Protein AF-0000000073202657 (afdb_homodimer)

InterPro domains:
  IPR001464 Annexin [PR00196] (25-47)
  IPR001464 Annexin [PR00196] (65-81)
  IPR001464 Annexin [PR00196] (92-113)
  IPR001464 Annexin [PR00196] (174-200)
  IPR001464 Annexin [PR00196] (254-274)
  IPR001464 Annexin [PR00196] (298-311)
  IPR009118 Annexin D, plant [PR01814] (119-133)
  IPR009118 Annexin D, plant [PR01814] (161-181)
  IPR009118 Annexin D, plant [PR01814] (226-244)
  IPR018252 Annexin repeat, conserved site [PS00223] (258-310)
  IPR018502 Annexin repeat [PF00191] (16-77)
  IPR018502 Annexin repeat [PF00191] (87-152)
  IPR018502 Annexin repeat [PF00191] (171-232)
  IPR018502 Annexin repeat [PF00191] (245-310)
  IPR018502 Annexin repeat [PS51897] (11-82)
  IPR018502 Annexin repeat [PS51897] (83-154)
  IPR018502 Annexin repeat [PS51897] (166-237)
  IPR018502 Annexin repeat [PS51897] (241-312)
  IPR018502 Annexin repeat [SM00335] (28-80)
  IPR018502 Annexin repeat [SM00335] (100-152)

Nearest PDB structures (foldseek):
  3brx-assembly1_A  TM=9.842E-01  e=6.335E-37  Gossypium hirsutum
  2zhi-assembly1_A  TM=9.145E-01  e=8.755E-21  Rattus norvegicus
  1yj0-assembly1_A  TM=9.212E-01  e=1.953E-18  Gallus gallus
  1hve-assembly1_A  TM=9.066E-01  e=2.038E-18  Homo sapiens
  1sav-assembly1_A  TM=8.973E-01  e=1.953E-18  Homo sapiens

Radius of gyration: 28.12 Å; Cα contacts (8 Å, |Δi|>4): 915; chains: 2; bounding box: 58×90×60 Å

Structure (mmCIF, N/CA/C/O backbone):
data_AF-0000000073202657-model_v1
#
loop_
_entity.id
_entity.type
_entity.pdbx_description
1 polymer Annexin
#
loop_
_atom_site.group_PDB
_atom_site.id
_atom_site.type_symbol
_atom_site.label_atom_id
_atom_site.label_alt_id
_atom_site.label_comp_id
_atom_site.label_asym_id
_atom_site.label_entity_id
_atom_site.label_seq_id
_atom_site.pdbx_PDB_ins_code
_atom_site.Cartn_x
_atom_site.Cartn_y
_atom_site.Cartn_z
_atom_site.occupancy
_atom_site.B_iso_or_equiv
_atom_site.auth_seq_id
_atom_site.auth_comp_id
_atom_site.auth_asym_id
_atom_site.auth_atom_id
_atom_site.pdbx_PDB_model_num
ATOM 1 N N . MET A 1 1 ? -10.945 13.75 19.203 1 84.94 1 MET A N 1
ATOM 2 C CA . MET A 1 1 ? -12.242 14.422 19.219 1 84.94 1 MET A CA 1
ATOM 3 C C . MET A 1 1 ? -12.242 15.648 18.312 1 84.94 1 MET A C 1
ATOM 5 O O . MET A 1 1 ? -11.281 16.422 18.328 1 84.94 1 MET A O 1
ATOM 9 N N . SER A 1 2 ? -13.25 15.844 17.547 1 85.94 2 SER A N 1
ATOM 10 C CA . SER A 1 2 ? -13.422 16.906 16.562 1 85.94 2 SER A CA 1
ATOM 11 C C . SER A 1 2 ? -13.734 18.234 17.219 1 85.94 2 SER A C 1
ATOM 13 O O . SER A 1 2 ? -14.32 18.281 18.312 1 85.94 2 SER A O 1
ATOM 15 N N . THR A 1 3 ? -13.25 19.312 16.656 1 90.94 3 THR A N 1
ATOM 16 C CA . THR A 1 3 ? -13.586 20.656 17.094 1 90.94 3 THR A CA 1
ATOM 17 C C . THR A 1 3 ? -14.711 21.234 16.234 1 90.94 3 THR A C 1
ATOM 19 O O . THR A 1 3 ? -15.281 22.266 16.578 1 90.94 3 THR A O 1
ATOM 22 N N . LEU A 1 4 ? -15.008 20.609 15.164 1 88.75 4 LEU A N 1
ATOM 23 C CA . LEU A 1 4 ? -15.961 21.125 14.195 1 88.75 4 LEU A CA 1
ATOM 24 C C . LEU A 1 4 ? -17.375 21.188 14.789 1 88.75 4 LEU A C 1
ATOM 26 O O . LEU A 1 4 ? -17.844 20.203 15.352 1 88.75 4 LEU A O 1
ATOM 30 N N . LYS A 1 5 ? -17.906 22.359 14.695 1 90.69 5 LYS A N 1
ATOM 31 C CA . LYS A 1 5 ? -19.297 22.531 15.133 1 90.69 5 LYS A CA 1
ATOM 32 C C . LYS A 1 5 ? -20.25 22.562 13.945 1 90.69 5 LYS A C 1
ATOM 34 O O . LYS A 1 5 ? -20.172 23.453 13.094 1 90.69 5 LYS A O 1
ATOM 39 N N . VAL A 1 6 ? -21.078 21.578 13.891 1 90 6 VAL A N 1
ATOM 40 C CA . VAL A 1 6 ? -22.094 21.484 12.836 1 90 6 VAL A CA 1
ATOM 41 C C . VAL A 1 6 ? -23.469 21.797 13.406 1 90 6 VAL A C 1
ATOM 43 O O . VAL A 1 6 ? -23.812 21.328 14.492 1 90 6 VAL A O 1
ATOM 46 N N . PRO A 1 7 ? -24.203 22.594 12.656 1 86.81 7 PRO A N 1
ATOM 47 C CA . PRO A 1 7 ? -25.547 22.859 13.164 1 86.81 7 PRO A CA 1
ATOM 48 C C . PRO A 1 7 ? -26.391 21.594 13.281 1 86.81 7 PRO A C 1
ATOM 50 O O . PRO A 1 7 ? -26.219 20.656 12.492 1 86.81 7 PRO A O 1
ATOM 53 N N . GLN A 1 8 ? -27.266 21.547 14.281 1 84.75 8 GLN A N 1
ATOM 54 C CA . GLN A 1 8 ? -28.125 20.391 14.516 1 84.75 8 GLN A CA 1
ATOM 55 C C . GLN A 1 8 ? -29.047 20.141 13.328 1 84.75 8 GLN A C 1
ATOM 57 O O . GLN A 1 8 ? -29.266 19 12.938 1 84.75 8 GLN A O 1
ATOM 62 N N . SER A 1 9 ? -29.562 21.281 12.75 1 88.06 9 SER A N 1
ATOM 63 C CA . SER A 1 9 ? -30.391 21.219 11.547 1 88.06 9 SER A CA 1
ATOM 64 C C . SER A 1 9 ? -29.812 22.062 10.422 1 88.06 9 SER A C 1
ATOM 66 O O . SER A 1 9 ? -30.188 23.219 10.242 1 88.06 9 SER A O 1
ATOM 68 N N . PRO A 1 10 ? -28.906 21.406 9.773 1 84.75 10 PRO A N 1
ATOM 69 C CA . PRO A 1 10 ? -28.266 22.188 8.703 1 84.75 10 PRO A CA 1
ATOM 70 C C . PRO A 1 10 ? -29.234 22.484 7.551 1 84.75 10 PRO A C 1
ATOM 72 O O . PRO A 1 10 ? -30.141 21.703 7.285 1 84.75 10 PRO A O 1
ATOM 75 N N . PRO A 1 11 ? -29.062 23.672 7.016 1 90.56 11 PRO A N 1
ATOM 76 C CA . PRO A 1 11 ? -29.828 23.953 5.797 1 90.56 11 PRO A CA 1
ATOM 77 C C . PRO A 1 11 ? -29.641 22.875 4.727 1 90.56 11 PRO A C 1
ATOM 79 O O . PRO A 1 11 ? -28.734 22.062 4.824 1 90.56 11 PRO A O 1
ATOM 82 N N . SER A 1 12 ? -30.594 22.891 3.816 1 94.62 12 SER A N 1
ATOM 83 C CA . SER A 1 12 ? -30.469 21.953 2.715 1 94.62 12 SER A CA 1
ATOM 84 C C . SER A 1 12 ? -29.234 22.25 1.868 1 94.62 12 SER A C 1
ATOM 86 O O . SER A 1 12 ? -28.766 23.391 1.823 1 94.62 12 SER A O 1
ATOM 88 N N . VAL A 1 13 ? -28.766 21.281 1.287 1 96.5 13 VAL A N 1
ATOM 89 C CA . VAL A 1 13 ? -27.609 21.422 0.411 1 96.5 13 VAL A CA 1
ATOM 90 C C . VAL A 1 13 ? -27.906 22.453 -0.674 1 96.5 13 VAL A C 1
ATOM 92 O O . VAL A 1 13 ? -27.047 23.266 -1.029 1 96.5 13 VAL A O 1
ATOM 95 N N . ALA A 1 14 ? -29.109 22.422 -1.183 1 95.81 14 ALA A N 1
ATOM 96 C CA . ALA A 1 14 ? -29.531 23.375 -2.205 1 95.81 14 ALA A CA 1
ATOM 97 C C . ALA A 1 14 ? -29.453 24.812 -1.683 1 95.81 14 ALA A C 1
ATOM 99 O O . ALA A 1 14 ? -29.016 25.719 -2.398 1 95.81 14 ALA A O 1
ATOM 100 N N . ASP A 1 15 ? -29.859 24.984 -0.495 1 96.25 15 ASP A N 1
ATOM 101 C CA . ASP A 1 15 ? -29.797 26.297 0.135 1 96.25 15 ASP A CA 1
ATOM 102 C C . ASP A 1 15 ? -28.359 26.75 0.318 1 96.25 15 ASP A C 1
ATOM 104 O O . ASP A 1 15 ? -28.031 27.922 0.091 1 96.25 15 ASP A O 1
ATOM 108 N N . ASP A 1 16 ? -27.547 25.891 0.794 1 96.94 16 ASP A N 1
ATOM 109 C CA . ASP A 1 16 ? -26.125 26.188 0.945 1 96.94 16 ASP A CA 1
ATOM 110 C C . ASP A 1 16 ? -25.516 26.641 -0.381 1 96.94 16 ASP A C 1
ATOM 112 O O . ASP A 1 16 ? -24.766 27.625 -0.426 1 96.94 16 ASP A O 1
ATOM 116 N N . CYS A 1 17 ? -25.859 25.938 -1.444 1 96.88 17 CYS A N 1
ATOM 117 C CA . CYS A 1 17 ? -25.328 26.266 -2.766 1 96.88 17 CYS A CA 1
ATOM 118 C C . CYS A 1 17 ? -25.812 27.641 -3.215 1 96.88 17 CYS A C 1
ATOM 120 O O . CYS A 1 17 ? -25.031 28.438 -3.76 1 96.88 17 CYS A O 1
ATOM 122 N N . GLU A 1 18 ? -27.062 27.875 -2.963 1 95.25 18 GLU A N 1
ATOM 123 C CA . GLU A 1 18 ? -27.625 29.172 -3.328 1 95.25 18 GLU A CA 1
ATOM 124 C C . GLU A 1 18 ? -26.953 30.312 -2.551 1 95.25 18 GLU A C 1
ATOM 126 O O . GLU A 1 18 ? -26.625 31.344 -3.119 1 95.25 18 GLU A O 1
ATOM 131 N N . GLN A 1 19 ? -26.797 30.094 -1.314 1 95.56 19 GLN A N 1
ATOM 132 C CA . GLN A 1 19 ? -26.156 31.094 -0.471 1 95.56 19 GLN A CA 1
ATOM 133 C C . GLN A 1 19 ? -24.703 31.312 -0.87 1 95.56 19 GLN A C 1
ATOM 135 O O . GLN A 1 19 ? -24.203 32.438 -0.859 1 95.56 19 GLN A O 1
ATOM 140 N N . LEU A 1 20 ? -23.984 30.281 -1.158 1 96.31 20 LEU A N 1
ATOM 141 C CA . LEU A 1 20 ? -22.609 30.406 -1.622 1 96.31 20 LEU A CA 1
ATOM 142 C C . LEU A 1 20 ? -22.547 31.172 -2.938 1 96.31 20 LEU A C 1
ATOM 144 O O . LEU A 1 20 ? -21.672 32.031 -3.123 1 96.31 20 LEU A O 1
ATOM 148 N N . ARG A 1 21 ? -23.469 30.906 -3.816 1 94.38 21 ARG A N 1
ATOM 149 C CA . ARG A 1 21 ? -23.531 31.641 -5.074 1 94.38 21 ARG A CA 1
ATOM 150 C C . ARG A 1 21 ? -23.719 33.125 -4.824 1 94.38 21 ARG A C 1
ATOM 152 O O . ARG A 1 21 ? -23.094 33.969 -5.484 1 94.38 21 ARG A O 1
ATOM 159 N N . LYS A 1 22 ? -24.594 33.375 -3.914 1 93.38 22 LYS A N 1
ATOM 160 C CA . LYS A 1 22 ? -24.844 34.75 -3.543 1 93.38 22 LYS A CA 1
ATOM 161 C C . LYS A 1 22 ? -23.594 35.406 -2.963 1 93.38 22 LYS A C 1
ATOM 163 O O . LYS A 1 22 ? -23.359 36.594 -3.164 1 93.38 22 LYS A O 1
ATOM 168 N N . ALA A 1 23 ? -22.875 34.594 -2.225 1 94.31 23 ALA A N 1
ATOM 169 C CA . ALA A 1 23 ? -21.656 35.094 -1.595 1 94.31 23 ALA A CA 1
ATOM 170 C C . ALA A 1 23 ? -20.641 35.562 -2.643 1 94.31 23 ALA A C 1
ATOM 172 O O . ALA A 1 23 ? -19.797 36.406 -2.371 1 94.31 23 ALA A O 1
ATOM 173 N N . PHE A 1 24 ? -20.703 35.031 -3.836 1 91.75 24 PHE A N 1
ATOM 174 C CA . PHE A 1 24 ? -19.734 35.312 -4.898 1 91.75 24 PHE A CA 1
ATOM 175 C C . PHE A 1 24 ? -20.281 36.375 -5.836 1 91.75 24 PHE A C 1
ATOM 177 O O . PHE A 1 24 ? -19.531 36.938 -6.652 1 91.75 24 PHE A O 1
ATOM 184 N N . ALA A 1 25 ? -21.656 36.562 -5.652 1 84.12 25 ALA A N 1
ATOM 185 C CA . ALA A 1 25 ? -22.328 37.469 -6.578 1 84.12 25 ALA A CA 1
ATOM 186 C C . ALA A 1 25 ? -22.219 38.906 -6.113 1 84.12 25 ALA A C 1
ATOM 188 O O . ALA A 1 25 ? -22.156 39.188 -4.914 1 84.12 25 ALA A O 1
ATOM 189 N N . GLY A 1 26 ? -22.031 39.875 -7.074 1 75.38 26 GLY A N 1
ATOM 190 C CA . GLY A 1 26 ? -22.078 41.312 -6.766 1 75.38 26 GLY A CA 1
ATOM 191 C C . GLY A 1 26 ? -20.719 41.969 -6.777 1 75.38 26 GLY A C 1
ATOM 192 O O . GLY A 1 26 ? -19.781 41.438 -7.398 1 75.38 26 GLY A O 1
ATOM 193 N N . TRP A 1 27 ? -20.75 43.094 -5.887 1 78 27 TRP A N 1
ATOM 194 C CA . TRP A 1 27 ? -19.516 43.875 -5.777 1 78 27 TRP A CA 1
ATOM 195 C C . TRP A 1 27 ? -18.625 43.344 -4.656 1 78 27 TRP A C 1
ATOM 197 O O . TRP A 1 27 ? -18.766 43.75 -3.5 1 78 27 TRP A O 1
ATOM 207 N N . GLY A 1 28 ? -18.062 42.219 -4.836 1 84 28 GLY A N 1
ATOM 208 C CA . GLY A 1 28 ? -17.109 41.656 -3.898 1 84 28 GLY A CA 1
ATOM 209 C C . GLY A 1 28 ? -17.547 40.312 -3.328 1 84 28 GLY A C 1
ATOM 210 O O . GLY A 1 28 ? -18.734 39.969 -3.387 1 84 28 GLY A O 1
ATOM 211 N N . THR A 1 29 ? -16.734 39.625 -2.715 1 91.94 29 THR A N 1
ATOM 212 C CA . THR A 1 29 ? -17 38.312 -2.133 1 91.94 29 THR A CA 1
ATOM 213 C C . THR A 1 29 ? -17.375 38.438 -0.659 1 91.94 29 THR A C 1
ATOM 215 O O . THR A 1 29 ? -16.734 39.188 0.084 1 91.94 29 THR A O 1
ATOM 218 N N . ASN A 1 30 ? -18.516 37.875 -0.27 1 94.38 30 ASN A N 1
ATOM 219 C CA . ASN A 1 30 ? -18.938 37.812 1.128 1 94.38 30 ASN A CA 1
ATOM 220 C C . ASN A 1 30 ? -18.25 36.688 1.87 1 94.38 30 ASN A C 1
ATOM 222 O O . ASN A 1 30 ? -18.844 35.625 2.051 1 94.38 30 ASN A O 1
ATOM 226 N N . GLU A 1 31 ? -17.109 36.938 2.445 1 94.88 31 GLU A N 1
ATOM 227 C CA . GLU A 1 31 ? -16.297 35.906 3.102 1 94.88 31 GLU A CA 1
ATOM 228 C C . GLU A 1 31 ? -16.969 35.406 4.383 1 94.88 31 GLU A C 1
ATOM 230 O O . GLU A 1 31 ? -16.844 34.25 4.738 1 94.88 31 GLU A O 1
ATOM 235 N N . GLY A 1 32 ? -17.672 36.312 5.023 1 94.5 32 GLY A N 1
ATOM 236 C CA . GLY A 1 32 ? -18.375 35.906 6.234 1 94.5 32 GLY A CA 1
ATOM 237 C C . GLY A 1 32 ? -19.406 34.812 5.996 1 94.5 32 GLY A C 1
ATOM 238 O O . GLY A 1 32 ? -19.531 33.906 6.793 1 94.5 32 GLY A O 1
ATOM 239 N N . LEU A 1 33 ? -20.094 34.969 4.93 1 94.94 33 LEU A N 1
ATOM 240 C CA . LEU A 1 33 ? -21.109 34 4.582 1 94.94 33 LEU A CA 1
ATOM 241 C C . LEU A 1 33 ? -20.469 32.656 4.219 1 94.94 33 LEU A C 1
ATOM 243 O O . LEU A 1 33 ? -20.984 31.594 4.586 1 94.94 33 LEU A O 1
ATOM 247 N N . ILE A 1 34 ? -19.391 32.688 3.49 1 96.25 34 ILE A N 1
ATOM 248 C CA . ILE A 1 34 ? -18.641 31.469 3.133 1 96.25 34 ILE A CA 1
ATOM 249 C C . ILE A 1 34 ? -18.219 30.734 4.402 1 96.25 34 ILE A C 1
ATOM 251 O O . ILE A 1 34 ? -18.422 29.531 4.52 1 96.25 34 ILE A O 1
ATOM 255 N N . ILE A 1 35 ? -17.688 31.484 5.359 1 96.88 35 ILE A N 1
ATOM 256 C CA . ILE A 1 35 ? -17.219 30.906 6.617 1 96.88 35 ILE A CA 1
ATOM 257 C C . ILE A 1 35 ? -18.391 30.328 7.387 1 96.88 35 ILE A C 1
ATOM 259 O O . ILE A 1 35 ? -18.312 29.203 7.891 1 96.88 35 ILE A O 1
ATOM 263 N N . SER A 1 36 ? -19.516 31.047 7.441 1 95.38 36 SER A N 1
ATOM 264 C CA . SER A 1 36 ? -20.672 30.625 8.227 1 95.38 36 SER A CA 1
ATOM 265 C C . SER A 1 36 ? -21.266 29.328 7.691 1 95.38 36 SER A C 1
ATOM 267 O O . SER A 1 36 ? -21.922 28.578 8.422 1 95.38 36 SER A O 1
ATOM 269 N N . ILE A 1 37 ? -20.969 29.016 6.445 1 96.19 37 ILE A N 1
ATOM 270 C CA . ILE A 1 37 ? -21.484 27.797 5.836 1 96.19 37 ILE A CA 1
ATOM 271 C C . ILE A 1 37 ? -20.438 26.703 5.879 1 96.19 37 ILE A C 1
ATOM 273 O O . ILE A 1 37 ? -20.609 25.688 6.566 1 96.19 37 ILE A O 1
ATOM 277 N N . LEU A 1 38 ? -19.312 26.953 5.234 1 96.81 38 LEU A N 1
ATOM 278 C CA . LEU A 1 38 ? -18.344 25.891 4.988 1 96.81 38 LEU A CA 1
ATOM 279 C C . LEU A 1 38 ? -17.656 25.469 6.285 1 96.81 38 LEU A C 1
ATOM 281 O O . LEU A 1 38 ? -17.297 24.297 6.445 1 96.81 38 LEU A O 1
ATOM 285 N N . ALA A 1 39 ? -17.469 26.359 7.25 1 96.81 39 ALA A N 1
ATOM 286 C CA . ALA A 1 39 ? -16.766 26.031 8.492 1 96.81 39 ALA A CA 1
ATOM 287 C C . ALA A 1 39 ? -17.656 25.25 9.438 1 96.81 39 ALA A C 1
ATOM 289 O O . ALA A 1 39 ? -17.219 24.797 10.492 1 96.81 39 ALA A O 1
ATOM 290 N N . HIS A 1 40 ? -18.938 25.031 9.016 1 96.81 40 HIS A N 1
ATOM 291 C CA . HIS A 1 40 ? -19.891 24.359 9.891 1 96.81 40 HIS A CA 1
ATOM 292 C C . HIS A 1 40 ? -20.562 23.188 9.18 1 96.81 40 HIS A C 1
ATOM 294 O O . HIS A 1 40 ? -21.734 22.906 9.438 1 96.81 40 HIS A O 1
ATOM 300 N N . ARG A 1 41 ? -19.875 22.656 8.242 1 96.5 41 ARG A N 1
ATOM 301 C CA . ARG A 1 41 ? -20.281 21.453 7.543 1 96.5 41 ARG A CA 1
ATOM 302 C C . ARG A 1 41 ? -19.219 20.359 7.652 1 96.5 41 ARG A C 1
ATOM 304 O O . ARG A 1 41 ? -18.031 20.656 7.566 1 96.5 41 ARG A O 1
ATOM 311 N N . ASN A 1 42 ? -19.688 19.156 7.871 1 95 42 ASN A N 1
ATOM 312 C CA . ASN A 1 42 ? -18.734 18.062 7.906 1 95 42 ASN A CA 1
ATOM 313 C C . ASN A 1 42 ? -18.344 17.609 6.5 1 95 42 ASN A C 1
ATOM 315 O O . ASN A 1 42 ? -18.859 18.141 5.512 1 95 42 ASN A O 1
ATOM 319 N N . ALA A 1 43 ? -17.469 16.672 6.453 1 94.12 43 ALA A N 1
ATOM 320 C CA . ALA A 1 43 ? -16.875 16.25 5.188 1 94.12 43 ALA A CA 1
ATOM 321 C C . ALA A 1 43 ? -17.938 15.766 4.211 1 94.12 43 ALA A C 1
ATOM 323 O O . ALA A 1 43 ? -17.891 16.094 3.021 1 94.12 43 ALA A O 1
ATOM 324 N N . THR A 1 44 ? -18.844 14.945 4.672 1 93.75 44 THR A N 1
ATOM 325 C CA . THR A 1 44 ? -19.906 14.406 3.824 1 93.75 44 THR A CA 1
ATOM 326 C C . THR A 1 44 ? -20.781 15.531 3.283 1 93.75 44 THR A C 1
ATOM 328 O O . THR A 1 44 ? -21.141 15.539 2.104 1 93.75 44 THR A O 1
ATOM 331 N N . GLN A 1 45 ? -21.078 16.422 4.156 1 95.31 45 GLN A N 1
ATOM 332 C CA . GLN A 1 45 ? -21.906 17.562 3.771 1 95.31 45 GLN A CA 1
ATOM 333 C C . GLN A 1 45 ? -21.188 18.453 2.75 1 95.31 45 GLN A C 1
ATOM 335 O O . GLN A 1 45 ? -21.797 18.891 1.769 1 95.31 45 GLN A O 1
ATOM 340 N N . ARG A 1 46 ? -19.922 18.781 2.982 1 97 46 ARG A N 1
ATOM 341 C CA . ARG A 1 46 ? -19.172 19.578 2.037 1 97 46 ARG A CA 1
ATOM 342 C C . ARG A 1 46 ? -19.062 18.891 0.682 1 97 46 ARG A C 1
ATOM 344 O O . ARG A 1 46 ? -19.125 19.547 -0.36 1 97 46 ARG A O 1
ATOM 351 N N . LYS A 1 47 ? -18.906 17.578 0.688 1 95.31 47 LYS A N 1
ATOM 352 C CA . LYS A 1 47 ? -18.891 16.812 -0.558 1 95.31 47 LYS A CA 1
ATOM 353 C C . LYS A 1 47 ? -20.203 16.984 -1.323 1 95.31 47 LYS A C 1
ATOM 355 O O . LYS A 1 47 ? -20.188 17.188 -2.539 1 95.31 47 LYS A O 1
ATOM 360 N N . HIS A 1 48 ? -21.312 16.891 -0.638 1 96.25 48 HIS A N 1
ATOM 361 C CA . HIS A 1 48 ? -22.625 17.062 -1.261 1 96.25 48 HIS A CA 1
ATOM 362 C C . HIS A 1 48 ? -22.797 18.469 -1.799 1 96.25 48 HIS A C 1
ATOM 364 O O . HIS A 1 48 ? -23.391 18.672 -2.863 1 96.25 48 HIS A O 1
ATOM 370 N N . ILE A 1 49 ? -22.312 19.422 -1.04 1 97.62 49 ILE A N 1
ATOM 371 C CA . ILE A 1 49 ? -22.391 20.812 -1.476 1 97.62 49 ILE A CA 1
ATOM 372 C C . ILE A 1 49 ? -21.625 20.984 -2.789 1 97.62 49 ILE A C 1
ATOM 374 O O . ILE A 1 49 ? -22.141 21.578 -3.738 1 97.62 49 ILE A O 1
ATOM 378 N N . ARG A 1 50 ? -20.469 20.422 -2.832 1 97.19 50 ARG A N 1
ATOM 379 C CA . ARG A 1 50 ? -19.656 20.531 -4.039 1 97.19 50 ARG A CA 1
ATOM 380 C C . ARG A 1 50 ? -20.344 19.859 -5.227 1 97.19 50 ARG A C 1
ATOM 382 O O . ARG A 1 50 ? -20.391 20.422 -6.32 1 97.19 50 ARG A O 1
ATOM 389 N N . GLU A 1 51 ? -20.828 18.688 -5.016 1 96.69 51 GLU A N 1
ATOM 390 C CA . GLU A 1 51 ? -21.5 17.938 -6.078 1 96.69 51 GLU A CA 1
ATOM 391 C C . GLU A 1 51 ? -22.734 18.672 -6.574 1 96.69 51 GLU A C 1
ATOM 393 O O . GLU A 1 51 ? -22.938 18.812 -7.785 1 96.69 51 GLU A O 1
ATOM 398 N N . THR A 1 52 ? -23.531 19.141 -5.672 1 97.38 52 THR A N 1
ATOM 399 C CA . THR A 1 52 ? -24.75 19.844 -6.02 1 97.38 52 THR A CA 1
ATOM 400 C C . THR A 1 52 ? -24.438 21.172 -6.711 1 97.38 52 THR A C 1
ATOM 402 O O . THR A 1 52 ? -25.125 21.547 -7.66 1 97.38 52 THR A O 1
ATOM 405 N N . TYR A 1 53 ? -23.5 21.891 -6.176 1 97.56 53 TYR A N 1
ATOM 406 C CA . TYR A 1 53 ? -23.094 23.141 -6.789 1 97.56 53 TYR A CA 1
A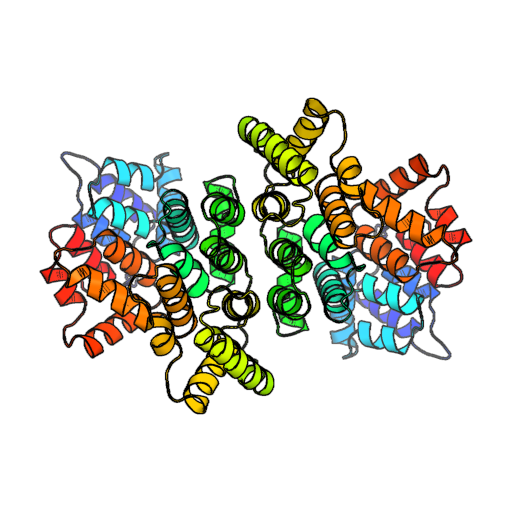TOM 407 C C . TYR A 1 53 ? -22.672 22.938 -8.242 1 97.56 53 TYR A C 1
ATOM 409 O O . TYR A 1 53 ? -23.078 23.703 -9.125 1 97.56 53 TYR A O 1
ATOM 417 N N . ALA A 1 54 ? -21.859 21.906 -8.508 1 96.69 54 ALA A N 1
ATOM 418 C CA . ALA A 1 54 ? -21.406 21.594 -9.859 1 96.69 54 ALA A CA 1
ATOM 419 C C . ALA A 1 54 ? -22.594 21.234 -10.758 1 96.69 54 ALA A C 1
ATOM 421 O O . ALA A 1 54 ? -22.641 21.641 -11.922 1 96.69 54 ALA A O 1
ATOM 422 N N . GLN A 1 55 ? -23.484 20.5 -10.25 1 97.06 55 GLN A N 1
ATOM 423 C CA . GLN A 1 55 ? -24.672 20.094 -11.016 1 97.06 55 GLN A CA 1
ATOM 424 C C . GLN A 1 55 ? -25.547 21.297 -11.336 1 97.06 55 GLN A C 1
ATOM 426 O O . GLN A 1 55 ? -26.094 21.391 -12.445 1 97.06 55 GLN A O 1
ATOM 431 N N . THR A 1 56 ? -25.734 22.156 -10.422 1 96.12 56 THR A N 1
ATOM 432 C CA . THR A 1 56 ? -26.672 23.266 -10.539 1 96.12 56 THR A CA 1
ATOM 433 C C . THR A 1 56 ? -26.062 24.406 -11.352 1 96.12 56 THR A C 1
ATOM 435 O O . THR A 1 56 ? -26.766 25.062 -12.133 1 96.12 56 THR A O 1
ATOM 438 N N . HIS A 1 57 ? -24.797 24.672 -11.188 1 94.31 57 HIS A N 1
ATOM 439 C CA . HIS A 1 57 ? -24.219 25.875 -11.766 1 94.31 57 HIS A CA 1
ATOM 440 C C . HIS A 1 57 ? -23.203 25.516 -12.859 1 94.31 57 HIS A C 1
ATOM 442 O O . HIS A 1 57 ? -22.672 26.406 -13.523 1 94.31 57 HIS A O 1
ATOM 448 N N . GLY A 1 58 ? -22.844 24.234 -13.008 1 94.44 58 GLY A N 1
ATOM 449 C CA . GLY A 1 58 ? -22.016 23.766 -14.102 1 94.44 58 GLY A CA 1
ATOM 450 C C . GLY A 1 58 ? -20.531 24.016 -13.875 1 94.44 58 GLY A C 1
ATOM 451 O O . GLY A 1 58 ? -19.75 24.016 -14.82 1 94.44 58 GLY A O 1
ATOM 452 N N . GLU A 1 59 ? -20.188 24.391 -12.664 1 94.31 59 GLU A N 1
ATOM 453 C CA . GLU A 1 59 ? -18.781 24.625 -12.328 1 94.31 59 GLU A CA 1
ATOM 454 C C . GLU A 1 59 ? -18.453 24.094 -10.938 1 94.31 59 GLU A C 1
ATOM 456 O O . GLU A 1 59 ? -19.297 24.109 -10.047 1 94.31 59 GLU A O 1
ATOM 461 N N . ASP A 1 60 ? -17.234 23.688 -10.734 1 94.69 60 ASP A N 1
ATOM 462 C CA . ASP A 1 60 ? -16.781 23.219 -9.43 1 94.69 60 ASP A CA 1
ATOM 463 C C . ASP A 1 60 ? -16.688 24.359 -8.43 1 94.69 60 ASP A C 1
ATOM 465 O O . ASP A 1 60 ? -16.125 25.406 -8.734 1 94.69 60 ASP A O 1
ATOM 469 N N . LEU A 1 61 ? -17.25 24.125 -7.344 1 96.31 61 LEU A N 1
ATOM 470 C CA . LEU A 1 61 ? -17.203 25.125 -6.277 1 96.31 61 LEU A CA 1
ATOM 471 C C . LEU A 1 61 ? -15.758 25.531 -5.992 1 96.31 61 LEU A C 1
ATOM 473 O O . LEU A 1 61 ? -15.484 26.703 -5.727 1 96.31 61 LEU A O 1
ATOM 477 N N . LEU A 1 62 ? -14.812 24.609 -6.062 1 95.94 62 LEU A N 1
ATOM 478 C CA . LEU A 1 62 ? -13.406 24.875 -5.773 1 95.94 62 LEU A CA 1
ATOM 479 C C . LEU A 1 62 ? -12.836 25.891 -6.762 1 95.94 62 LEU A C 1
ATOM 481 O O . LEU A 1 62 ? -12 26.719 -6.391 1 95.94 62 LEU A O 1
ATOM 485 N N . LYS A 1 63 ? -13.219 25.797 -7.957 1 94.62 63 LYS A N 1
ATOM 486 C CA . LYS A 1 63 ? -12.75 26.75 -8.969 1 94.62 63 LYS A CA 1
ATOM 487 C C . LYS A 1 63 ? -13.234 28.156 -8.664 1 94.62 63 LYS A C 1
ATOM 489 O O . LYS A 1 63 ? -12.484 29.125 -8.828 1 94.62 63 LYS A O 1
ATOM 494 N N . VAL A 1 64 ? -14.461 28.25 -8.289 1 93.62 64 VAL A N 1
ATOM 495 C CA . VAL A 1 64 ? -15.039 29.547 -7.941 1 93.62 64 VAL A CA 1
ATOM 496 C C . VAL A 1 64 ? -14.32 30.125 -6.719 1 93.62 64 VAL A C 1
ATOM 498 O O . VAL A 1 64 ? -13.977 31.297 -6.695 1 93.62 64 VAL A O 1
ATOM 501 N N . LEU A 1 65 ? -14.094 29.297 -5.75 1 94.44 65 LEU A N 1
ATOM 502 C CA . LEU A 1 65 ? -13.391 29.719 -4.547 1 94.44 65 LEU A CA 1
ATOM 503 C C . LEU A 1 65 ? -11.984 30.219 -4.879 1 94.44 65 LEU A C 1
ATOM 505 O O . LEU A 1 65 ? -11.531 31.234 -4.34 1 94.44 65 LEU A O 1
ATOM 509 N N . ASP A 1 66 ? -11.344 29.609 -5.785 1 91.5 66 ASP A N 1
ATOM 510 C CA . ASP A 1 66 ? -9.992 29.969 -6.207 1 91.5 66 ASP A CA 1
ATOM 511 C C . ASP A 1 66 ? -9.992 31.328 -6.906 1 91.5 66 ASP A C 1
ATOM 513 O O . ASP A 1 66 ? -9.039 32.094 -6.766 1 91.5 66 ASP A O 1
ATOM 517 N N . LYS A 1 67 ? -11.039 31.578 -7.613 1 90.25 67 LYS A N 1
ATOM 518 C CA . LYS A 1 67 ? -11.156 32.812 -8.367 1 90.25 67 LYS A CA 1
ATOM 519 C C . LYS A 1 67 ? -11.5 34 -7.445 1 90.25 67 LYS A C 1
ATOM 521 O O . LYS A 1 67 ? -11.016 35.094 -7.641 1 90.25 67 LYS A O 1
ATOM 526 N N . GLU A 1 68 ? -12.266 33.656 -6.41 1 89.06 68 GLU A N 1
ATOM 527 C CA . GLU A 1 68 ? -12.891 34.719 -5.629 1 89.06 68 GLU A CA 1
ATOM 528 C C . GLU A 1 68 ? -12.078 35.031 -4.383 1 89.06 68 GLU A C 1
ATOM 530 O O . GLU A 1 68 ? -12.211 36.125 -3.812 1 89.06 68 GLU A O 1
ATOM 535 N N . LEU A 1 69 ? -11.32 34.156 -3.932 1 91.12 69 LEU A N 1
ATOM 536 C CA . LEU A 1 69 ? -10.586 34.312 -2.684 1 91.12 69 LEU A CA 1
ATOM 537 C C . LEU A 1 69 ? -9.086 34.469 -2.949 1 91.12 69 LEU A C 1
ATOM 539 O O . LEU A 1 69 ? -8.609 34.125 -4.031 1 91.12 69 LEU A O 1
ATOM 543 N N . THR A 1 70 ? -8.422 35.125 -1.926 1 85.19 70 THR A N 1
ATOM 544 C CA . THR A 1 70 ? -6.992 35.312 -2.146 1 85.19 70 THR A CA 1
ATOM 545 C C . THR A 1 70 ? -6.195 34.938 -0.902 1 85.19 70 THR A C 1
ATOM 547 O O . THR A 1 70 ? -6.762 34.781 0.182 1 85.19 70 THR A O 1
ATOM 550 N N . SER A 1 71 ? -4.977 34.625 -1.075 1 89.31 71 SER A N 1
ATOM 551 C CA . SER A 1 71 ? -3.947 34.469 -0.05 1 89.31 71 SER A CA 1
ATOM 552 C C . SER A 1 71 ? -4.242 33.281 0.865 1 89.31 71 SER A C 1
ATOM 554 O O . SER A 1 71 ? -4.691 32.25 0.404 1 89.31 71 SER A O 1
ATOM 556 N N . ASP A 1 72 ? -3.887 33.438 2.152 1 93.5 72 ASP A N 1
ATOM 557 C CA . ASP A 1 72 ? -3.947 32.344 3.123 1 93.5 72 ASP A CA 1
ATOM 558 C C . ASP A 1 72 ? -5.387 31.906 3.361 1 93.5 72 ASP A C 1
ATOM 560 O O . ASP A 1 72 ? -5.648 30.719 3.6 1 93.5 72 ASP A O 1
ATOM 564 N N . PHE A 1 73 ? -6.289 32.875 3.252 1 96.31 73 PHE A N 1
ATOM 565 C CA . PHE A 1 73 ? -7.699 32.531 3.42 1 96.31 73 PHE A CA 1
ATOM 566 C C . PHE A 1 73 ? -8.164 31.609 2.316 1 96.31 73 PHE A C 1
ATOM 568 O O . PHE A 1 73 ? -8.844 30.609 2.584 1 96.31 73 PHE A O 1
ATOM 575 N N . GLU A 1 74 ? -7.801 31.891 1.124 1 96 74 GLU A N 1
ATOM 576 C CA . GLU A 1 74 ? -8.141 31.047 -0.021 1 96 74 GLU A CA 1
ATOM 577 C C . GLU A 1 74 ? -7.633 29.625 0.173 1 96 74 GLU A C 1
ATOM 579 O O . GLU A 1 74 ? -8.375 28.656 -0.038 1 96 74 GLU A O 1
ATOM 584 N N . ARG A 1 75 ? -6.395 29.5 0.579 1 96.94 75 ARG A N 1
ATOM 585 C CA . ARG A 1 75 ? -5.781 28.188 0.771 1 96.94 75 ARG A CA 1
ATOM 586 C C . ARG A 1 75 ? -6.516 27.391 1.843 1 96.94 75 ARG A C 1
ATOM 588 O O . ARG A 1 75 ? -6.773 26.188 1.67 1 96.94 75 ARG A O 1
ATOM 595 N N . LEU A 1 76 ? -6.844 28.031 2.904 1 98.12 76 LEU A N 1
ATOM 596 C CA . LEU A 1 76 ? -7.543 27.375 3.998 1 98.12 76 LEU A CA 1
ATOM 597 C C . LEU A 1 76 ? -8.922 26.891 3.549 1 98.12 76 LEU A C 1
ATOM 599 O O . LEU A 1 76 ? -9.297 25.75 3.799 1 98.12 76 LEU A O 1
ATOM 603 N N . VAL A 1 77 ? -9.633 27.75 2.855 1 97.75 77 VAL A N 1
ATOM 604 C CA . VAL A 1 77 ? -10.984 27.422 2.414 1 97.75 77 VAL A CA 1
ATOM 605 C C . VAL A 1 77 ? -10.922 26.281 1.396 1 97.75 77 VAL A C 1
ATOM 607 O O . VAL A 1 77 ? -11.734 25.359 1.438 1 97.75 77 VAL A O 1
ATOM 610 N N . ARG A 1 78 ? -9.969 26.359 0.543 1 96.94 78 ARG A N 1
ATOM 611 C CA . ARG A 1 78 ? -9.805 25.328 -0.476 1 96.94 78 ARG A CA 1
ATOM 612 C C . ARG A 1 78 ? -9.539 23.969 0.159 1 96.94 78 ARG A C 1
ATOM 614 O O . ARG A 1 78 ? -10.227 23 -0.134 1 96.94 78 ARG A O 1
ATOM 621 N N . LEU A 1 79 ? -8.578 23.844 1.062 1 97.69 79 LEU A N 1
ATOM 622 C CA . LEU A 1 79 ? -8.219 22.594 1.712 1 97.69 79 LEU A CA 1
ATOM 623 C C . LEU A 1 79 ? -9.375 22.062 2.549 1 97.69 79 LEU A C 1
ATOM 625 O O . LEU A 1 79 ? -9.633 20.859 2.562 1 97.69 79 LEU A O 1
ATOM 629 N N . TRP A 1 80 ? -10.062 22.984 3.145 1 97.94 80 TRP A N 1
ATOM 630 C CA . TRP A 1 80 ? -11.156 22.578 4.023 1 97.94 80 TRP A CA 1
ATOM 631 C C . TRP A 1 80 ? -12.336 22.031 3.217 1 97.94 80 TRP A C 1
ATOM 633 O O . TRP A 1 80 ? -13.008 21.094 3.645 1 97.94 80 TRP A O 1
ATOM 643 N N . THR A 1 81 ? -12.578 22.656 2.092 1 97.5 81 THR A N 1
ATOM 644 C CA . THR A 1 81 ? -13.734 22.297 1.278 1 97.5 81 THR A CA 1
ATOM 645 C C . THR A 1 81 ? -13.562 20.906 0.659 1 97.5 81 THR A C 1
ATOM 647 O O . THR A 1 81 ? -14.539 20.203 0.434 1 97.5 81 THR A O 1
ATOM 650 N N . LEU A 1 82 ? -12.352 20.516 0.489 1 96.62 82 LEU A N 1
ATOM 651 C CA . LEU A 1 82 ? -12.055 19.172 -0.01 1 96.62 82 LEU A CA 1
ATOM 652 C C . LEU A 1 82 ? -12.43 18.109 1.024 1 96.62 82 LEU A C 1
ATOM 654 O O . LEU A 1 82 ? -12.273 18.328 2.229 1 96.62 82 LEU A O 1
ATOM 658 N N . ASP A 1 83 ? -12.938 17.031 0.527 1 94.06 83 ASP A N 1
ATOM 659 C CA . ASP A 1 83 ? -13.07 15.93 1.479 1 94.06 83 ASP A CA 1
ATOM 660 C C . ASP A 1 83 ? -11.703 15.422 1.93 1 94.06 83 ASP A C 1
ATOM 662 O O . ASP A 1 83 ? -10.688 15.75 1.324 1 94.06 83 ASP A O 1
ATOM 666 N N . SER A 1 84 ? -11.695 14.602 2.98 1 95.88 84 SER A N 1
ATOM 667 C CA . SER A 1 84 ? -10.445 14.227 3.629 1 95.88 84 SER A CA 1
ATOM 668 C C . SER A 1 84 ? -9.531 13.461 2.672 1 95.88 84 SER A C 1
ATOM 670 O O . SER A 1 84 ? -8.32 13.648 2.684 1 95.88 84 SER A O 1
ATOM 672 N N . THR A 1 85 ? -10.109 12.625 1.82 1 96.5 85 THR A N 1
ATOM 673 C CA . THR A 1 85 ? -9.344 11.805 0.887 1 96.5 85 THR A CA 1
ATOM 674 C C . THR A 1 85 ? -8.68 12.664 -0.178 1 96.5 85 THR A C 1
ATOM 676 O O . THR A 1 85 ? -7.48 12.531 -0.431 1 96.5 85 THR A O 1
ATOM 679 N N . GLU A 1 86 ? -9.438 13.516 -0.777 1 97.31 86 GLU A N 1
ATOM 680 C CA . GLU A 1 86 ? -8.914 14.422 -1.794 1 97.31 86 GLU A CA 1
ATOM 681 C C . GLU A 1 86 ? -7.926 15.422 -1.189 1 97.31 86 GLU A C 1
ATOM 683 O O . GLU A 1 86 ? -6.938 15.789 -1.826 1 97.31 86 GLU A O 1
ATOM 688 N N . ARG A 1 87 ? -8.234 15.883 -0.024 1 97.94 87 ARG A N 1
ATOM 689 C CA . ARG A 1 87 ? -7.359 16.812 0.678 1 97.94 87 ARG A CA 1
ATOM 690 C C . ARG A 1 87 ? -5.988 16.203 0.919 1 97.94 87 ARG A C 1
ATOM 692 O O . ARG A 1 87 ? -4.961 16.828 0.633 1 97.94 87 ARG A O 1
ATOM 699 N N . ASP A 1 88 ? -5.949 14.969 1.427 1 98.44 88 ASP A N 1
ATOM 700 C CA . ASP A 1 88 ? -4.684 14.281 1.675 1 98.44 88 ASP A CA 1
ATOM 701 C C . ASP A 1 88 ? -3.924 14.047 0.373 1 98.44 88 ASP A C 1
ATOM 703 O O . ASP A 1 88 ? -2.703 14.211 0.321 1 98.44 88 ASP A O 1
ATOM 707 N N . ALA A 1 89 ? -4.645 13.656 -0.673 1 98.69 89 ALA A N 1
ATOM 708 C CA . ALA A 1 89 ? -4.008 13.453 -1.972 1 98.69 89 ALA A CA 1
ATOM 709 C C . ALA A 1 89 ? -3.389 14.75 -2.486 1 98.69 89 ALA A C 1
ATOM 711 O O . ALA A 1 89 ? -2.268 14.75 -3.002 1 98.69 89 ALA A O 1
ATOM 712 N N . THR A 1 90 ? -4.117 15.852 -2.32 1 98.19 90 THR A N 1
ATOM 713 C CA . THR A 1 90 ? -3.648 17.156 -2.775 1 98.19 90 THR A CA 1
ATOM 714 C C . THR A 1 90 ? -2.41 17.594 -1.997 1 98.19 90 THR A C 1
ATOM 716 O O . THR A 1 90 ? -1.42 18.016 -2.588 1 98.19 90 THR A O 1
ATOM 719 N N . LEU A 1 91 ? -2.494 17.438 -0.696 1 98.5 91 LEU A N 1
ATOM 720 C CA . LEU A 1 91 ? -1.361 17.781 0.154 1 98.5 91 LEU A CA 1
ATOM 721 C C . LEU A 1 91 ? -0.151 16.922 -0.167 1 98.5 91 LEU A C 1
ATOM 723 O O . LEU A 1 91 ? 0.979 17.406 -0.211 1 98.5 91 LEU A O 1
ATOM 727 N N . ALA A 1 92 ? -0.359 15.625 -0.413 1 98.62 92 ALA A N 1
ATOM 728 C CA . ALA A 1 92 ? 0.723 14.711 -0.771 1 98.62 92 ALA A CA 1
ATOM 729 C C . ALA A 1 92 ? 1.354 15.102 -2.104 1 98.62 92 ALA A C 1
ATOM 731 O O . ALA A 1 92 ? 2.578 15.07 -2.252 1 98.62 92 ALA A O 1
ATOM 732 N N . ASN A 1 93 ? 0.518 15.461 -3.039 1 98.38 93 ASN A N 1
ATOM 733 C CA . ASN A 1 93 ? 1.014 15.875 -4.344 1 98.38 93 ASN A CA 1
ATOM 734 C C . ASN A 1 93 ? 1.879 17.125 -4.242 1 98.38 93 ASN A C 1
ATOM 736 O O . ASN A 1 93 ? 2.965 17.188 -4.82 1 98.38 93 ASN A O 1
ATOM 740 N N . GLU A 1 94 ? 1.408 18.094 -3.473 1 97.62 94 GLU A N 1
ATOM 741 C CA . GLU A 1 94 ? 2.17 19.328 -3.266 1 97.62 94 GLU A CA 1
ATOM 742 C C . GLU A 1 94 ? 3.504 19.031 -2.582 1 97.62 94 GLU A C 1
ATOM 744 O O . GLU A 1 94 ? 4.539 19.562 -2.982 1 97.62 94 GLU A O 1
ATOM 749 N N . ALA A 1 95 ? 3.432 18.172 -1.578 1 97.69 95 ALA A N 1
ATOM 750 C CA . ALA A 1 95 ? 4.629 17.828 -0.811 1 97.69 95 ALA A CA 1
ATOM 751 C C . ALA A 1 95 ? 5.656 17.125 -1.684 1 97.69 95 ALA A C 1
ATOM 753 O O . ALA A 1 95 ? 6.863 17.297 -1.503 1 97.69 95 ALA A O 1
ATOM 754 N N . THR A 1 96 ? 5.203 16.328 -2.598 1 96.62 96 THR A N 1
ATOM 755 C CA . THR A 1 96 ? 6.082 15.555 -3.467 1 96.62 96 THR A CA 1
ATOM 756 C C . THR A 1 96 ? 6.664 16.438 -4.57 1 96.62 96 THR A C 1
ATOM 758 O O . THR A 1 96 ? 7.867 16.391 -4.84 1 96.62 96 THR A O 1
ATOM 761 N N . LYS A 1 97 ? 5.879 17.25 -5.168 1 94.31 97 LYS A N 1
ATOM 762 C CA . LYS A 1 97 ? 6.312 18.094 -6.281 1 94.31 97 LYS A CA 1
ATOM 763 C C . LYS A 1 97 ? 7.277 19.172 -5.809 1 94.31 97 LYS A C 1
ATOM 765 O O . LYS A 1 97 ? 8.219 19.516 -6.52 1 94.31 97 LYS A O 1
ATOM 770 N N . LYS A 1 98 ? 7.078 19.672 -4.652 1 93.5 98 LYS A N 1
ATOM 771 C CA . LYS A 1 98 ? 7.961 20.672 -4.059 1 93.5 98 LYS A CA 1
ATOM 772 C C . LYS A 1 98 ? 8.797 20.062 -2.936 1 93.5 98 LYS A C 1
ATOM 774 O O . LYS A 1 98 ? 8.945 20.672 -1.871 1 93.5 98 LYS A O 1
ATOM 779 N N . TRP A 1 99 ? 9.344 18.969 -3.213 1 93.38 99 TRP A N 1
ATOM 780 C CA . TRP A 1 99 ? 10.016 18.172 -2.188 1 93.38 99 TRP A CA 1
ATOM 781 C C . TRP A 1 99 ? 11.281 18.859 -1.707 1 93.38 99 TRP A C 1
ATOM 783 O O . TRP A 1 99 ? 12.078 19.359 -2.516 1 93.38 99 TRP A O 1
ATOM 793 N N . THR A 1 100 ? 11.383 18.938 -0.436 1 94.31 100 THR A N 1
ATOM 794 C CA . THR A 1 100 ? 12.617 19.297 0.261 1 94.31 100 THR A CA 1
ATOM 795 C C . THR A 1 100 ? 12.852 18.375 1.456 1 94.31 100 THR A C 1
ATOM 797 O O . THR A 1 100 ? 11.898 17.812 2.006 1 94.31 100 THR A O 1
ATOM 800 N N . ALA A 1 101 ? 14.023 18.281 1.879 1 92.75 101 ALA A N 1
ATOM 801 C CA . ALA A 1 101 ? 14.391 17.406 2.994 1 92.75 101 ALA A CA 1
ATOM 802 C C . ALA A 1 101 ? 13.68 17.844 4.277 1 92.75 101 ALA A C 1
ATOM 804 O O . ALA A 1 101 ? 13.539 17.047 5.207 1 92.75 101 ALA A O 1
ATOM 805 N N . SER A 1 102 ? 13.234 19.078 4.293 1 91.06 102 SER A N 1
ATOM 806 C CA . SER A 1 102 ? 12.617 19.594 5.512 1 91.06 102 SER A CA 1
ATOM 807 C C . SER A 1 102 ? 11.109 19.391 5.496 1 91.06 102 SER A C 1
ATOM 809 O O . SER A 1 102 ? 10.438 19.609 6.512 1 91.06 102 SER A O 1
ATOM 811 N N . ASN A 1 103 ? 10.586 18.984 4.387 1 92.75 103 ASN A N 1
ATOM 812 C CA . ASN A 1 103 ? 9.141 18.781 4.277 1 92.75 103 ASN A CA 1
ATOM 813 C C . ASN A 1 103 ? 8.703 17.484 4.965 1 92.75 103 ASN A C 1
ATOM 815 O O . ASN A 1 103 ? 9.227 16.406 4.668 1 92.75 103 ASN A O 1
ATOM 819 N N . ARG A 1 104 ? 7.727 17.594 5.871 1 96.5 104 ARG A N 1
ATOM 820 C CA . ARG A 1 104 ? 7.328 16.438 6.676 1 96.5 104 ARG A CA 1
ATOM 821 C C . ARG A 1 104 ? 5.891 16.031 6.375 1 96.5 104 ARG A C 1
ATOM 823 O O . ARG A 1 104 ? 5.34 15.148 7.043 1 96.5 104 ARG A O 1
ATOM 830 N N . VAL A 1 105 ? 5.312 16.578 5.387 1 98.12 105 VAL A N 1
ATOM 831 C CA . VAL A 1 105 ? 3.885 16.422 5.133 1 98.12 105 VAL A CA 1
ATOM 832 C C . VAL A 1 105 ? 3.59 14.977 4.73 1 98.12 105 VAL A C 1
ATOM 834 O O . VAL A 1 105 ? 2.586 14.398 5.152 1 98.12 105 VAL A O 1
ATOM 837 N N . LEU A 1 106 ? 4.457 14.367 3.951 1 98.56 106 LEU A N 1
ATOM 838 C CA . LEU A 1 106 ? 4.266 12.977 3.555 1 98.56 106 LEU A CA 1
ATOM 839 C C . LEU A 1 106 ? 4.27 12.055 4.77 1 98.56 106 LEU A C 1
ATOM 841 O O . LEU A 1 106 ? 3.49 11.102 4.836 1 98.56 106 LEU A O 1
ATOM 845 N N . VAL A 1 107 ? 5.105 12.367 5.738 1 98.56 107 VAL A N 1
ATOM 846 C CA . VAL A 1 107 ? 5.184 11.57 6.965 1 98.56 107 VAL A CA 1
ATOM 847 C C . VAL A 1 107 ? 3.9 11.75 7.773 1 98.56 107 VAL A C 1
ATOM 849 O O . VAL A 1 107 ? 3.363 10.773 8.312 1 98.56 107 VAL A O 1
ATOM 852 N N . GLU A 1 108 ? 3.379 12.969 7.824 1 98.31 108 GLU A N 1
ATOM 853 C CA . GLU A 1 108 ? 2.123 13.227 8.523 1 98.31 108 GLU A CA 1
ATOM 854 C C . GLU A 1 108 ? 0.989 12.383 7.953 1 98.31 108 GLU A C 1
ATOM 856 O O . GLU A 1 108 ? 0.268 11.719 8.695 1 98.31 108 GLU A O 1
ATOM 861 N N . ILE A 1 109 ? 0.933 12.422 6.684 1 98.44 109 ILE A N 1
ATOM 862 C CA . ILE A 1 109 ? -0.164 11.727 6.02 1 98.44 109 ILE A CA 1
ATOM 863 C C . ILE A 1 109 ? 0.008 10.219 6.184 1 98.44 109 ILE A C 1
ATOM 865 O O . ILE A 1 109 ? -0.94 9.516 6.543 1 98.44 109 ILE A O 1
ATOM 869 N N . ALA A 1 110 ? 1.188 9.711 6.055 1 98.44 110 ALA A N 1
ATOM 870 C CA . ALA A 1 110 ? 1.453 8.273 6.039 1 98.44 110 ALA A CA 1
ATOM 871 C C . ALA A 1 110 ? 1.337 7.68 7.441 1 98.44 110 ALA A C 1
ATOM 873 O O . ALA A 1 110 ? 0.95 6.52 7.598 1 98.44 110 ALA A O 1
ATOM 874 N N . CYS A 1 111 ? 1.598 8.477 8.453 1 98.5 111 CYS A N 1
ATOM 875 C CA . CYS A 1 111 ? 1.803 7.859 9.766 1 98.5 111 CYS A CA 1
ATOM 876 C C . CYS A 1 111 ? 0.683 8.242 10.727 1 98.5 111 CYS A C 1
ATOM 878 O O . CYS A 1 111 ? 0.511 7.602 11.766 1 98.5 111 CYS A O 1
ATOM 880 N N . THR A 1 112 ? -0.099 9.258 10.391 1 98.06 112 THR A N 1
ATOM 881 C CA . THR A 1 112 ? -1.13 9.648 11.352 1 98.06 112 THR A CA 1
ATOM 882 C C . THR A 1 112 ? -2.512 9.227 10.859 1 98.06 112 THR A C 1
ATOM 884 O O . THR A 1 112 ? -3.477 9.234 11.625 1 98.06 112 THR A O 1
ATOM 887 N N . ARG A 1 113 ? -2.627 8.914 9.578 1 97.75 113 ARG A N 1
ATOM 888 C CA . ARG A 1 113 ? -3.877 8.398 9.023 1 97.75 113 ARG A CA 1
ATOM 889 C C . ARG A 1 113 ? -3.992 6.891 9.25 1 97.75 113 ARG A C 1
ATOM 891 O O . ARG A 1 113 ? -2.979 6.199 9.367 1 97.75 113 ARG A O 1
ATOM 898 N N . SER A 1 114 ? -5.27 6.391 9.375 1 97.38 114 SER A N 1
ATOM 899 C CA . SER A 1 114 ? -5.449 4.945 9.344 1 97.38 114 SER A CA 1
ATOM 900 C C . SER A 1 114 ? -5.023 4.363 8 1 97.38 114 SER A C 1
ATOM 902 O O . SER A 1 114 ? -4.934 5.09 7.004 1 97.38 114 SER A O 1
ATOM 904 N N . SER A 1 115 ? -4.754 3.051 8.016 1 97.81 115 SER A N 1
ATOM 905 C CA . SER A 1 115 ? -4.352 2.396 6.777 1 97.81 115 SER A CA 1
ATOM 906 C C . SER A 1 115 ? -5.418 2.551 5.699 1 97.81 115 SER A C 1
ATOM 908 O O . SER A 1 115 ? -5.098 2.709 4.52 1 97.81 115 SER A O 1
ATOM 910 N N . GLU A 1 116 ? -6.672 2.518 6.078 1 97.75 116 GLU A N 1
ATOM 911 C CA . GLU A 1 116 ? -7.762 2.701 5.121 1 97.75 116 GLU A CA 1
ATOM 912 C C . GLU A 1 116 ? -7.797 4.133 4.594 1 97.75 116 GLU A C 1
ATOM 914 O O . GLU A 1 116 ? -8.086 4.359 3.416 1 97.75 116 GLU A O 1
ATOM 919 N N . GLN A 1 117 ? -7.555 5.086 5.48 1 97.5 117 GLN A N 1
ATOM 920 C CA . GLN A 1 117 ? -7.512 6.484 5.066 1 97.5 117 GLN A CA 1
ATOM 921 C C . GLN A 1 117 ? -6.367 6.734 4.09 1 97.5 117 GLN A C 1
ATOM 923 O O . GLN A 1 117 ? -6.535 7.438 3.092 1 97.5 117 GLN A O 1
ATOM 928 N N . LEU A 1 118 ? -5.184 6.207 4.406 1 98.38 118 LEU A N 1
ATOM 929 C CA . LEU A 1 118 ? -4.039 6.348 3.514 1 98.38 118 LEU A CA 1
ATOM 930 C C . LEU A 1 118 ? -4.332 5.73 2.15 1 98.38 118 LEU A C 1
ATOM 932 O O . LEU A 1 118 ? -3.99 6.309 1.115 1 98.38 118 LEU A O 1
ATOM 936 N N . LEU A 1 119 ? -4.957 4.59 2.158 1 98.25 119 LEU A N 1
ATOM 937 C CA . LEU A 1 119 ? -5.328 3.932 0.909 1 98.25 119 LEU A CA 1
ATOM 938 C C . LEU A 1 119 ? -6.309 4.789 0.116 1 98.25 119 LEU A C 1
ATOM 940 O O . LEU A 1 119 ? -6.199 4.895 -1.107 1 98.25 119 LEU A O 1
ATOM 944 N N . SER A 1 120 ? -7.273 5.352 0.814 1 98 120 SER A N 1
ATOM 945 C CA . SER A 1 120 ? -8.234 6.223 0.149 1 98 120 SER A CA 1
ATOM 946 C C . SER A 1 120 ? -7.551 7.426 -0.486 1 98 120 SER A C 1
ATOM 948 O O . SER A 1 120 ? -7.938 7.867 -1.569 1 98 120 SER A O 1
ATOM 950 N N . ALA A 1 121 ? -6.578 7.961 0.224 1 98.38 121 ALA A N 1
ATOM 951 C CA . ALA A 1 121 ? -5.801 9.062 -0.329 1 98.38 121 ALA A CA 1
ATOM 952 C C . ALA A 1 121 ? -5.047 8.625 -1.583 1 98.38 121 ALA A C 1
ATOM 954 O O . ALA A 1 121 ? -4.969 9.375 -2.561 1 98.38 121 ALA A O 1
ATOM 955 N N . ARG A 1 122 ? -4.473 7.441 -1.559 1 98.62 122 ARG A N 1
ATOM 956 C CA . ARG A 1 122 ? -3.754 6.906 -2.711 1 98.62 122 ARG A CA 1
ATOM 957 C C . ARG A 1 122 ? -4.691 6.715 -3.898 1 98.62 122 ARG A C 1
ATOM 959 O O . ARG A 1 122 ? -4.332 7.023 -5.039 1 98.62 122 ARG A O 1
ATOM 966 N N . LYS A 1 123 ? -5.895 6.203 -3.652 1 98.25 123 LYS A N 1
ATOM 967 C CA . LYS A 1 123 ? -6.891 6.051 -4.711 1 98.25 123 LYS A CA 1
ATOM 968 C C . LYS A 1 123 ? -7.285 7.406 -5.293 1 98.25 123 LYS A C 1
ATOM 970 O O . LYS A 1 123 ? -7.41 7.551 -6.512 1 98.25 123 LYS A O 1
ATOM 975 N N . ALA A 1 124 ? -7.516 8.352 -4.367 1 98.19 124 ALA A N 1
ATOM 976 C CA . ALA A 1 124 ? -7.84 9.695 -4.828 1 98.19 124 ALA A CA 1
ATOM 977 C C . ALA A 1 124 ? -6.707 10.273 -5.676 1 98.19 124 ALA A C 1
ATOM 979 O O . ALA A 1 124 ? -6.953 11.016 -6.629 1 98.19 124 ALA A O 1
ATOM 980 N N . TYR A 1 125 ? -5.48 9.992 -5.316 1 98.62 125 TYR A N 1
ATOM 981 C CA . TYR A 1 125 ? -4.312 10.445 -6.062 1 98.62 125 TYR A CA 1
ATOM 982 C C . TYR A 1 125 ? -4.363 9.953 -7.504 1 98.62 125 TYR A C 1
ATOM 984 O O . TYR A 1 125 ? -4.059 10.703 -8.438 1 98.62 125 TYR A O 1
ATOM 992 N N . HIS A 1 126 ? -4.746 8.68 -7.715 1 98.31 126 HIS A N 1
ATOM 993 C CA . HIS A 1 126 ? -4.926 8.125 -9.055 1 98.31 126 HIS A CA 1
ATOM 994 C C . HIS A 1 126 ? -5.93 8.953 -9.859 1 98.31 126 HIS A C 1
ATOM 996 O O . HIS A 1 126 ? -5.676 9.289 -11.016 1 98.31 126 HIS A O 1
ATOM 1002 N N . ALA A 1 127 ? -7.047 9.188 -9.219 1 97.19 127 ALA A N 1
ATOM 1003 C CA . ALA A 1 127 ? -8.156 9.852 -9.891 1 97.19 127 ALA A CA 1
ATOM 1004 C C . ALA A 1 127 ? -7.793 11.281 -10.273 1 97.19 127 ALA A C 1
ATOM 1006 O O . ALA A 1 127 ? -8.141 11.75 -11.359 1 97.19 127 ALA A O 1
ATOM 1007 N N . LEU A 1 128 ? -7.051 11.945 -9.391 1 96.94 128 LEU A N 1
ATOM 1008 C CA . LEU A 1 128 ? -6.77 13.367 -9.562 1 96.94 128 LEU A CA 1
ATOM 1009 C C . LEU A 1 128 ? -5.598 13.578 -10.516 1 96.94 128 LEU A C 1
ATOM 1011 O O . LEU A 1 128 ? -5.598 14.523 -11.305 1 96.94 128 LEU A O 1
ATOM 1015 N N . TYR A 1 129 ? -4.629 12.695 -10.445 1 97.69 129 TYR A N 1
ATOM 1016 C CA . TYR A 1 129 ? -3.369 13.055 -11.094 1 97.69 129 TYR A CA 1
ATOM 1017 C C . TYR A 1 129 ? -2.977 12.008 -12.125 1 97.69 129 TYR A C 1
ATOM 1019 O O . TYR A 1 129 ? -1.972 12.164 -12.828 1 97.69 129 TYR A O 1
ATOM 1027 N N . LYS A 1 130 ? -3.676 10.883 -12.242 1 97.38 130 LYS A N 1
ATOM 1028 C CA . LYS A 1 130 ? -3.455 9.82 -13.211 1 97.38 130 LYS A CA 1
ATOM 1029 C C . LYS A 1 130 ? -2.068 9.203 -13.047 1 97.38 130 LYS A C 1
ATOM 1031 O O . LYS A 1 130 ? -1.386 8.93 -14.039 1 97.38 130 LYS A O 1
ATOM 1036 N N . LYS A 1 131 ? -1.618 9.156 -11.781 1 96.38 131 LYS A N 1
ATOM 1037 C CA . LYS A 1 131 ? -0.394 8.523 -11.297 1 96.38 131 LYS A CA 1
ATOM 1038 C C . LYS A 1 131 ? -0.569 8.008 -9.875 1 96.38 131 LYS A C 1
ATOM 1040 O O . LYS A 1 131 ? -1.495 8.414 -9.172 1 96.38 131 LYS A O 1
ATOM 1045 N N . SER A 1 132 ? 0.306 7.113 -9.555 1 98.12 132 SER A N 1
ATOM 1046 C CA . SER A 1 132 ? 0.261 6.691 -8.156 1 98.12 132 SER A CA 1
ATOM 1047 C C . SER A 1 132 ? 1.088 7.617 -7.27 1 98.12 132 SER A C 1
ATOM 1049 O O . SER A 1 132 ? 2.062 8.219 -7.73 1 98.12 132 SER A O 1
ATOM 1051 N N . LEU A 1 133 ? 0.674 7.777 -6.023 1 98.38 133 LEU A N 1
ATOM 1052 C CA . LEU A 1 133 ? 1.453 8.5 -5.023 1 98.38 133 LEU A CA 1
ATOM 1053 C C . LEU A 1 133 ? 2.854 7.906 -4.891 1 98.38 133 LEU A C 1
ATOM 1055 O O . LEU A 1 133 ? 3.84 8.641 -4.828 1 98.38 133 LEU A O 1
ATOM 1059 N N . GLU A 1 134 ? 2.967 6.539 -4.914 1 98.25 134 GLU A N 1
ATOM 1060 C CA . GLU A 1 134 ? 4.223 5.805 -4.777 1 98.25 134 GLU A CA 1
ATOM 1061 C C . GLU A 1 134 ? 5.211 6.188 -5.875 1 98.25 134 GLU A C 1
ATOM 1063 O O . GLU A 1 134 ? 6.387 6.438 -5.602 1 98.25 134 GLU A O 1
ATOM 1068 N N . GLU A 1 135 ? 4.699 6.273 -7.078 1 97.56 135 GLU A N 1
ATOM 1069 C CA . GLU A 1 135 ? 5.609 6.566 -8.18 1 97.56 135 GLU A CA 1
ATOM 1070 C C . GLU A 1 135 ? 6.156 7.988 -8.086 1 97.56 135 GLU A C 1
ATOM 1072 O O . GLU A 1 135 ? 7.324 8.234 -8.391 1 97.56 135 GLU A O 1
ATOM 1077 N N . ASP A 1 136 ? 5.332 8.969 -7.66 1 97.75 136 ASP A N 1
ATOM 1078 C CA . ASP A 1 136 ? 5.793 10.352 -7.52 1 97.75 136 ASP A CA 1
ATOM 1079 C C . ASP A 1 136 ? 6.766 10.484 -6.352 1 97.75 136 ASP A C 1
ATOM 1081 O O . ASP A 1 136 ? 7.797 11.156 -6.473 1 97.75 136 ASP A O 1
ATOM 1085 N N . VAL A 1 137 ? 6.469 9.852 -5.258 1 98.38 137 VAL A N 1
ATOM 1086 C CA . VAL A 1 137 ? 7.383 9.898 -4.121 1 98.38 137 VAL A CA 1
ATOM 1087 C C . VAL A 1 137 ? 8.711 9.266 -4.504 1 98.38 137 VAL A C 1
ATOM 1089 O O . VAL A 1 137 ? 9.781 9.828 -4.242 1 98.38 137 VAL A O 1
ATOM 1092 N N . ALA A 1 138 ? 8.641 8.109 -5.133 1 97.75 138 ALA A N 1
ATOM 1093 C CA . ALA A 1 138 ? 9.852 7.402 -5.547 1 97.75 138 ALA A CA 1
ATOM 1094 C C . ALA A 1 138 ? 10.672 8.242 -6.523 1 97.75 138 ALA A C 1
ATOM 1096 O O . ALA A 1 138 ? 11.906 8.258 -6.461 1 97.75 138 ALA A O 1
ATOM 1097 N N . HIS A 1 139 ? 9.992 8.898 -7.375 1 95.5 139 HIS A N 1
ATOM 1098 C CA . HIS A 1 139 ? 10.648 9.664 -8.422 1 95.5 139 HIS A CA 1
ATOM 1099 C C . HIS A 1 139 ? 11.281 10.938 -7.863 1 95.5 139 HIS A C 1
ATOM 1101 O O . HIS A 1 139 ? 12.398 11.297 -8.25 1 95.5 139 HIS A O 1
ATOM 1107 N N . HIS A 1 140 ? 10.656 11.609 -6.938 1 96.56 140 HIS A N 1
ATOM 1108 C CA . HIS A 1 140 ? 11.055 12.953 -6.512 1 96.56 140 HIS A CA 1
ATOM 1109 C C . HIS A 1 140 ? 11.961 12.891 -5.289 1 96.56 140 HIS A C 1
ATOM 1111 O O . HIS A 1 140 ? 12.578 13.898 -4.922 1 96.56 140 HIS A O 1
ATOM 1117 N N . THR A 1 141 ? 12.016 11.758 -4.664 1 97.06 141 THR A N 1
ATOM 1118 C CA . THR A 1 141 ? 12.914 11.609 -3.529 1 97.06 141 THR A CA 1
ATOM 1119 C C . THR A 1 141 ? 14.062 10.664 -3.871 1 97.06 141 THR A C 1
ATOM 1121 O O . THR A 1 141 ? 13.984 9.906 -4.84 1 97.06 141 THR A O 1
ATOM 1124 N N . THR A 1 142 ? 15.211 10.766 -3.062 1 95.5 142 THR A N 1
ATOM 1125 C CA . THR A 1 142 ? 16.375 9.93 -3.32 1 95.5 142 THR A CA 1
ATOM 1126 C C . THR A 1 142 ? 17.031 9.492 -2.012 1 95.5 142 THR A C 1
ATOM 1128 O O . THR A 1 142 ? 16.703 10.023 -0.945 1 95.5 142 THR A O 1
ATOM 1131 N N . GLY A 1 143 ? 17.844 8.477 -2.086 1 95.88 143 GLY A N 1
ATOM 1132 C CA . GLY A 1 143 ? 18.672 8.062 -0.962 1 95.88 143 GLY A CA 1
ATOM 1133 C C . GLY A 1 143 ? 17.859 7.637 0.246 1 95.88 143 GLY A C 1
ATOM 1134 O O . GLY A 1 143 ? 16.875 6.898 0.114 1 95.88 143 GLY A O 1
ATOM 1135 N N . ASP A 1 144 ? 18.297 8.148 1.374 1 97.06 144 ASP A N 1
ATOM 1136 C CA . ASP A 1 144 ? 17.719 7.738 2.648 1 97.06 144 ASP A CA 1
ATOM 1137 C C . ASP A 1 144 ? 16.266 8.203 2.758 1 97.06 144 ASP A C 1
ATOM 1139 O O . ASP A 1 144 ? 15.438 7.516 3.359 1 97.06 144 ASP A O 1
ATOM 1143 N N . PHE A 1 145 ? 16.016 9.328 2.174 1 98.12 145 PHE A N 1
ATOM 1144 C CA . PHE A 1 145 ? 14.664 9.867 2.25 1 98.12 145 PHE A CA 1
ATOM 1145 C C . PHE A 1 145 ? 13.688 8.992 1.48 1 98.12 145 PHE A C 1
ATOM 1147 O O . PHE A 1 145 ? 12.602 8.672 1.981 1 98.12 145 PHE A O 1
ATOM 1154 N N . ARG A 1 146 ? 14.07 8.57 0.287 1 97.38 146 ARG A N 1
ATOM 1155 C CA . ARG A 1 146 ? 13.234 7.656 -0.484 1 97.38 146 ARG A CA 1
ATOM 1156 C C . ARG A 1 146 ? 13.078 6.32 0.237 1 97.38 146 ARG A C 1
ATOM 1158 O O . ARG A 1 146 ? 11.984 5.746 0.26 1 97.38 146 ARG A O 1
ATOM 1165 N N . LYS A 1 147 ? 14.188 5.93 0.811 1 97.06 147 LYS A N 1
ATOM 1166 C CA . LYS A 1 147 ? 14.234 4.648 1.511 1 97.06 147 LYS A CA 1
ATOM 1167 C C . LYS A 1 147 ? 13.203 4.598 2.635 1 97.06 147 LYS A C 1
ATOM 1169 O O . LYS A 1 147 ? 12.641 3.537 2.92 1 97.06 147 LYS A O 1
ATOM 1174 N N . LEU A 1 148 ? 12.945 5.688 3.238 1 98.25 148 LEU A N 1
ATOM 1175 C CA . LEU A 1 148 ? 12 5.754 4.344 1 98.25 148 LEU A CA 1
ATOM 1176 C C . LEU A 1 148 ? 10.609 6.137 3.848 1 98.25 148 LEU A C 1
ATOM 1178 O O . LEU A 1 148 ? 9.617 5.473 4.18 1 98.25 148 LEU A O 1
ATOM 1182 N N . LEU A 1 149 ? 10.523 7.156 2.998 1 98.5 149 LEU A N 1
ATOM 1183 C CA . LEU A 1 149 ? 9.242 7.75 2.637 1 98.5 149 LEU A CA 1
ATOM 1184 C C . LEU A 1 149 ? 8.43 6.809 1.75 1 98.5 149 LEU A C 1
ATOM 1186 O O . LEU A 1 149 ? 7.211 6.715 1.887 1 98.5 149 LEU A O 1
ATOM 1190 N N . LEU A 1 150 ? 9.078 6.117 0.864 1 98.19 150 LEU A N 1
ATOM 1191 C CA . LEU A 1 150 ? 8.359 5.273 -0.081 1 98.19 150 LEU A CA 1
ATOM 1192 C C . LEU A 1 150 ? 7.629 4.148 0.644 1 98.19 150 LEU A C 1
ATOM 1194 O O . LEU A 1 150 ? 6.422 3.967 0.466 1 98.19 150 LEU A O 1
ATOM 1198 N N . PRO A 1 151 ? 8.32 3.4 1.535 1 98 151 PRO A N 1
ATOM 1199 C CA . PRO A 1 151 ? 7.566 2.377 2.258 1 98 151 PRO A CA 1
ATOM 1200 C C . PRO A 1 151 ? 6.504 2.969 3.18 1 98 151 PRO A C 1
ATOM 1202 O O . PRO A 1 151 ? 5.449 2.363 3.383 1 98 151 PRO A O 1
ATOM 1205 N N . LEU A 1 152 ? 6.727 4.102 3.729 1 98.5 152 LEU A N 1
ATOM 1206 C CA . LEU A 1 152 ? 5.75 4.715 4.617 1 98.5 152 LEU A CA 1
ATOM 1207 C C . LEU A 1 152 ? 4.453 5.02 3.877 1 98.5 152 LEU A C 1
ATOM 1209 O O . LEU A 1 152 ? 3.363 4.73 4.375 1 98.5 152 LEU A O 1
ATOM 1213 N N . VAL A 1 153 ? 4.559 5.551 2.666 1 98.44 153 VAL A N 1
ATOM 1214 C CA . VAL A 1 153 ? 3.354 5.969 1.953 1 98.44 153 VAL A CA 1
ATOM 1215 C C . VAL A 1 153 ? 2.709 4.758 1.279 1 98.44 153 VAL A C 1
ATOM 1217 O O . VAL A 1 153 ? 1.563 4.832 0.827 1 98.44 153 VAL A O 1
ATOM 1220 N N . SER A 1 154 ? 3.438 3.604 1.253 1 97.88 154 SER A N 1
ATOM 1221 C CA . SER A 1 154 ? 2.973 2.463 0.471 1 97.88 154 SER A CA 1
ATOM 1222 C C . SER A 1 154 ? 2.371 1.386 1.368 1 97.88 154 SER A C 1
ATOM 1224 O O . SER A 1 154 ? 1.644 0.51 0.895 1 97.88 154 SER A O 1
ATOM 1226 N N . SER A 1 155 ? 2.721 1.39 2.594 1 94.69 155 SER A N 1
ATOM 1227 C CA . SER A 1 155 ? 2.383 0.27 3.465 1 94.69 155 SER A CA 1
ATOM 1228 C C . SER A 1 155 ? 0.908 0.295 3.852 1 94.69 155 SER A C 1
ATOM 1230 O O . SER A 1 155 ? 0.335 1.365 4.066 1 94.69 155 SER A O 1
ATOM 1232 N N . TYR A 1 156 ? 0.223 -0.858 3.859 1 98 156 TYR A N 1
ATOM 1233 C CA . TYR A 1 156 ? -1.068 -1.097 4.492 1 98 156 TYR A CA 1
ATOM 1234 C C . TYR A 1 156 ? -0.895 -1.764 5.852 1 98 156 TYR A C 1
ATOM 1236 O O . TYR A 1 156 ? -1.075 -2.977 5.984 1 98 156 TYR A O 1
ATOM 1244 N N . ARG A 1 157 ? -0.657 -0.963 6.84 1 97.69 157 ARG A N 1
ATOM 1245 C CA . ARG A 1 157 ? -0.251 -1.41 8.164 1 97.69 157 ARG A CA 1
ATOM 1246 C C . ARG A 1 157 ? -1.374 -2.18 8.852 1 97.69 157 ARG A C 1
ATOM 1248 O O . ARG A 1 157 ? -2.543 -1.796 8.758 1 97.69 157 ARG A O 1
ATOM 1255 N N . TYR A 1 158 ? -0.932 -3.227 9.516 1 98.44 158 TYR A N 1
ATOM 1256 C CA . TYR A 1 158 ? -1.879 -3.881 10.414 1 98.44 158 TYR A CA 1
ATOM 1257 C C . TYR A 1 158 ? -2.252 -2.967 11.57 1 98.44 158 TYR A C 1
ATOM 1259 O O . TYR A 1 158 ? -1.389 -2.307 12.156 1 98.44 158 TYR A O 1
ATOM 1267 N N . GLU A 1 159 ? -3.537 -2.932 11.922 1 97.75 159 GLU A N 1
ATOM 1268 C CA . GLU A 1 159 ? -3.969 -1.959 12.922 1 97.75 159 GLU A CA 1
ATOM 1269 C C . GLU A 1 159 ? -4.609 -2.648 14.117 1 97.75 159 GLU A C 1
ATOM 1271 O O . GLU A 1 159 ? -5.273 -2 14.93 1 97.75 159 GLU A O 1
ATOM 1276 N N . GLY A 1 160 ? -4.469 -3.961 14.227 1 97.12 160 GLY A N 1
ATOM 1277 C CA . GLY A 1 160 ? -4.961 -4.672 15.398 1 97.12 160 GLY A CA 1
ATOM 1278 C C . GLY A 1 160 ? -4.105 -4.453 16.641 1 97.12 160 GLY A C 1
ATOM 1279 O O . GLY A 1 160 ? -3.082 -3.77 16.578 1 97.12 160 GLY A O 1
ATOM 1280 N N . ASP A 1 161 ? -4.477 -5.039 17.781 1 96.44 161 ASP A N 1
ATOM 1281 C CA . ASP A 1 161 ? -3.852 -4.766 19.062 1 96.44 161 ASP A CA 1
ATOM 1282 C C . ASP A 1 161 ? -2.828 -5.84 19.422 1 96.44 161 ASP A C 1
ATOM 1284 O O . ASP A 1 161 ? -2.211 -5.793 20.484 1 96.44 161 ASP A O 1
ATOM 1288 N N . GLU A 1 162 ? -2.623 -6.766 18.484 1 97.38 162 GLU A N 1
ATOM 1289 C CA . GLU A 1 162 ? -1.69 -7.848 18.781 1 97.38 162 GLU A CA 1
ATOM 1290 C C . GLU A 1 162 ? -0.262 -7.328 18.906 1 97.38 162 GLU A C 1
ATOM 1292 O O . GLU A 1 162 ? 0.188 -6.523 18.094 1 97.38 162 GLU A O 1
ATOM 1297 N N . VAL A 1 163 ? 0.403 -7.742 20.016 1 97.81 163 VAL A N 1
ATOM 1298 C CA . VAL A 1 163 ? 1.781 -7.344 20.281 1 97.81 163 VAL A CA 1
ATOM 1299 C C . VAL A 1 163 ? 2.619 -8.57 20.625 1 97.81 163 VAL A C 1
ATOM 1301 O O . VAL A 1 163 ? 2.193 -9.422 21.406 1 97.81 163 VAL A O 1
ATOM 1304 N N . ASN A 1 164 ? 3.709 -8.711 19.969 1 98 164 ASN A N 1
ATOM 1305 C CA . ASN A 1 164 ? 4.727 -9.695 20.328 1 98 164 ASN A CA 1
ATOM 1306 C C . ASN A 1 164 ? 5.809 -9.07 21.219 1 98 164 ASN A C 1
ATOM 1308 O O . ASN A 1 164 ? 6.695 -8.375 20.719 1 98 164 ASN A O 1
ATOM 1312 N N . LEU A 1 165 ? 5.828 -9.391 22.516 1 97.69 165 LEU A N 1
ATOM 1313 C CA . LEU A 1 165 ? 6.707 -8.742 23.484 1 97.69 165 LEU A CA 1
ATOM 1314 C C . LEU A 1 165 ? 8.148 -9.188 23.297 1 97.69 165 LEU A C 1
ATOM 1316 O O . LEU A 1 165 ? 9.078 -8.406 23.5 1 97.69 165 LEU A O 1
ATOM 1320 N N . THR A 1 166 ? 8.336 -10.453 22.906 1 98.31 166 THR A N 1
ATOM 1321 C CA . THR A 1 166 ? 9.68 -10.93 22.609 1 98.31 166 THR A CA 1
ATOM 1322 C C . THR A 1 166 ? 10.281 -10.164 21.438 1 98.31 166 THR A C 1
ATOM 1324 O O . THR A 1 166 ? 11.438 -9.75 21.484 1 98.31 166 THR A O 1
ATOM 1327 N N . LEU A 1 167 ? 9.43 -9.992 20.469 1 97.94 167 LEU A N 1
ATOM 1328 C CA . LEU A 1 167 ? 9.859 -9.227 19.312 1 97.94 167 LEU A CA 1
ATOM 1329 C C . LEU A 1 167 ? 10.133 -7.773 19.703 1 97.94 167 LEU A C 1
ATOM 1331 O O . LEU A 1 167 ? 11.086 -7.164 19.203 1 97.94 167 LEU A O 1
ATOM 1335 N N . ALA A 1 168 ? 9.297 -7.191 20.547 1 98.56 168 ALA A N 1
ATOM 1336 C CA . ALA A 1 168 ? 9.484 -5.82 21.016 1 98.56 168 ALA A CA 1
ATOM 1337 C C . ALA A 1 168 ? 10.852 -5.645 21.672 1 98.56 168 ALA A C 1
ATOM 1339 O O . ALA A 1 168 ? 11.555 -4.664 21.406 1 98.56 168 ALA A O 1
ATOM 1340 N N . LYS A 1 169 ? 11.242 -6.594 22.453 1 98.44 169 LYS A N 1
ATOM 1341 C CA . LYS A 1 169 ? 12.531 -6.547 23.141 1 98.44 169 LYS A CA 1
ATOM 1342 C C . LYS A 1 169 ? 13.688 -6.629 22.156 1 98.44 169 LYS A C 1
ATOM 1344 O O . LYS A 1 169 ? 14.625 -5.832 22.219 1 98.44 169 LYS A O 1
ATOM 1349 N N . THR A 1 170 ? 13.578 -7.594 21.25 1 98.38 170 THR A N 1
ATOM 1350 C CA . THR A 1 170 ? 14.641 -7.809 20.281 1 98.38 170 THR A CA 1
ATOM 1351 C C . THR A 1 170 ? 14.781 -6.598 19.359 1 98.38 170 THR A C 1
ATOM 1353 O O . THR A 1 170 ? 15.898 -6.184 19.031 1 98.38 170 THR A O 1
ATOM 1356 N N . GLU A 1 171 ? 13.664 -6.008 18.938 1 98.5 171 GLU A N 1
ATOM 1357 C CA . GLU A 1 171 ? 13.719 -4.867 18.031 1 98.5 171 GLU A CA 1
ATOM 1358 C C . GLU A 1 171 ? 14.156 -3.6 18.75 1 98.5 171 GLU A C 1
ATOM 1360 O O . GLU A 1 171 ? 14.812 -2.738 18.172 1 98.5 171 GLU A O 1
ATOM 1365 N N . ALA A 1 172 ? 13.828 -3.48 20.047 1 98.75 172 ALA A N 1
ATOM 1366 C CA . ALA A 1 172 ? 14.344 -2.371 20.844 1 98.75 172 ALA A CA 1
ATOM 1367 C C . ALA A 1 172 ? 15.875 -2.4 20.891 1 98.75 172 ALA A C 1
ATOM 1369 O O . ALA A 1 172 ? 16.531 -1.372 20.688 1 98.75 172 ALA A O 1
ATOM 1370 N N . LYS A 1 173 ? 16.406 -3.568 21.125 1 98.62 173 LYS A N 1
ATOM 1371 C CA . LYS A 1 173 ? 17.859 -3.74 21.156 1 98.62 173 LYS A CA 1
ATOM 1372 C C . LYS A 1 173 ? 18.469 -3.42 19.797 1 98.62 173 LYS A C 1
ATOM 1374 O O . LYS A 1 173 ? 19.516 -2.764 19.734 1 98.62 173 LYS A O 1
ATOM 1379 N N . LEU A 1 174 ? 17.828 -3.885 18.766 1 98.62 174 LEU A N 1
ATOM 1380 C CA . LEU A 1 174 ? 18.312 -3.637 17.406 1 98.62 174 LEU A CA 1
ATOM 1381 C C . LEU A 1 174 ? 18.344 -2.141 17.109 1 98.62 174 LEU A C 1
ATOM 1383 O O . LEU A 1 174 ? 19.328 -1.631 16.578 1 98.62 174 LEU A O 1
ATOM 1387 N N . LEU A 1 175 ? 17.281 -1.454 17.438 1 98.69 175 LEU A N 1
ATOM 1388 C CA . LEU A 1 175 ? 17.188 -0.015 17.203 1 98.69 175 LEU A CA 1
ATOM 1389 C C . LEU A 1 175 ? 18.297 0.717 17.969 1 98.69 175 LEU A C 1
ATOM 1391 O O . LEU A 1 175 ? 18.953 1.599 17.406 1 98.69 175 LEU A O 1
ATOM 1395 N N . HIS A 1 176 ? 18.516 0.336 19.188 1 98.62 176 HIS A N 1
ATOM 1396 C CA . HIS A 1 176 ? 19.547 0.968 20 1 98.62 176 HIS A CA 1
ATOM 1397 C C . HIS A 1 176 ? 20.922 0.748 19.406 1 98.62 176 HIS A C 1
ATOM 1399 O O . HIS A 1 176 ? 21.75 1.669 19.375 1 98.62 176 HIS A O 1
ATOM 1405 N N . GLU A 1 177 ? 21.141 -0.455 19.016 1 98.62 177 GLU A N 1
ATOM 1406 C CA . GLU A 1 177 ? 22.422 -0.78 18.375 1 98.62 177 GLU A CA 1
ATOM 1407 C C . GLU A 1 177 ? 22.656 0.081 17.141 1 98.62 177 GLU A C 1
ATOM 1409 O O . GLU A 1 177 ? 23.75 0.613 16.953 1 98.62 177 GLU A O 1
ATOM 1414 N N . LYS A 1 178 ? 21.641 0.205 16.297 1 98.44 178 LYS A N 1
ATOM 1415 C CA . LYS A 1 178 ? 21.781 0.989 15.078 1 98.44 178 LYS A CA 1
ATOM 1416 C C . LYS A 1 178 ? 22.016 2.463 15.398 1 98.44 178 LYS A C 1
ATOM 1418 O O . LYS A 1 178 ? 22.828 3.123 14.742 1 98.44 178 LYS A O 1
ATOM 1423 N N . ILE A 1 179 ? 21.328 2.973 16.375 1 98 179 ILE A N 1
ATOM 1424 C CA . ILE A 1 179 ? 21.484 4.371 16.766 1 98 179 ILE A CA 1
ATOM 1425 C C . ILE A 1 179 ? 22.875 4.609 17.328 1 98 179 ILE A C 1
ATOM 1427 O O . ILE A 1 179 ? 23.531 5.59 16.984 1 98 179 ILE A O 1
ATOM 1431 N N . THR A 1 180 ? 23.375 3.717 18.156 1 97.25 180 THR A N 1
ATOM 1432 C CA . THR A 1 180 ? 24.703 3.816 18.766 1 97.25 180 THR A CA 1
ATOM 1433 C C . THR A 1 180 ? 25.781 3.832 17.688 1 97.25 180 THR A C 1
ATOM 1435 O O . THR A 1 180 ? 26.781 4.551 17.812 1 97.25 180 THR A O 1
ATOM 1438 N N . ASN A 1 181 ? 25.531 3.115 16.656 1 98 181 ASN A N 1
ATOM 1439 C CA . ASN A 1 181 ? 26.484 3.016 15.555 1 98 181 ASN A CA 1
ATOM 1440 C C . ASN A 1 181 ? 26.234 4.078 14.492 1 98 181 ASN A C 1
ATOM 1442 O O . ASN A 1 181 ? 26.828 4.035 13.414 1 98 181 ASN A O 1
ATOM 1446 N N . LYS A 1 182 ? 25.297 4.938 14.68 1 97.19 182 LYS A N 1
ATOM 1447 C CA . LYS A 1 182 ? 24.906 6.02 13.781 1 97.19 182 LYS A CA 1
ATOM 1448 C C . LYS A 1 182 ? 24.453 5.469 12.438 1 97.19 182 LYS A C 1
ATOM 1450 O O . LYS A 1 182 ? 24.703 6.074 11.391 1 97.19 182 LYS A O 1
ATOM 1455 N N . ALA A 1 183 ? 23.922 4.246 12.461 1 97.88 183 ALA A N 1
ATOM 1456 C CA . ALA A 1 183 ? 23.359 3.594 11.281 1 97.88 183 ALA A CA 1
ATOM 1457 C C . ALA A 1 183 ? 21.859 3.836 11.18 1 97.88 183 ALA A C 1
ATOM 1459 O O . ALA A 1 183 ? 21.078 2.887 11.086 1 97.88 183 ALA A O 1
ATOM 1460 N N . TYR A 1 184 ? 21.516 5.121 11.039 1 97.19 184 TYR A N 1
ATOM 1461 C CA . TYR A 1 184 ? 20.125 5.535 11.094 1 97.19 184 TYR A CA 1
ATOM 1462 C C . TYR A 1 184 ? 19.359 5.074 9.852 1 97.19 184 TYR A C 1
ATOM 1464 O O . TYR A 1 184 ? 18.141 4.918 9.891 1 97.19 184 TYR A O 1
ATOM 1472 N N . ASN A 1 185 ? 20.109 4.93 8.789 1 96.94 185 ASN A N 1
ATOM 1473 C CA . ASN A 1 185 ? 19.5 4.57 7.512 1 96.94 185 ASN A CA 1
ATOM 1474 C C . ASN A 1 185 ? 19.531 3.059 7.289 1 96.94 185 ASN A C 1
ATOM 1476 O O . ASN A 1 185 ? 19.328 2.588 6.168 1 96.94 185 ASN A O 1
ATOM 1480 N N . ASP A 1 186 ? 19.781 2.301 8.375 1 97.88 186 ASP A N 1
ATOM 1481 C CA . ASP A 1 186 ? 19.812 0.845 8.273 1 97.88 186 ASP A CA 1
ATOM 1482 C C . ASP A 1 186 ? 18.469 0.295 7.824 1 97.88 186 ASP A C 1
ATOM 1484 O O . ASP A 1 186 ? 17.422 0.757 8.281 1 97.88 186 ASP A O 1
ATOM 1488 N N . ASP A 1 187 ? 18.484 -0.787 7.027 1 96.94 187 ASP A N 1
ATOM 1489 C CA . ASP A 1 187 ? 17.281 -1.35 6.438 1 96.94 187 ASP A CA 1
ATOM 1490 C C . ASP A 1 187 ? 16.344 -1.9 7.512 1 96.94 187 ASP A C 1
ATOM 1492 O O . ASP A 1 187 ? 15.125 -1.799 7.395 1 96.94 187 ASP A O 1
ATOM 1496 N N . ASP A 1 188 ? 16.953 -2.5 8.492 1 97.69 188 ASP A N 1
ATOM 1497 C CA . ASP A 1 188 ? 16.125 -3.07 9.555 1 97.69 188 ASP A CA 1
ATOM 1498 C C . ASP A 1 188 ? 15.484 -1.976 10.398 1 97.69 188 ASP A C 1
ATOM 1500 O O . ASP A 1 188 ? 14.352 -2.123 10.867 1 97.69 188 ASP A O 1
ATOM 1504 N N . PHE A 1 189 ? 16.281 -0.913 10.648 1 98.31 189 PHE A N 1
ATOM 1505 C CA . PHE A 1 189 ? 15.727 0.246 11.344 1 98.31 189 PHE A CA 1
ATOM 1506 C C . PHE A 1 189 ? 14.531 0.805 10.594 1 98.31 189 PHE A C 1
ATOM 1508 O O . PHE A 1 189 ? 13.453 0.976 11.164 1 98.31 189 PHE A O 1
ATOM 1515 N N . ILE A 1 190 ? 14.656 0.975 9.32 1 98.06 190 ILE A N 1
ATOM 1516 C CA . ILE A 1 190 ? 13.656 1.598 8.453 1 98.06 190 ILE A CA 1
ATOM 1517 C C . ILE A 1 190 ? 12.445 0.68 8.328 1 98.06 190 ILE A C 1
ATOM 1519 O O . ILE A 1 190 ? 11.305 1.133 8.43 1 98.06 190 ILE A O 1
ATOM 1523 N N . ARG A 1 191 ? 12.633 -0.619 8.133 1 97.38 191 ARG A N 1
ATOM 1524 C CA . ARG A 1 191 ? 11.5 -1.51 7.914 1 97.38 191 ARG A CA 1
ATOM 1525 C C . ARG A 1 191 ? 10.641 -1.618 9.172 1 97.38 191 ARG A C 1
ATOM 1527 O O . ARG A 1 191 ? 9.422 -1.772 9.086 1 97.38 191 ARG A O 1
ATOM 1534 N N . ILE A 1 192 ? 11.258 -1.565 10.352 1 98.31 192 ILE A N 1
ATOM 1535 C CA . ILE A 1 192 ? 10.5 -1.64 11.602 1 98.31 192 ILE A CA 1
ATOM 1536 C C . ILE A 1 192 ? 9.516 -0.474 11.672 1 98.31 192 ILE A C 1
ATOM 1538 O O . ILE A 1 192 ? 8.32 -0.678 11.875 1 98.31 192 ILE A O 1
ATOM 1542 N N . LEU A 1 193 ? 10 0.731 11.422 1 98.31 193 LEU A N 1
ATOM 1543 C CA . LEU A 1 193 ? 9.156 1.92 11.5 1 98.31 193 LEU A CA 1
ATOM 1544 C C . LEU A 1 193 ? 8.141 1.946 10.367 1 98.31 193 LEU A C 1
ATOM 1546 O O . LEU A 1 193 ? 7.008 2.402 10.547 1 98.31 193 LEU A O 1
ATOM 1550 N N . ALA A 1 194 ? 8.484 1.455 9.258 1 98.06 194 ALA A N 1
ATOM 1551 C CA . ALA A 1 194 ? 7.684 1.643 8.055 1 98.06 194 ALA A CA 1
ATOM 1552 C C . ALA A 1 194 ? 6.582 0.591 7.953 1 98.06 194 ALA A C 1
ATOM 1554 O O . ALA A 1 194 ? 5.566 0.805 7.285 1 98.06 194 ALA A O 1
ATOM 1555 N N . THR A 1 195 ? 6.734 -0.581 8.664 1 98.12 195 THR A N 1
ATOM 1556 C CA . THR A 1 195 ? 5.805 -1.652 8.328 1 98.12 195 THR A CA 1
ATOM 1557 C C . THR A 1 195 ? 5.098 -2.17 9.578 1 98.12 195 THR A C 1
ATOM 1559 O O . THR A 1 195 ? 3.984 -2.691 9.492 1 98.12 195 THR A O 1
ATOM 1562 N N . ARG A 1 196 ? 5.719 -2.098 10.789 1 98.38 196 ARG A N 1
ATOM 1563 C CA . ARG A 1 196 ? 5.129 -2.654 12 1 98.38 196 ARG A CA 1
ATOM 1564 C C . ARG A 1 196 ? 3.834 -1.933 12.359 1 98.38 196 ARG A C 1
ATOM 1566 O O . ARG A 1 196 ? 3.674 -0.747 12.062 1 98.38 196 ARG A O 1
ATOM 1573 N N . SER A 1 197 ? 2.928 -2.727 12.984 1 98 197 SER A N 1
ATOM 1574 C CA . SER A 1 197 ? 1.72 -2.096 13.508 1 98 197 SER A CA 1
ATOM 1575 C C . SER A 1 197 ? 2.057 -1.047 14.562 1 98 197 SER A C 1
ATOM 1577 O O . SER A 1 197 ? 3.09 -1.138 15.227 1 98 197 SER A O 1
ATOM 1579 N N . ARG A 1 198 ? 1.219 -0.038 14.68 1 97.69 198 ARG A N 1
ATOM 1580 C CA . ARG A 1 198 ? 1.437 1.002 15.68 1 97.69 198 ARG A CA 1
ATOM 1581 C C . ARG A 1 198 ? 1.533 0.405 17.078 1 97.69 198 ARG A C 1
ATOM 1583 O O . ARG A 1 198 ? 2.352 0.841 17.891 1 97.69 198 ARG A O 1
ATOM 1590 N N . ALA A 1 199 ? 0.685 -0.596 17.406 1 98.12 199 ALA A N 1
ATOM 1591 C CA . ALA A 1 199 ? 0.725 -1.271 18.688 1 98.12 199 ALA A CA 1
ATOM 1592 C C . ALA A 1 199 ? 2.09 -1.905 18.938 1 98.12 199 ALA A C 1
ATOM 1594 O O . ALA A 1 199 ? 2.656 -1.773 20.031 1 98.12 199 ALA A O 1
ATOM 1595 N N . GLN A 1 200 ? 2.627 -2.594 17.906 1 98.62 200 GLN A N 1
ATOM 1596 C CA . GLN A 1 200 ? 3.93 -3.244 18.031 1 98.62 200 GLN A CA 1
ATOM 1597 C C . GLN A 1 200 ? 5.047 -2.217 18.188 1 98.62 200 GLN A C 1
ATOM 1599 O O . GLN A 1 200 ? 5.969 -2.41 18.984 1 98.62 200 GLN A O 1
ATOM 1604 N N . ILE A 1 201 ? 5.012 -1.111 17.453 1 98.62 201 ILE A N 1
ATOM 1605 C CA . ILE A 1 201 ? 6.016 -0.057 17.531 1 98.62 201 ILE A CA 1
ATOM 1606 C C . ILE A 1 201 ? 6.004 0.551 18.938 1 98.62 201 ILE A C 1
ATOM 1608 O O . ILE A 1 201 ? 7.059 0.768 19.531 1 98.62 201 ILE A O 1
ATOM 1612 N N . ASN A 1 202 ? 4.797 0.831 19.422 1 98.25 202 ASN A N 1
ATOM 1613 C CA . ASN A 1 202 ? 4.664 1.387 20.766 1 98.25 202 ASN A CA 1
ATOM 1614 C C . ASN A 1 202 ? 5.297 0.475 21.812 1 98.25 202 ASN A C 1
ATOM 1616 O O . ASN A 1 202 ? 6 0.946 22.719 1 98.25 202 ASN A O 1
ATOM 1620 N N . ALA A 1 203 ? 5.055 -0.806 21.719 1 98.69 203 ALA A N 1
ATOM 1621 C CA . ALA A 1 203 ? 5.656 -1.772 22.625 1 98.69 203 ALA A CA 1
ATOM 1622 C C . ALA A 1 203 ? 7.176 -1.765 22.516 1 98.69 203 ALA A C 1
ATOM 1624 O O . ALA A 1 203 ? 7.883 -1.802 23.516 1 98.69 203 ALA A O 1
ATOM 1625 N N . THR A 1 204 ? 7.66 -1.726 21.281 1 98.81 204 THR A N 1
ATOM 1626 C CA . THR A 1 204 ? 9.094 -1.706 21.016 1 98.81 204 THR A CA 1
ATOM 1627 C C . THR A 1 204 ? 9.734 -0.464 21.625 1 98.81 204 THR A C 1
ATOM 1629 O O . THR A 1 204 ? 10.773 -0.557 22.297 1 98.81 204 THR A O 1
ATOM 1632 N N . LEU A 1 205 ? 9.109 0.669 21.469 1 98.62 205 LEU A N 1
ATOM 1633 C CA . LEU A 1 205 ? 9.664 1.932 21.953 1 98.62 205 LEU A CA 1
ATOM 1634 C C . LEU A 1 205 ? 9.578 2.025 23.469 1 98.62 205 LEU A C 1
ATOM 1636 O O . LEU A 1 205 ? 10.453 2.613 24.109 1 98.62 205 LEU A O 1
ATOM 1640 N N . ASN A 1 206 ? 8.562 1.483 24.047 1 98.19 206 ASN A N 1
ATOM 1641 C CA . ASN A 1 206 ? 8.484 1.409 25.5 1 98.19 206 ASN A CA 1
ATOM 1642 C C . ASN A 1 206 ? 9.602 0.553 26.094 1 98.19 206 ASN A C 1
ATOM 1644 O O . ASN A 1 206 ? 10.227 0.929 27.078 1 98.19 206 ASN A O 1
ATOM 1648 N N . HIS A 1 207 ? 9.805 -0.594 25.484 1 98.44 207 HIS A N 1
ATOM 1649 C CA . HIS A 1 207 ? 10.906 -1.436 25.922 1 98.44 207 HIS A CA 1
ATOM 1650 C C . HIS A 1 207 ? 12.242 -0.728 25.734 1 98.44 207 HIS A C 1
ATOM 1652 O O . HIS A 1 207 ? 13.156 -0.902 26.547 1 98.44 207 HIS A O 1
ATOM 1658 N N . TYR A 1 208 ? 12.367 -0.025 24.609 1 98.75 208 TYR A N 1
ATOM 1659 C CA . TYR A 1 208 ? 13.562 0.774 24.375 1 98.75 208 TYR A CA 1
ATOM 1660 C C . TYR A 1 208 ? 13.828 1.721 25.531 1 98.75 208 TYR A C 1
ATOM 1662 O O . TYR A 1 208 ? 14.945 1.769 26.062 1 98.75 208 TYR A O 1
ATOM 1670 N N . LYS A 1 209 ? 12.828 2.469 25.969 1 98.06 209 LYS A N 1
ATOM 1671 C CA . LYS A 1 209 ? 12.938 3.42 27.078 1 98.06 209 LYS A CA 1
ATOM 1672 C C . LYS A 1 209 ? 13.289 2.711 28.375 1 98.06 209 LYS A C 1
ATOM 1674 O O . LYS A 1 209 ? 14.148 3.176 29.125 1 98.06 209 LYS A O 1
ATOM 1679 N N . ASP A 1 210 ? 12.656 1.618 28.625 1 98 210 ASP A N 1
ATOM 1680 C CA . ASP A 1 210 ? 12.883 0.866 29.844 1 98 210 ASP A CA 1
ATOM 1681 C C . ASP A 1 210 ? 14.305 0.31 29.906 1 98 210 ASP A C 1
ATOM 1683 O O . ASP A 1 210 ? 14.961 0.363 30.938 1 98 210 ASP A O 1
ATOM 1687 N N . ALA A 1 211 ? 14.734 -0.202 28.812 1 98.12 211 ALA A N 1
ATOM 1688 C CA . ALA A 1 211 ? 16.016 -0.905 28.766 1 98.12 211 ALA A CA 1
ATOM 1689 C C . ALA A 1 211 ? 17.172 0.079 28.734 1 98.12 211 ALA A C 1
ATOM 1691 O O . ALA A 1 211 ? 18.25 -0.192 29.281 1 98.12 211 ALA A O 1
ATOM 1692 N N . PHE A 1 212 ? 16.922 1.178 28.062 1 97.94 212 PHE A N 1
ATOM 1693 C CA . PHE A 1 212 ? 18.078 2.031 27.812 1 97.94 212 PHE A CA 1
ATOM 1694 C C . PHE A 1 212 ? 17.906 3.393 28.484 1 97.94 212 PHE A C 1
ATOM 1696 O O . PHE A 1 212 ? 18.766 4.27 28.344 1 97.94 212 PHE A O 1
ATOM 1703 N N . GLY A 1 213 ? 16.75 3.729 29.047 1 96.38 213 GLY A N 1
ATOM 1704 C CA . GLY A 1 213 ? 16.578 4.82 29.984 1 96.38 213 GLY A CA 1
ATOM 1705 C C . GLY A 1 213 ? 16.078 6.098 29.328 1 96.38 213 GLY A C 1
ATOM 1706 O O . GLY A 1 213 ? 15.852 7.102 30.016 1 96.38 213 GLY A O 1
ATOM 1707 N N . LYS A 1 214 ? 15.992 6.078 28.047 1 94.69 214 LYS A N 1
ATOM 1708 C CA . LYS A 1 214 ? 15.539 7.289 27.375 1 94.69 214 LYS A CA 1
ATOM 1709 C C . LYS A 1 214 ? 14.625 6.953 26.188 1 94.69 214 LYS A C 1
ATOM 1711 O O . LYS A 1 214 ? 14.711 5.859 25.625 1 94.69 214 LYS A O 1
ATOM 1716 N N . ASP A 1 215 ? 13.742 8.008 25.922 1 96.38 215 ASP A N 1
ATOM 1717 C CA . ASP A 1 215 ? 12.938 7.891 24.703 1 96.38 215 ASP A CA 1
ATOM 1718 C C . ASP A 1 215 ? 13.82 7.875 23.453 1 96.38 215 ASP A C 1
ATOM 1720 O O . ASP A 1 215 ? 14.797 8.625 23.375 1 96.38 215 ASP A O 1
ATOM 1724 N N . ILE A 1 216 ? 13.469 7.086 22.531 1 97.88 216 ILE A N 1
ATOM 1725 C CA . ILE A 1 216 ? 14.266 6.91 21.328 1 97.88 216 ILE A CA 1
ATOM 1726 C C . ILE A 1 216 ? 14.477 8.258 20.641 1 97.88 216 ILE A C 1
ATOM 1728 O O . ILE A 1 216 ? 15.539 8.508 20.062 1 97.88 216 ILE A O 1
ATOM 1732 N N . ASN A 1 217 ? 13.469 9.125 20.703 1 96.19 217 ASN A N 1
ATOM 1733 C CA . ASN A 1 217 ? 13.555 10.422 20.031 1 96.19 217 ASN A CA 1
ATOM 1734 C C . ASN A 1 217 ? 14.656 11.289 20.625 1 96.19 217 ASN A C 1
ATOM 1736 O O . ASN A 1 217 ? 15.219 12.141 19.938 1 96.19 217 ASN A O 1
ATOM 1740 N N . LYS A 1 218 ? 14.992 11.125 21.859 1 95.94 218 LYS A N 1
ATOM 1741 C CA . LYS A 1 218 ? 16.109 11.836 22.469 1 95.94 218 LYS A CA 1
ATOM 1742 C C . LYS A 1 218 ? 17.438 11.391 21.859 1 95.94 218 LYS A C 1
ATOM 1744 O O . LYS A 1 218 ? 18.312 12.211 21.594 1 95.94 218 LYS A O 1
ATOM 1749 N N . ASP A 1 219 ? 17.531 10.07 21.609 1 96.06 219 ASP A N 1
ATOM 1750 C CA . ASP A 1 219 ? 18.75 9.523 21.016 1 96.06 219 ASP A CA 1
ATOM 1751 C C . ASP A 1 219 ? 18.844 9.898 19.531 1 96.06 219 ASP A C 1
ATOM 1753 O O . ASP A 1 219 ? 19.938 10.023 18.984 1 96.06 219 ASP A O 1
ATOM 1757 N N . LEU A 1 220 ? 17.703 10.18 18.906 1 97.06 220 LEU A N 1
ATOM 1758 C CA . LEU A 1 220 ? 17.688 10.539 17.484 1 97.06 220 LEU A CA 1
ATOM 1759 C C . LEU A 1 220 ? 17.969 12.023 17.312 1 97.06 220 LEU A C 1
ATOM 1761 O O . LEU A 1 220 ? 18.062 12.508 16.172 1 97.06 220 LEU A O 1
ATOM 1765 N N . LYS A 1 221 ? 18.125 12.773 18.359 1 94.44 221 LYS A N 1
ATOM 1766 C CA . LYS A 1 221 ? 18.438 14.195 18.297 1 94.44 221 LYS A CA 1
ATOM 1767 C C . LYS A 1 221 ? 19.938 14.438 18.328 1 94.44 221 LYS A C 1
ATOM 1769 O O . LYS A 1 221 ? 20.391 15.539 18.656 1 94.44 221 LYS A O 1
ATOM 1774 N N . ALA A 1 222 ? 20.734 13.516 18.031 1 90.44 222 ALA A N 1
ATOM 1775 C CA . ALA A 1 222 ? 22.203 13.562 18.125 1 90.44 222 ALA A CA 1
ATOM 1776 C C . ALA A 1 222 ? 22.766 14.672 17.25 1 90.44 222 ALA A C 1
ATOM 1778 O O . ALA A 1 222 ? 23.781 15.297 17.609 1 90.44 222 ALA A O 1
ATOM 1779 N N . ASP A 1 223 ? 22.125 14.945 16.062 1 91.38 223 ASP A N 1
ATOM 1780 C CA . ASP A 1 223 ? 22.516 16.031 15.156 1 91.38 223 ASP A CA 1
ATOM 1781 C C . ASP A 1 223 ? 21.312 16.828 14.695 1 91.38 223 ASP A C 1
ATOM 1783 O O . ASP A 1 223 ? 20.609 16.438 13.758 1 91.38 223 ASP A O 1
ATOM 1787 N N . PRO A 1 224 ? 21.156 17.953 15.242 1 87.75 224 PRO A N 1
ATOM 1788 C CA . PRO A 1 224 ? 19.953 18.75 14.945 1 87.75 224 PRO A CA 1
ATOM 1789 C C . PRO A 1 224 ? 19.922 19.234 13.5 1 87.75 224 PRO A C 1
ATOM 1791 O O . PRO A 1 224 ? 18.859 19.609 13 1 87.75 224 PRO A O 1
ATOM 1794 N N . LYS A 1 225 ? 21.047 19.25 12.828 1 92.69 225 LYS A N 1
ATOM 1795 C CA . LYS A 1 225 ? 21.109 19.734 11.453 1 92.69 225 LYS A CA 1
ATOM 1796 C C . LYS A 1 225 ? 20.844 18.625 10.453 1 92.69 225 LYS A C 1
ATOM 1798 O O . LYS A 1 225 ? 20.672 18.875 9.258 1 92.69 225 LYS A O 1
ATOM 1803 N N . ASP A 1 226 ? 20.859 17.438 10.961 1 96 226 ASP A N 1
ATOM 1804 C CA . ASP A 1 226 ? 20.609 16.297 10.094 1 96 226 ASP A CA 1
ATOM 1805 C C . ASP A 1 226 ? 19.125 16.141 9.781 1 96 226 ASP A C 1
ATOM 1807 O O . ASP A 1 226 ? 18.344 15.727 10.641 1 96 226 ASP A O 1
ATOM 1811 N N . GLU A 1 227 ? 18.766 16.406 8.547 1 96.62 227 GLU A N 1
ATOM 1812 C CA . GLU A 1 227 ? 17.375 16.422 8.125 1 96.62 227 GLU A CA 1
ATOM 1813 C C . GLU A 1 227 ? 16.781 15.016 8.133 1 96.62 227 GLU A C 1
ATOM 1815 O O . GLU A 1 227 ? 15.57 14.852 8.336 1 96.62 227 GLU A O 1
ATOM 1820 N N . PHE A 1 228 ? 17.641 14.047 7.934 1 97.94 228 PHE A N 1
ATOM 1821 C CA . PHE A 1 228 ? 17.125 12.688 7.953 1 97.94 228 PHE A CA 1
ATOM 1822 C C . PHE A 1 228 ? 16.75 12.266 9.375 1 97.94 228 PHE A C 1
ATOM 1824 O O . PHE A 1 228 ? 15.742 11.602 9.594 1 97.94 228 PHE A O 1
ATOM 1831 N N . LEU A 1 229 ? 17.562 12.602 10.32 1 97.75 229 LEU A N 1
ATOM 1832 C CA . LEU A 1 229 ? 17.234 12.344 11.719 1 97.75 229 LEU A CA 1
ATOM 1833 C C . LEU A 1 229 ? 15.953 13.047 12.125 1 97.75 229 LEU A C 1
ATOM 1835 O O . LEU A 1 229 ? 15.141 12.492 12.875 1 97.75 229 LEU A O 1
ATOM 1839 N N . ALA A 1 230 ? 15.82 14.258 11.656 1 97.38 230 ALA A N 1
ATOM 1840 C CA . ALA A 1 230 ? 14.586 14.992 11.93 1 97.38 230 ALA A CA 1
ATOM 1841 C C . ALA A 1 230 ? 13.375 14.258 11.359 1 97.38 230 ALA A C 1
ATOM 1843 O O . ALA A 1 230 ? 12.312 14.211 11.984 1 97.38 230 ALA A O 1
ATOM 1844 N N . LEU A 1 231 ? 13.555 13.727 10.172 1 98.06 231 LEU A N 1
ATOM 1845 C CA . LEU A 1 231 ? 12.484 12.961 9.531 1 98.06 231 LEU A CA 1
ATOM 1846 C C . LEU A 1 231 ? 12.156 11.711 10.336 1 98.06 231 LEU A C 1
ATOM 1848 O O . LEU A 1 231 ? 10.984 11.367 10.508 1 98.06 231 LEU A O 1
ATOM 1852 N N . LEU A 1 232 ? 13.18 11.016 10.828 1 98.44 232 LEU A N 1
ATOM 1853 C CA . LEU A 1 232 ? 12.984 9.828 11.648 1 98.44 232 LEU A CA 1
ATOM 1854 C C . LEU A 1 232 ? 12.227 10.172 12.93 1 98.44 232 LEU A C 1
ATOM 1856 O O . LEU A 1 232 ? 11.312 9.445 13.328 1 98.44 232 LEU A O 1
ATOM 1860 N N . ARG A 1 233 ? 12.594 11.25 13.539 1 97.94 233 ARG A N 1
ATOM 1861 C CA . ARG A 1 233 ? 11.914 11.672 14.758 1 97.94 233 ARG A CA 1
ATOM 1862 C C . ARG A 1 233 ? 10.445 11.977 14.484 1 97.94 233 ARG A C 1
ATOM 1864 O O . ARG A 1 233 ? 9.57 11.602 15.273 1 97.94 233 ARG A O 1
ATOM 1871 N N . ALA A 1 234 ? 10.211 12.68 13.391 1 98.19 234 ALA A N 1
ATOM 1872 C CA . ALA A 1 234 ? 8.828 12.969 13.008 1 98.19 234 ALA A CA 1
ATOM 1873 C C . ALA A 1 234 ? 8.039 11.688 12.789 1 98.19 234 ALA A C 1
ATOM 1875 O O . ALA A 1 234 ? 6.879 11.586 13.195 1 98.19 234 ALA A O 1
ATOM 1876 N N . THR A 1 235 ? 8.648 10.719 12.133 1 98.69 235 THR A N 1
ATOM 1877 C CA . THR A 1 235 ? 8.008 9.43 11.867 1 98.69 235 THR A CA 1
ATOM 1878 C C . THR A 1 235 ? 7.605 8.75 13.172 1 98.69 235 THR A C 1
ATOM 1880 O O . THR A 1 235 ? 6.457 8.328 13.336 1 98.69 235 THR A O 1
ATOM 1883 N N . VAL A 1 236 ? 8.523 8.688 14.094 1 98.5 236 VAL A N 1
ATOM 1884 C CA . VAL A 1 236 ? 8.273 8.047 15.383 1 98.5 236 VAL A CA 1
ATOM 1885 C C . VAL A 1 236 ? 7.148 8.766 16.109 1 98.5 236 VAL A C 1
ATOM 1887 O O . VAL A 1 236 ? 6.211 8.133 16.594 1 98.5 236 VAL A O 1
ATOM 1890 N N . LYS A 1 237 ? 7.184 10.062 16.172 1 97.88 237 LYS A N 1
ATOM 1891 C CA . LYS A 1 237 ? 6.18 10.836 16.891 1 97.88 237 LYS A CA 1
ATOM 1892 C C . LYS A 1 237 ? 4.805 10.688 16.25 1 97.88 237 LYS A C 1
ATOM 1894 O O . LYS A 1 237 ? 3.801 10.539 16.953 1 97.88 237 LYS A O 1
ATOM 1899 N N . CYS A 1 238 ? 4.758 10.766 14.938 1 98.44 238 CYS A N 1
ATOM 1900 C CA . CYS A 1 238 ? 3.49 10.641 14.227 1 98.44 238 CYS A CA 1
ATOM 1901 C C . CYS A 1 238 ? 2.873 9.266 14.461 1 98.44 238 CYS A C 1
ATOM 1903 O O . CYS A 1 238 ? 1.65 9.133 14.539 1 98.44 238 CYS A O 1
ATOM 1905 N N . LEU A 1 239 ? 3.678 8.227 14.594 1 97.94 239 LEU A N 1
ATOM 1906 C CA . LEU A 1 239 ? 3.189 6.859 14.758 1 97.94 239 LEU A CA 1
ATOM 1907 C C . LEU A 1 239 ? 2.658 6.633 16.172 1 97.94 239 LEU A C 1
ATOM 1909 O O . LEU A 1 239 ? 1.665 5.926 16.359 1 97.94 239 LEU A O 1
ATOM 1913 N N . VAL A 1 240 ? 3.252 7.262 17.156 1 95.75 240 VAL A N 1
ATOM 1914 C CA . VAL A 1 240 ? 2.969 6.863 18.531 1 95.75 240 VAL A CA 1
ATOM 1915 C C . VAL A 1 240 ? 2.217 7.98 19.25 1 95.75 240 VAL A C 1
ATOM 1917 O O . VAL A 1 240 ? 1.325 7.715 20.062 1 95.75 240 VAL A O 1
ATOM 1920 N N . HIS A 1 241 ? 2.619 9.234 18.953 1 96.38 241 HIS A N 1
ATOM 1921 C CA . HIS A 1 241 ? 2.002 10.375 19.625 1 96.38 241 HIS A CA 1
ATOM 1922 C C . HIS A 1 241 ? 1.694 11.492 18.625 1 96.38 241 HIS A C 1
ATOM 1924 O O . HIS A 1 241 ? 2.221 12.602 18.75 1 96.38 241 HIS A O 1
ATOM 1930 N N . PRO A 1 242 ? 0.712 11.211 17.766 1 97.81 242 PRO A N 1
ATOM 1931 C CA . PRO A 1 242 ? 0.446 12.227 16.734 1 97.81 242 PRO A CA 1
ATOM 1932 C C . PRO A 1 242 ? -0.041 13.547 17.328 1 97.81 242 PRO A C 1
ATOM 1934 O O . PRO A 1 242 ? 0.237 14.609 16.766 1 97.81 242 PRO A O 1
ATOM 1937 N N . GLU A 1 243 ? -0.736 13.547 18.484 1 97.38 243 GLU A N 1
ATOM 1938 C CA . GLU A 1 243 ? -1.227 14.781 19.094 1 97.38 243 GLU A CA 1
ATOM 1939 C C . GLU A 1 243 ? -0.073 15.672 19.531 1 97.38 243 GLU A C 1
ATOM 1941 O O . GLU A 1 243 ? -0.143 16.891 19.406 1 97.38 243 GLU A O 1
ATOM 1946 N N . LYS A 1 244 ? 0.984 15.039 20.047 1 97.62 244 LYS A N 1
ATOM 1947 C CA . LYS A 1 244 ? 2.16 15.805 20.453 1 97.62 244 LYS A CA 1
ATOM 1948 C C . LYS A 1 244 ? 2.902 16.359 19.25 1 97.62 244 LYS A C 1
ATOM 1950 O O . LYS A 1 244 ? 3.447 17.453 19.297 1 97.62 244 LYS A O 1
ATOM 1955 N N . TYR A 1 245 ? 2.922 15.617 18.219 1 98.25 245 TYR A N 1
ATOM 1956 C CA . TYR A 1 245 ? 3.561 16.078 16.984 1 98.25 245 TYR A CA 1
ATOM 1957 C C . TYR A 1 245 ? 2.869 17.312 16.438 1 98.25 245 TYR A C 1
ATOM 1959 O O . TYR A 1 245 ? 3.521 18.328 16.156 1 98.25 245 TYR A O 1
ATOM 1967 N N . PHE A 1 246 ? 1.552 17.234 16.266 1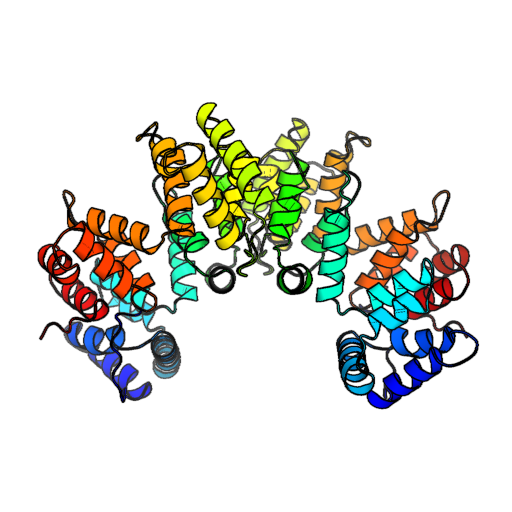 98.5 246 PHE A N 1
ATOM 1968 C CA . PHE A 1 246 ? 0.805 18.328 15.664 1 98.5 246 PHE A CA 1
ATOM 1969 C C . PHE A 1 246 ? 0.791 19.531 16.578 1 98.5 246 PHE A C 1
ATOM 1971 O O . PHE A 1 246 ? 0.792 20.672 16.109 1 98.5 246 PHE A O 1
ATOM 1978 N N . GLU A 1 247 ? 0.756 19.25 17.922 1 98.12 247 GLU A N 1
ATOM 1979 C CA . GLU A 1 247 ? 0.922 20.359 18.859 1 98.12 247 GLU A CA 1
ATOM 1980 C C . GLU A 1 247 ? 2.211 21.125 18.578 1 98.12 247 GLU A C 1
ATOM 1982 O O . GLU A 1 247 ? 2.205 22.359 18.516 1 98.12 247 GLU A O 1
ATOM 1987 N N . LYS A 1 248 ? 3.301 20.469 18.422 1 97.12 248 LYS A N 1
ATOM 1988 C CA . LYS A 1 248 ? 4.59 21.109 18.172 1 97.12 248 LYS A CA 1
ATOM 1989 C C . LYS A 1 248 ? 4.57 21.875 16.844 1 97.12 248 LYS A C 1
ATOM 1991 O O . LYS A 1 248 ? 5.121 22.969 16.75 1 97.12 248 LYS A O 1
ATOM 1996 N N . VAL A 1 249 ? 3.961 21.266 15.812 1 97.5 249 VAL A N 1
ATOM 1997 C CA . VAL A 1 249 ? 3.859 21.922 14.516 1 97.5 249 VAL A CA 1
ATOM 1998 C C . VAL A 1 249 ? 3.119 23.25 14.672 1 97.5 249 VAL A C 1
ATOM 2000 O O . VAL A 1 249 ? 3.566 24.281 14.164 1 97.5 249 VAL A O 1
ATOM 2003 N N . LEU A 1 250 ? 2.029 23.219 15.422 1 97.75 250 LEU A N 1
ATOM 2004 C CA . LEU A 1 250 ? 1.237 24.422 15.633 1 97.75 250 LEU A CA 1
ATOM 2005 C C . LEU A 1 250 ? 2.008 25.453 16.453 1 97.75 250 LEU A C 1
ATOM 2007 O O . LEU A 1 250 ? 1.997 26.641 16.156 1 97.75 250 LEU A O 1
ATOM 2011 N N . ARG A 1 251 ? 2.654 25 17.484 1 96.81 251 ARG A N 1
ATOM 2012 C CA . ARG A 1 251 ? 3.426 25.875 18.359 1 96.81 251 ARG A CA 1
ATOM 2013 C C . ARG A 1 251 ? 4.52 26.594 17.562 1 96.81 251 ARG A C 1
ATOM 2015 O O . ARG A 1 251 ? 4.688 27.812 17.688 1 96.81 251 ARG A O 1
ATOM 2022 N N . LEU A 1 252 ? 5.199 25.844 16.75 1 95.38 252 LEU A N 1
ATOM 2023 C CA . LEU A 1 252 ? 6.266 26.438 15.945 1 95.38 252 LEU A CA 1
ATOM 2024 C C . LEU A 1 252 ? 5.691 27.359 14.883 1 95.38 252 LEU A C 1
ATOM 2026 O O . LEU A 1 252 ? 6.332 28.344 14.5 1 95.38 252 LEU A O 1
ATOM 2030 N N . ALA A 1 253 ? 4.484 27.094 14.406 1 96.12 253 ALA A N 1
ATOM 2031 C CA . ALA A 1 253 ? 3.854 27.891 13.359 1 96.12 253 ALA A CA 1
ATOM 2032 C C . ALA A 1 253 ? 3.418 29.25 13.883 1 96.12 253 ALA A C 1
ATOM 2034 O O . ALA A 1 253 ? 3.496 30.25 13.172 1 96.12 253 ALA A O 1
ATOM 2035 N N . VAL A 1 254 ? 3.01 29.422 15.133 1 94.06 254 VAL A N 1
ATOM 2036 C CA . VAL A 1 254 ? 2.416 30.656 15.641 1 94.06 254 VAL A CA 1
ATOM 2037 C C . VAL A 1 254 ? 3.42 31.375 16.531 1 94.06 254 VAL A C 1
ATOM 2039 O O . VAL A 1 254 ? 3.314 32.594 16.734 1 94.06 254 VAL A O 1
ATOM 2042 N N . ASN A 1 255 ? 4.359 30.797 17.203 1 81.06 255 ASN A N 1
ATOM 2043 C CA . ASN A 1 255 ? 5.281 31.422 18.141 1 81.06 255 ASN A CA 1
ATOM 2044 C C . ASN A 1 255 ? 6.629 31.719 17.484 1 81.06 255 ASN A C 1
ATOM 2046 O O . ASN A 1 255 ? 7.508 32.312 18.109 1 81.06 255 ASN A O 1
ATOM 2050 N N . GLY A 1 256 ? 6.832 31.438 16.25 1 68.38 256 GLY A N 1
ATOM 2051 C CA . GLY A 1 256 ? 8.102 31.734 15.602 1 68.38 256 GLY A CA 1
ATOM 2052 C C . GLY A 1 256 ? 8.195 33.156 15.086 1 68.38 256 GLY A C 1
ATOM 2053 O O . GLY A 1 256 ? 7.363 34 15.414 1 68.38 256 GLY A O 1
ATOM 2054 N N . ARG A 1 257 ? 9.406 33.656 14.453 1 70.31 257 ARG A N 1
ATOM 2055 C CA . ARG A 1 257 ? 9.672 34.969 13.859 1 70.31 257 ARG A CA 1
ATOM 2056 C C . ARG A 1 257 ? 8.68 35.281 12.75 1 70.31 257 ARG A C 1
ATOM 2058 O O . ARG A 1 257 ? 8.875 36.25 11.984 1 70.31 257 ARG A O 1
ATOM 2065 N N . GLY A 1 258 ? 7.613 34.719 12.828 1 80.69 258 GLY A N 1
ATOM 2066 C CA . GLY A 1 258 ? 6.539 34.812 11.852 1 80.69 258 GLY A CA 1
ATOM 2067 C C . GLY A 1 258 ? 5.625 33.625 11.836 1 80.69 258 GLY A C 1
ATOM 2068 O O . GLY A 1 258 ? 5.984 32.562 12.344 1 80.69 258 GLY A O 1
ATOM 2069 N N . THR A 1 259 ? 4.445 33.938 11.266 1 86.56 259 THR A N 1
ATOM 2070 C CA . THR A 1 259 ? 3.465 32.844 11.227 1 86.56 259 THR A CA 1
ATOM 2071 C C . THR A 1 259 ? 3.689 31.953 10.016 1 86.56 259 THR A C 1
ATOM 2073 O O . THR A 1 259 ? 3.85 32.438 8.891 1 86.56 259 THR A O 1
ATOM 2076 N N . ASP A 1 260 ? 3.93 30.688 10.281 1 94.31 260 ASP A N 1
ATOM 2077 C CA . ASP A 1 260 ? 3.893 29.703 9.203 1 94.31 260 ASP A CA 1
ATOM 2078 C C . ASP A 1 260 ? 2.455 29.328 8.852 1 94.31 260 ASP A C 1
ATOM 2080 O O . ASP A 1 260 ? 1.94 28.312 9.328 1 94.31 260 ASP A O 1
ATOM 2084 N N . GLU A 1 261 ? 1.858 30.141 7.965 1 95.44 261 GLU A N 1
ATOM 2085 C CA . GLU A 1 261 ? 0.451 29.969 7.617 1 95.44 261 GLU A CA 1
ATOM 2086 C C . GLU A 1 261 ? 0.212 28.641 6.93 1 95.44 261 GLU A C 1
ATOM 2088 O O . GLU A 1 261 ? -0.859 28.047 7.066 1 95.44 261 GLU A O 1
ATOM 2093 N N . GLY A 1 262 ? 1.229 28.172 6.219 1 95.44 262 GLY A N 1
ATOM 2094 C CA . GLY A 1 262 ? 1.096 26.875 5.562 1 95.44 262 GLY A CA 1
ATOM 2095 C C . GLY A 1 262 ? 0.892 25.734 6.531 1 95.44 262 GLY A C 1
ATOM 2096 O O . GLY A 1 262 ? -0.025 24.922 6.363 1 95.44 262 GLY A O 1
ATOM 2097 N N . ALA A 1 263 ? 1.748 25.703 7.504 1 96.94 263 ALA A N 1
ATOM 2098 C CA . ALA A 1 263 ? 1.657 24.641 8.508 1 96.94 263 ALA A CA 1
ATOM 2099 C C . ALA A 1 263 ? 0.386 24.797 9.344 1 96.94 263 ALA A C 1
ATOM 2101 O O . ALA A 1 263 ? -0.299 23.797 9.609 1 96.94 263 ALA A O 1
ATOM 2102 N N . LEU A 1 264 ? 0.106 26.016 9.734 1 97.81 264 LEU A N 1
ATOM 2103 C CA . LEU A 1 264 ? -1.093 26.281 10.523 1 97.81 264 LEU A CA 1
ATOM 2104 C C . LEU A 1 264 ? -2.346 25.859 9.773 1 97.81 264 LEU A C 1
ATOM 2106 O O . LEU A 1 264 ? -3.184 25.125 10.312 1 97.81 264 LEU A O 1
ATOM 2110 N N . THR A 1 265 ? -2.438 26.219 8.516 1 98.19 265 THR A N 1
ATOM 2111 C CA . THR A 1 265 ? -3.562 25.891 7.652 1 98.19 265 THR A CA 1
ATOM 2112 C C . THR A 1 265 ? -3.686 24.375 7.484 1 98.19 265 THR A C 1
ATOM 2114 O O . THR A 1 265 ? -4.773 23.812 7.637 1 98.19 265 THR A O 1
ATOM 2117 N N . ARG A 1 266 ? -2.607 23.75 7.211 1 98.12 266 ARG A N 1
ATOM 2118 C CA . ARG A 1 266 ? -2.59 22.312 6.953 1 98.12 266 ARG A CA 1
ATOM 2119 C C . ARG A 1 266 ? -3.07 21.531 8.172 1 98.12 266 ARG A C 1
ATOM 2121 O O . ARG A 1 266 ? -3.953 20.672 8.062 1 98.12 266 ARG A O 1
ATOM 2128 N N . VAL A 1 267 ? -2.533 21.859 9.328 1 98.38 267 VAL A N 1
ATOM 2129 C CA . VAL A 1 267 ? -2.855 21.094 10.531 1 98.38 267 VAL A CA 1
ATOM 2130 C C . VAL A 1 267 ? -4.309 21.344 10.93 1 98.38 267 VAL A C 1
ATOM 2132 O O . VAL A 1 267 ? -5.059 20.391 11.195 1 98.38 267 VAL A O 1
ATOM 2135 N N . VAL A 1 268 ? -4.766 22.562 10.93 1 98.12 268 VAL A N 1
ATOM 2136 C CA . VAL A 1 268 ? -6.133 22.859 11.336 1 98.12 268 VAL A CA 1
ATOM 2137 C C . VAL A 1 268 ? -7.113 22.219 10.352 1 98.12 268 VAL A C 1
ATOM 2139 O O . VAL A 1 268 ? -8.07 21.562 10.766 1 98.12 268 VAL A O 1
ATOM 2142 N N . ALA A 1 269 ? -6.875 22.375 9.078 1 98 269 ALA A N 1
ATOM 2143 C CA . ALA A 1 269 ? -7.785 21.844 8.062 1 98 269 ALA A CA 1
ATOM 2144 C C . ALA A 1 269 ? -7.855 20.328 8.117 1 98 269 ALA A C 1
ATOM 2146 O O . ALA A 1 269 ? -8.914 19.734 7.875 1 98 269 ALA A O 1
ATOM 2147 N N . THR A 1 270 ? -6.738 19.672 8.43 1 97.94 270 THR A N 1
ATOM 2148 C CA . THR A 1 270 ? -6.703 18.219 8.359 1 97.94 270 THR A CA 1
ATOM 2149 C C . THR A 1 270 ? -7.168 17.594 9.672 1 97.94 270 THR A C 1
ATOM 2151 O O . THR A 1 270 ? -7.629 16.453 9.703 1 97.94 270 THR A O 1
ATOM 2154 N N . ARG A 1 271 ? -7.105 18.375 10.766 1 98 271 ARG A N 1
ATOM 2155 C CA . ARG A 1 271 ? -7.324 17.75 12.062 1 98 271 ARG A CA 1
ATOM 2156 C C . ARG A 1 271 ? -8.648 18.203 12.672 1 98 271 ARG A C 1
ATOM 2158 O O . ARG A 1 271 ? -9.141 17.594 13.625 1 98 271 ARG A O 1
ATOM 2165 N N . ALA A 1 272 ? -9.281 19.203 12.141 1 97.56 272 ALA A N 1
ATOM 2166 C CA . ALA A 1 272 ? -10.477 19.812 12.719 1 97.56 272 ALA A CA 1
ATOM 2167 C C . ALA A 1 272 ? -11.578 18.797 12.922 1 97.56 272 ALA A C 1
ATOM 2169 O O . ALA A 1 272 ? -12.312 18.844 13.914 1 97.56 272 ALA A O 1
ATOM 2170 N N . GLU A 1 273 ? -11.734 17.812 12.086 1 96.06 273 GLU A N 1
ATOM 2171 C CA . GLU A 1 273 ? -12.805 16.828 12.172 1 96.06 273 GLU A CA 1
ATOM 2172 C C . GLU A 1 273 ? -12.328 15.531 12.828 1 96.06 273 GLU A C 1
ATOM 2174 O O . GLU A 1 273 ? -13.078 14.562 12.922 1 96.06 273 GLU A O 1
ATOM 2179 N N . VAL A 1 274 ? -11.164 15.484 13.211 1 96.19 274 VAL A N 1
ATOM 2180 C CA . VAL A 1 274 ? -10.578 14.227 13.664 1 96.19 274 VAL A CA 1
ATOM 2181 C C . VAL A 1 274 ? -10.195 14.344 15.141 1 96.19 274 VAL A C 1
ATOM 2183 O O . VAL A 1 274 ? -10.961 13.945 16.016 1 96.19 274 VAL A O 1
ATOM 2186 N N . ASP A 1 275 ? -9.125 15.148 15.438 1 97 275 ASP A N 1
ATOM 2187 C CA . ASP A 1 275 ? -8.656 15.141 16.812 1 97 275 ASP A CA 1
ATOM 2188 C C . ASP A 1 275 ? -8.086 16.5 17.219 1 97 275 ASP A C 1
ATOM 2190 O O . ASP A 1 275 ? -7.188 16.594 18.047 1 97 275 ASP A O 1
ATOM 2194 N N . LEU A 1 276 ? -8.531 17.562 16.609 1 97.69 276 LEU A N 1
ATOM 2195 C CA . LEU A 1 276 ? -8.008 18.891 16.875 1 97.69 276 LEU A CA 1
ATOM 2196 C C . LEU A 1 276 ? -8.266 19.297 18.328 1 97.69 276 LEU A C 1
ATOM 2198 O O . LEU A 1 276 ? -7.48 20.031 18.922 1 97.69 276 LEU A O 1
ATOM 2202 N N . LYS A 1 277 ? -9.328 18.828 18.906 1 97.06 277 LYS A N 1
ATOM 2203 C CA . LYS A 1 277 ? -9.586 19.125 20.297 1 97.06 277 LYS A CA 1
ATOM 2204 C C . LYS A 1 277 ? -8.492 18.562 21.203 1 97.06 277 LYS A C 1
ATOM 2206 O O . LYS A 1 277 ? -8.016 19.25 22.109 1 97.06 277 LYS A O 1
ATOM 2211 N N . ILE A 1 278 ? -8.094 17.344 20.938 1 97.81 278 ILE A N 1
ATOM 2212 C CA . ILE A 1 278 ? -7.031 16.703 21.703 1 97.81 278 ILE A CA 1
ATOM 2213 C C . ILE A 1 278 ? -5.723 17.453 21.5 1 97.81 278 ILE A C 1
ATOM 2215 O O . ILE A 1 278 ? -4.965 17.656 22.453 1 97.81 278 ILE A O 1
ATOM 2219 N N . ILE A 1 279 ? -5.465 17.844 20.266 1 98.31 279 ILE A N 1
ATOM 2220 C CA . ILE A 1 279 ? -4.262 18.594 19.922 1 98.31 279 ILE A CA 1
ATOM 2221 C C . ILE A 1 279 ? -4.273 19.938 20.656 1 98.31 279 ILE A C 1
ATOM 2223 O O . ILE A 1 279 ? -3.26 20.359 21.219 1 98.31 279 ILE A O 1
ATOM 2227 N N . ALA A 1 280 ? -5.41 20.609 20.688 1 97.56 280 ALA A N 1
ATOM 2228 C CA . ALA A 1 280 ? -5.562 21.891 21.375 1 97.56 280 ALA A CA 1
ATOM 2229 C C . ALA A 1 280 ? -5.336 21.734 22.875 1 97.56 280 ALA A C 1
ATOM 2231 O O . ALA A 1 280 ? -4.723 22.594 23.5 1 97.56 280 ALA A O 1
ATOM 2232 N N . ASP A 1 281 ? -5.879 20.688 23.438 1 97.75 281 ASP A N 1
ATOM 2233 C CA . ASP A 1 281 ? -5.656 20.406 24.844 1 97.75 281 ASP A CA 1
ATOM 2234 C C . ASP A 1 281 ? -4.172 20.219 25.141 1 97.75 281 ASP A C 1
ATOM 2236 O O . ASP A 1 281 ? -3.662 20.719 26.141 1 97.75 281 ASP A O 1
ATOM 2240 N N . GLU A 1 282 ? -3.521 19.438 24.281 1 97.69 282 GLU A N 1
ATOM 2241 C CA . GLU A 1 282 ? -2.082 19.25 24.422 1 97.69 282 GLU A CA 1
ATOM 2242 C C . GLU A 1 282 ? -1.335 20.578 24.297 1 97.69 282 GLU A C 1
ATOM 2244 O O . GLU A 1 282 ? -0.354 20.812 25.016 1 97.69 282 GLU A O 1
ATOM 2249 N N . TYR A 1 283 ? -1.767 21.406 23.406 1 97.88 283 TYR A N 1
ATOM 2250 C CA . TYR A 1 283 ? -1.162 22.734 23.219 1 97.88 283 TYR A CA 1
ATOM 2251 C C . TYR A 1 283 ? -1.28 23.562 24.484 1 97.88 283 TYR A C 1
ATOM 2253 O O . TYR A 1 283 ? -0.306 24.188 24.922 1 97.88 283 TYR A O 1
ATOM 2261 N N . GLN A 1 284 ? -2.451 23.625 25.031 1 97.31 284 GLN A N 1
ATOM 2262 C CA . GLN A 1 284 ? -2.699 24.359 26.266 1 97.31 284 GLN A CA 1
ATOM 2263 C C . GLN A 1 284 ? -1.819 23.844 27.406 1 97.31 284 GLN A C 1
ATOM 2265 O O . GLN A 1 284 ? -1.244 24.625 28.156 1 97.31 284 GLN A O 1
ATOM 2270 N N . ARG A 1 285 ? -1.765 22.578 27.531 1 97.56 285 ARG A N 1
ATOM 2271 C CA . ARG A 1 285 ? -0.963 21.953 28.578 1 97.56 285 ARG A CA 1
ATOM 2272 C C . ARG A 1 285 ? 0.505 22.344 28.453 1 97.56 285 ARG A C 1
ATOM 2274 O O . ARG A 1 285 ? 1.15 22.672 29.453 1 97.56 285 ARG A O 1
ATOM 2281 N N . ARG A 1 286 ? 1.003 22.344 27.266 1 96.31 286 ARG A N 1
ATOM 2282 C CA . ARG A 1 286 ? 2.43 22.547 27.031 1 96.31 286 ARG A CA 1
ATOM 2283 C C . ARG A 1 286 ? 2.783 24.016 27.047 1 96.31 286 ARG A C 1
ATOM 2285 O O . ARG A 1 286 ? 3.877 24.406 27.469 1 96.31 286 ARG A O 1
ATOM 2292 N N . ASN A 1 287 ? 1.867 24.859 26.609 1 94.94 287 ASN A N 1
ATOM 2293 C CA . ASN A 1 287 ? 2.225 26.25 26.359 1 94.94 287 ASN A CA 1
ATOM 2294 C C . ASN A 1 287 ? 1.499 27.203 27.312 1 94.94 287 ASN A C 1
ATOM 2296 O O . ASN A 1 287 ? 1.753 28.406 27.312 1 94.94 287 ASN A O 1
ATOM 2300 N N . SER A 1 288 ? 0.548 26.719 28.094 1 95.75 288 SER A N 1
ATOM 2301 C CA . SER A 1 288 ? -0.193 27.453 29.094 1 95.75 288 SER A CA 1
ATOM 2302 C C . SER A 1 288 ? -1.035 28.562 28.469 1 95.75 288 SER A C 1
ATOM 2304 O O . SER A 1 288 ? -1.304 29.578 29.109 1 95.75 288 SER A O 1
ATOM 2306 N N . VAL A 1 289 ? -1.261 28.5 27.234 1 95.69 289 VAL A N 1
ATOM 2307 C CA . VAL A 1 289 ? -2.145 29.391 26.484 1 95.69 289 VAL A CA 1
ATOM 2308 C C . VAL A 1 289 ? -3.057 28.578 25.578 1 95.69 289 VAL A C 1
ATOM 2310 O O . VAL A 1 289 ? -2.604 27.656 24.906 1 95.69 289 VAL A O 1
ATOM 2313 N N . PRO A 1 290 ? -4.348 28.891 25.641 1 96.06 290 PRO A N 1
ATOM 2314 C CA . PRO A 1 290 ? -5.227 28.172 24.703 1 96.06 290 PRO A CA 1
ATOM 2315 C C . PRO A 1 290 ? -4.832 28.391 23.25 1 96.06 290 PRO A C 1
ATOM 2317 O O . PRO A 1 290 ? -4.445 29.5 22.859 1 96.06 290 PRO A O 1
ATOM 2320 N N . LEU A 1 291 ? -4.934 27.328 22.438 1 96.62 291 LEU A N 1
ATOM 2321 C CA . LEU A 1 291 ? -4.562 27.391 21.031 1 96.62 291 LEU A CA 1
ATOM 2322 C C . LEU A 1 291 ? -5.328 28.5 20.312 1 96.62 291 LEU A C 1
ATOM 2324 O O . LEU A 1 291 ? -4.766 29.219 19.484 1 96.62 291 LEU A O 1
ATOM 2328 N N . GLU A 1 292 ? -6.652 28.672 20.609 1 95.75 292 GLU A N 1
ATOM 2329 C CA . GLU A 1 292 ? -7.488 29.672 19.969 1 95.75 292 GLU A CA 1
ATOM 2330 C C . GLU A 1 292 ? -6.934 31.078 20.219 1 95.75 292 GLU A C 1
ATOM 2332 O O . GLU A 1 292 ? -6.949 31.922 19.312 1 95.75 292 GLU A O 1
ATOM 2337 N N . ARG A 1 293 ? -6.508 31.344 21.359 1 95.56 293 ARG A N 1
ATOM 2338 C CA . ARG A 1 293 ? -5.941 32.656 21.688 1 95.56 293 ARG A CA 1
ATOM 2339 C C . ARG A 1 293 ? -4.625 32.875 20.953 1 95.56 293 ARG A C 1
ATOM 2341 O O . ARG A 1 293 ? -4.363 33.969 20.469 1 95.56 293 ARG A O 1
ATOM 2348 N N . ALA A 1 294 ? -3.795 31.844 20.984 1 95.75 294 ALA A N 1
ATOM 2349 C CA . ALA A 1 294 ? -2.523 31.938 20.266 1 95.75 294 ALA A CA 1
ATOM 2350 C C . ALA A 1 294 ? -2.746 32.219 18.781 1 95.75 294 ALA A C 1
ATOM 2352 O O . ALA A 1 294 ? -2.045 33.062 18.203 1 95.75 294 ALA A O 1
ATOM 2353 N N . VAL A 1 295 ? -3.717 31.562 18.172 1 96.56 295 VAL A N 1
ATOM 2354 C CA . VAL A 1 295 ? -4.031 31.734 16.766 1 96.56 295 VAL A CA 1
ATOM 2355 C C . VAL A 1 295 ? -4.586 33.125 16.531 1 96.56 295 VAL A C 1
ATOM 2357 O O . VAL A 1 295 ? -4.188 33.812 15.578 1 96.56 295 VAL A O 1
ATOM 2360 N N . ALA A 1 296 ? -5.445 33.594 17.359 1 95 296 ALA A N 1
ATOM 2361 C CA . ALA A 1 296 ? -6.062 34.906 17.234 1 95 296 ALA A CA 1
ATOM 2362 C C . ALA A 1 296 ? -5.012 36 17.312 1 95 296 ALA A C 1
ATOM 2364 O O . ALA A 1 296 ? -5.137 37.031 16.641 1 95 296 ALA A O 1
ATOM 2365 N N . LYS A 1 297 ? -4.031 35.812 18.094 1 94 297 LYS A N 1
ATOM 2366 C CA . LYS A 1 297 ? -2.973 36.812 18.281 1 94 297 LYS A CA 1
ATOM 2367 C C . LYS A 1 297 ? -2.08 36.906 17.047 1 94 297 LYS A C 1
ATOM 2369 O O . LYS A 1 297 ? -1.556 37.969 16.734 1 94 297 LYS A O 1
ATOM 2374 N N . ASP A 1 298 ? -1.975 35.781 16.344 1 94.5 298 ASP A N 1
ATOM 2375 C CA . ASP A 1 298 ? -0.955 35.688 15.297 1 94.5 298 ASP A CA 1
ATOM 2376 C C . ASP A 1 298 ? -1.583 35.781 13.906 1 94.5 298 ASP A C 1
ATOM 2378 O O . ASP A 1 298 ? -0.887 35.625 12.898 1 94.5 298 ASP A O 1
ATOM 2382 N N . THR A 1 299 ? -2.844 35.812 13.805 1 94.88 299 THR A N 1
ATOM 2383 C CA . THR A 1 299 ? -3.527 35.875 12.516 1 94.88 299 THR A CA 1
ATOM 2384 C C . THR A 1 299 ? -4.551 37 12.5 1 94.88 299 THR A C 1
ATOM 2386 O O . THR A 1 299 ? -4.863 37.594 13.539 1 94.88 299 THR A O 1
ATOM 2389 N N . THR A 1 300 ? -5.02 37.375 11.242 1 94.06 300 THR A N 1
ATOM 2390 C CA . THR A 1 300 ? -5.957 38.5 11.117 1 94.06 300 THR A CA 1
ATOM 2391 C C . THR A 1 300 ? -6.973 38.219 10.016 1 94.06 300 THR A C 1
ATOM 2393 O O . THR A 1 300 ? -6.805 37.281 9.219 1 94.06 300 THR A O 1
ATOM 2396 N N . GLY A 1 301 ? -8.109 38.969 10.062 1 95 301 GLY A N 1
ATOM 2397 C CA . GLY A 1 301 ? -9.062 39 8.969 1 95 301 GLY A CA 1
ATOM 2398 C C . GLY A 1 301 ? -9.875 37.719 8.836 1 95 301 GLY A C 1
ATOM 2399 O O . GLY A 1 301 ? -10.219 37.094 9.836 1 95 301 GLY A O 1
ATOM 2400 N N . ASP A 1 302 ? -10.289 37.438 7.621 1 95.56 302 ASP A N 1
ATOM 2401 C CA . ASP A 1 302 ? -11.133 36.281 7.336 1 95.56 302 ASP A CA 1
ATOM 2402 C C . ASP A 1 302 ? -10.383 35 7.594 1 95.56 302 ASP A C 1
ATOM 2404 O O . ASP A 1 302 ? -10.984 34 8 1 95.56 302 ASP A O 1
ATOM 2408 N N . TYR A 1 303 ? -9.07 35.062 7.375 1 97 303 TYR A N 1
ATOM 2409 C CA . TYR A 1 303 ? -8.234 33.875 7.68 1 97 303 TYR A CA 1
ATOM 2410 C C . TYR A 1 303 ? -8.344 33.5 9.148 1 97 303 TYR A C 1
ATOM 2412 O O . TYR A 1 303 ? -8.586 32.344 9.484 1 97 303 TYR A O 1
ATOM 2420 N N . GLU A 1 304 ? -8.219 34.5 10.031 1 96.62 304 GLU A N 1
ATOM 2421 C CA . GLU A 1 304 ? -8.359 34.312 11.469 1 96.62 304 GLU A CA 1
ATOM 2422 C C . GLU A 1 304 ? -9.75 33.781 11.812 1 96.62 304 GLU A C 1
ATOM 2424 O O . GLU A 1 304 ? -9.883 32.812 12.578 1 96.62 304 GLU A O 1
ATOM 2429 N N . LYS A 1 305 ? -10.773 34.375 11.266 1 96.94 305 LYS A N 1
ATOM 2430 C CA . LYS A 1 305 ? -12.148 33.969 11.562 1 96.94 305 LYS A CA 1
ATOM 2431 C C . LYS A 1 305 ? -12.414 32.531 11.188 1 96.94 305 LYS A C 1
ATOM 2433 O O . LYS A 1 305 ? -13.07 31.797 11.938 1 96.94 305 LYS A O 1
ATOM 2438 N N . MET A 1 306 ? -11.914 32.125 10.031 1 97.5 306 MET A N 1
ATOM 2439 C CA . MET A 1 306 ? -12.102 30.75 9.57 1 97.5 306 MET A CA 1
ATOM 2440 C C . MET A 1 306 ? -11.375 29.781 10.484 1 97.5 306 MET A C 1
ATOM 2442 O O . MET A 1 306 ? -11.922 28.734 10.844 1 97.5 306 MET A O 1
ATOM 2446 N N . LEU A 1 307 ? -10.148 30.094 10.812 1 97.81 307 LEU A N 1
ATOM 2447 C CA . LEU A 1 307 ? -9.375 29.25 11.711 1 97.81 307 LEU A CA 1
ATOM 2448 C C . LEU A 1 307 ? -10.086 29.062 13.047 1 97.81 307 LEU A C 1
ATOM 2450 O O . LEU A 1 307 ? -10.211 27.953 13.547 1 97.81 307 LEU A O 1
ATOM 2454 N N . LEU A 1 308 ? -10.523 30.172 13.594 1 97.56 308 LEU A N 1
ATOM 2455 C CA . LEU A 1 308 ? -11.172 30.125 14.898 1 97.56 308 LEU A CA 1
ATOM 2456 C C . LEU A 1 308 ? -12.477 29.359 14.836 1 97.56 308 LEU A C 1
ATOM 2458 O O . LEU A 1 308 ? -12.828 28.641 15.773 1 97.56 308 LEU A O 1
ATOM 2462 N N . ALA A 1 309 ? -13.195 29.5 13.727 1 97.06 309 ALA A N 1
ATOM 2463 C CA . ALA A 1 309 ? -14.414 28.719 13.539 1 97.06 309 ALA A CA 1
ATOM 2464 C C . ALA A 1 309 ? -14.102 27.219 13.547 1 97.06 309 ALA A C 1
ATOM 2466 O O . ALA A 1 309 ? -14.805 26.438 14.18 1 97.06 309 ALA A O 1
ATOM 2467 N N . LEU A 1 310 ? -13.062 26.812 12.883 1 97.62 310 LEU A N 1
ATOM 2468 C CA . LEU A 1 310 ? -12.68 25.406 12.789 1 97.62 310 LEU A CA 1
ATOM 2469 C C . LEU A 1 310 ? -12.141 24.891 14.117 1 97.62 310 LEU A C 1
ATOM 2471 O O . LEU A 1 310 ? -12.164 23.688 14.383 1 97.62 310 LEU A O 1
ATOM 2475 N N . LEU A 1 311 ? -11.672 25.812 14.922 1 97 311 LEU A N 1
ATOM 2476 C CA . LEU A 1 311 ? -11.195 25.484 16.266 1 97 311 LEU A CA 1
ATOM 2477 C C . LEU A 1 311 ? -12.352 25.422 17.25 1 97 311 LEU A C 1
ATOM 2479 O O . LEU A 1 311 ? -12.156 25.125 18.422 1 97 311 LEU A O 1
ATOM 2483 N N . GLY A 1 312 ? -13.516 25.719 16.766 1 93.38 312 GLY A N 1
ATOM 2484 C CA . GLY A 1 312 ? -14.711 25.594 17.578 1 93.38 312 GLY A CA 1
ATOM 2485 C C . GLY A 1 312 ? -15.094 26.891 18.266 1 93.38 312 GLY A C 1
ATOM 2486 O O . GLY A 1 312 ? -15.836 26.875 19.25 1 93.38 312 GLY A O 1
ATOM 2487 N N . HIS A 1 313 ? -14.5 27.922 17.875 1 84.69 313 HIS A N 1
ATOM 2488 C CA . HIS A 1 313 ? -14.805 29.219 18.484 1 84.69 313 HIS A CA 1
ATOM 2489 C C . HIS A 1 313 ? -15.477 30.156 17.5 1 84.69 313 HIS A C 1
ATOM 2491 O O . HIS A 1 313 ? -14.953 30.406 16.406 1 84.69 313 HIS A O 1
ATOM 2497 N N . ASP A 1 314 ? -16.844 30.234 17.641 1 66.25 314 ASP A N 1
ATOM 2498 C CA . ASP A 1 314 ? -17.531 31.156 16.75 1 66.25 314 ASP A CA 1
ATOM 2499 C C . ASP A 1 314 ? -17.25 32.625 17.125 1 66.25 314 ASP A C 1
ATOM 2501 O O . ASP A 1 314 ? -17.312 32.969 18.297 1 66.25 314 ASP A O 1
ATOM 2505 N N . VAL A 1 315 ? -16.266 33.219 16.375 1 54.75 315 VAL A N 1
ATOM 2506 C CA . VAL A 1 315 ? -16.031 34.625 16.641 1 54.75 315 VAL A CA 1
ATOM 2507 C C . VAL A 1 315 ? -17.266 35.438 16.281 1 54.75 315 VAL A C 1
ATOM 2509 O O . VAL A 1 315 ? -17.844 35.25 15.195 1 54.75 315 VAL A O 1
ATOM 2512 N N . ALA A 1 316 ? -18.078 35.906 17.25 1 44.09 316 ALA A N 1
ATOM 2513 C CA . ALA A 1 316 ? -19.156 36.875 17.062 1 44.09 316 ALA A CA 1
ATOM 2514 C C . ALA A 1 316 ? -18.656 38.125 16.391 1 44.09 316 ALA A C 1
ATOM 2516 O O . ALA A 1 316 ? -17.484 38.5 16.547 1 44.09 316 ALA A O 1
ATOM 2517 N N . MET B 1 1 ? -8.992 -15.094 -20.281 1 85 1 MET B N 1
ATOM 2518 C CA . MET B 1 1 ? -10.234 -15.859 -20.344 1 85 1 MET B CA 1
ATOM 2519 C C . MET B 1 1 ? -10.164 -17.078 -19.438 1 85 1 MET B C 1
ATOM 2521 O O . MET B 1 1 ? -9.148 -17.781 -19.406 1 85 1 MET B O 1
ATOM 2525 N N . SER B 1 2 ? -11.18 -17.375 -18.719 1 86.06 2 SER B N 1
ATOM 2526 C CA . SER B 1 2 ? -11.305 -18.438 -17.719 1 86.06 2 SER B CA 1
ATOM 2527 C C . SER B 1 2 ? -11.484 -19.797 -18.391 1 86.06 2 SER B C 1
ATOM 2529 O O . SER B 1 2 ? -12.023 -19.875 -19.5 1 86.06 2 SER B O 1
ATOM 2531 N N . THR B 1 3 ? -10.93 -20.812 -17.797 1 91.06 3 THR B N 1
ATOM 2532 C CA . THR B 1 3 ? -11.141 -22.188 -18.25 1 91.06 3 THR B CA 1
ATOM 2533 C C . THR B 1 3 ? -12.234 -22.859 -17.438 1 91.06 3 THR B C 1
ATOM 2535 O O . THR B 1 3 ? -12.703 -23.953 -17.781 1 91.06 3 THR B O 1
ATOM 2538 N N . LEU B 1 4 ? -12.641 -22.266 -16.375 1 89.12 4 LEU B N 1
ATOM 2539 C CA . LEU B 1 4 ? -13.586 -22.875 -15.438 1 89.12 4 LEU B CA 1
ATOM 2540 C C . LEU B 1 4 ? -14.953 -23.047 -16.078 1 89.12 4 LEU B C 1
ATOM 2542 O O . LEU B 1 4 ? -15.5 -22.094 -16.656 1 89.12 4 LEU B O 1
ATOM 2546 N N . LYS B 1 5 ? -15.398 -24.25 -16 1 90.75 5 LYS B N 1
ATOM 2547 C CA . LYS B 1 5 ? -16.734 -24.531 -16.484 1 90.75 5 LYS B CA 1
ATOM 2548 C C . LYS B 1 5 ? -17.734 -24.641 -15.336 1 90.75 5 LYS B C 1
ATOM 2550 O O . LYS B 1 5 ? -17.609 -25.516 -14.484 1 90.75 5 LYS B O 1
ATOM 2555 N N . VAL B 1 6 ? -18.656 -23.75 -15.328 1 90.12 6 VAL B N 1
ATOM 2556 C CA . VAL B 1 6 ? -19.703 -23.734 -14.312 1 90.12 6 VAL B CA 1
ATOM 2557 C C . VAL B 1 6 ? -21.031 -24.156 -14.93 1 90.12 6 VAL B C 1
ATOM 2559 O O . VAL B 1 6 ? -21.375 -23.719 -16.031 1 90.12 6 VAL B O 1
ATOM 2562 N N . PRO B 1 7 ? -21.719 -25.016 -14.219 1 86.94 7 PRO B N 1
ATOM 2563 C CA . PRO B 1 7 ? -23.016 -25.391 -14.766 1 86.94 7 PRO B CA 1
ATOM 2564 C C . PRO B 1 7 ? -23.969 -24.203 -14.922 1 86.94 7 PRO B C 1
ATOM 2566 O O . PRO B 1 7 ? -23.906 -23.25 -14.141 1 86.94 7 PRO B O 1
ATOM 2569 N N . GLN B 1 8 ? -24.797 -24.234 -15.953 1 84.88 8 GLN B N 1
ATOM 2570 C CA . GLN B 1 8 ? -25.734 -23.172 -16.234 1 84.88 8 GLN B CA 1
ATOM 2571 C C . GLN B 1 8 ? -26.719 -23 -15.078 1 84.88 8 GLN B C 1
ATOM 2573 O O . GLN B 1 8 ? -27.062 -21.859 -14.703 1 84.88 8 GLN B O 1
ATOM 2578 N N . SER B 1 9 ? -27.172 -24.172 -14.508 1 88.06 9 SER B N 1
ATOM 2579 C CA . SER B 1 9 ? -28.047 -24.156 -13.344 1 88.06 9 SER B CA 1
ATOM 2580 C C . SER B 1 9 ? -27.438 -24.953 -12.188 1 88.06 9 SER B C 1
ATOM 2582 O O . SER B 1 9 ? -27.734 -26.141 -12.016 1 88.06 9 SER B O 1
ATOM 2584 N N . PRO B 1 10 ? -26.609 -24.219 -11.516 1 84.69 10 PRO B N 1
ATOM 2585 C CA . PRO B 1 10 ? -25.969 -24.938 -10.422 1 84.69 10 PRO B CA 1
ATOM 2586 C C . PRO B 1 10 ? -26.938 -25.312 -9.305 1 84.69 10 PRO B C 1
ATOM 2588 O O . PRO B 1 10 ? -27.922 -24.609 -9.07 1 84.69 10 PRO B O 1
ATOM 2591 N N . PRO B 1 11 ? -26.703 -26.484 -8.75 1 90.62 11 PRO B N 1
ATOM 2592 C CA . PRO B 1 11 ? -27.469 -26.812 -7.559 1 90.62 11 PRO B CA 1
ATOM 2593 C C . PRO B 1 11 ? -27.422 -25.734 -6.492 1 90.62 11 PRO B C 1
ATOM 2595 O O . PRO B 1 11 ? -26.578 -24.828 -6.559 1 90.62 11 PRO B O 1
ATOM 2598 N N . SER B 1 12 ? -28.391 -25.828 -5.609 1 94.75 12 SER B N 1
ATOM 2599 C CA . SER B 1 12 ? -28.375 -24.875 -4.508 1 94.75 12 SER B CA 1
ATOM 2600 C C . SER B 1 12 ? -27.156 -25.078 -3.615 1 94.75 12 SER B C 1
ATOM 2602 O O . SER B 1 12 ? -26.609 -26.172 -3.549 1 94.75 12 SER B O 1
ATOM 2604 N N . VAL B 1 13 ? -26.812 -24.078 -3.02 1 96.5 13 VAL B N 1
ATOM 2605 C CA . VAL B 1 13 ? -25.672 -24.125 -2.102 1 96.5 13 VAL B CA 1
ATOM 2606 C C . VAL B 1 13 ? -25.922 -25.188 -1.025 1 96.5 13 VAL B C 1
ATOM 2608 O O . VAL B 1 13 ? -25.016 -25.922 -0.64 1 96.5 13 VAL B O 1
ATOM 2611 N N . ALA B 1 14 ? -27.141 -25.234 -0.557 1 95.81 14 ALA B N 1
ATOM 2612 C CA . ALA B 1 14 ? -27.516 -26.219 0.453 1 95.81 14 ALA B CA 1
ATOM 2613 C C . ALA B 1 14 ? -27.297 -27.641 -0.061 1 95.81 14 ALA B C 1
ATOM 2615 O O . ALA B 1 14 ? -26.812 -28.516 0.67 1 95.81 14 ALA B O 1
ATOM 2616 N N . ASP B 1 15 ? -27.641 -27.844 -1.271 1 96.31 15 ASP B N 1
ATOM 2617 C CA . ASP B 1 15 ? -27.453 -29.156 -1.895 1 96.31 15 ASP B CA 1
ATOM 2618 C C . ASP B 1 15 ? -25.969 -29.484 -2.021 1 96.31 15 ASP B C 1
ATOM 2620 O O . ASP B 1 15 ? -25.562 -30.625 -1.771 1 96.31 15 ASP B O 1
ATOM 2624 N N . ASP B 1 16 ? -25.219 -28.562 -2.469 1 96.94 16 ASP B N 1
ATOM 2625 C CA . ASP B 1 16 ? -23.781 -28.75 -2.566 1 96.94 16 ASP B CA 1
ATOM 2626 C C . ASP B 1 16 ? -23.188 -29.156 -1.217 1 96.94 16 ASP B C 1
ATOM 2628 O O . ASP B 1 16 ? -22.359 -30.062 -1.142 1 96.94 16 ASP B O 1
ATOM 2632 N N . CYS B 1 17 ? -23.609 -28.484 -0.168 1 96.88 17 CYS B N 1
ATOM 2633 C CA . CYS B 1 17 ? -23.109 -28.766 1.172 1 96.88 17 CYS B CA 1
ATOM 2634 C C . CYS B 1 17 ? -23.484 -30.172 1.606 1 96.88 17 CYS B C 1
ATOM 2636 O O . CYS B 1 17 ? -22.672 -30.891 2.178 1 96.88 17 CYS B O 1
ATOM 2638 N N . GLU B 1 18 ? -24.719 -30.5 1.306 1 95.31 18 GLU B N 1
ATOM 2639 C CA . GLU B 1 18 ? -25.172 -31.844 1.652 1 95.31 18 GLU B CA 1
ATOM 2640 C C . GLU B 1 18 ? -24.391 -32.906 0.904 1 95.31 18 GLU B C 1
ATOM 2642 O O . GLU B 1 18 ? -24 -33.938 1.486 1 95.31 18 GLU B O 1
ATOM 2647 N N . GLN B 1 19 ? -24.203 -32.688 -0.327 1 95.5 19 GLN B N 1
ATOM 2648 C CA . GLN B 1 19 ? -23.453 -33.625 -1.146 1 95.5 19 GLN B CA 1
ATOM 2649 C C . GLN B 1 19 ? -22 -33.719 -0.693 1 95.5 19 GLN B C 1
ATOM 2651 O O . GLN B 1 19 ? -21.422 -34.812 -0.687 1 95.5 19 GLN B O 1
ATOM 2656 N N . LEU B 1 20 ? -21.391 -32.656 -0.377 1 96.31 20 LEU B N 1
ATOM 2657 C CA . LEU B 1 20 ? -20.016 -32.656 0.139 1 96.31 20 LEU B CA 1
ATOM 2658 C C . LEU B 1 20 ? -19.938 -33.406 1.458 1 96.31 20 LEU B C 1
ATOM 2660 O O . LEU B 1 20 ? -19.016 -34.188 1.68 1 96.31 20 LEU B O 1
ATOM 2664 N N . ARG B 1 21 ? -20.922 -33.219 2.299 1 94.38 21 ARG B N 1
ATOM 2665 C CA . ARG B 1 21 ? -20.969 -33.969 3.557 1 94.38 21 ARG B CA 1
ATOM 2666 C C . ARG B 1 21 ? -21.031 -35.469 3.305 1 94.38 21 ARG B C 1
ATOM 2668 O O . ARG B 1 21 ? -20.359 -36.25 3.986 1 94.38 21 ARG B O 1
ATOM 2675 N N . LYS B 1 22 ? -21.844 -35.781 2.363 1 93.31 22 LYS B N 1
ATOM 2676 C CA . LYS B 1 22 ? -21.969 -37.188 1.986 1 93.31 22 LYS B CA 1
ATOM 2677 C C . LYS B 1 22 ? -20.641 -37.719 1.459 1 93.31 22 LYS B C 1
ATOM 2679 O O . LYS B 1 22 ? -20.312 -38.906 1.68 1 93.31 22 LYS B O 1
ATOM 2684 N N . ALA B 1 23 ? -19.953 -36.875 0.737 1 94.31 23 ALA B N 1
ATOM 2685 C CA . ALA B 1 23 ? -18.672 -37.281 0.157 1 94.31 23 ALA B CA 1
ATOM 2686 C C . ALA B 1 23 ? -17.672 -37.625 1.246 1 94.31 23 ALA B C 1
ATOM 2688 O O . ALA B 1 23 ? -16.734 -38.406 1.011 1 94.31 23 ALA B O 1
ATOM 2689 N N . PHE B 1 24 ? -17.812 -37.094 2.438 1 91.69 24 PHE B N 1
ATOM 2690 C CA . PHE B 1 24 ? -16.875 -37.312 3.537 1 91.69 24 PHE B CA 1
ATOM 2691 C C . PHE B 1 24 ? -17.375 -38.406 4.461 1 91.69 24 PHE B C 1
ATOM 2693 O O . PHE B 1 24 ? -16.625 -38.906 5.309 1 91.69 24 PHE B O 1
ATOM 2700 N N . ALA B 1 25 ? -18.719 -38.688 4.215 1 84.12 25 ALA B N 1
ATOM 2701 C CA . ALA B 1 25 ? -19.375 -39.656 5.117 1 84.12 25 ALA B CA 1
ATOM 2702 C C . ALA B 1 25 ? -19.125 -41.094 4.668 1 84.12 25 ALA B C 1
ATOM 2704 O O . ALA B 1 25 ? -19 -41.344 3.471 1 84.12 25 ALA B O 1
ATOM 2705 N N . GLY B 1 26 ? -18.891 -42.031 5.633 1 75.06 26 GLY B N 1
ATOM 2706 C CA . GLY B 1 26 ? -18.812 -43.438 5.332 1 75.06 26 GLY B CA 1
ATOM 2707 C C . GLY B 1 26 ? -17.406 -44 5.383 1 75.06 26 GLY B C 1
ATOM 2708 O O . GLY B 1 26 ? -16.531 -43.406 6.031 1 75.06 26 GLY B O 1
ATOM 2709 N N . TRP B 1 27 ? -17.297 -45.156 4.488 1 78.12 27 TRP B N 1
ATOM 2710 C CA . TRP B 1 27 ? -16 -45.812 4.414 1 78.12 27 TRP B CA 1
ATOM 2711 C C . TRP B 1 27 ? -15.141 -45.219 3.32 1 78.12 27 TRP B C 1
ATOM 2713 O O . TRP B 1 27 ? -15.25 -45.562 2.148 1 78.12 27 TRP B O 1
ATOM 2723 N N . GLY B 1 28 ? -14.617 -44.094 3.559 1 84 28 GLY B N 1
ATOM 2724 C CA . GLY B 1 28 ? -13.68 -43.438 2.648 1 84 28 GLY B CA 1
ATOM 2725 C C . GLY B 1 28 ? -14.211 -42.125 2.068 1 84 28 GLY B C 1
ATOM 2726 O O . GLY B 1 28 ? -15.414 -41.875 2.1 1 84 28 GLY B O 1
ATOM 2727 N N . THR B 1 29 ? -13.438 -41.375 1.48 1 91.94 29 THR B N 1
ATOM 2728 C CA . THR B 1 29 ? -13.789 -40.062 0.888 1 91.94 29 THR B CA 1
ATOM 2729 C C . THR B 1 29 ? -14.094 -40.219 -0.599 1 91.94 29 THR B C 1
ATOM 2731 O O . THR B 1 29 ? -13.375 -40.938 -1.315 1 91.94 29 THR B O 1
ATOM 2734 N N . ASN B 1 30 ? -15.273 -39.781 -1.04 1 94.38 30 ASN B N 1
ATOM 2735 C CA . ASN B 1 30 ? -15.641 -39.75 -2.453 1 94.38 30 ASN B CA 1
ATOM 2736 C C . ASN B 1 30 ? -15.023 -38.562 -3.172 1 94.38 30 ASN B C 1
ATOM 2738 O O . ASN B 1 30 ? -15.695 -37.531 -3.379 1 94.38 30 ASN B O 1
ATOM 2742 N N . GLU B 1 31 ? -13.844 -38.719 -3.707 1 94.81 31 GLU B N 1
ATOM 2743 C CA . GLU B 1 31 ? -13.094 -37.625 -4.336 1 94.81 31 GLU B CA 1
ATOM 2744 C C . GLU B 1 31 ? -13.758 -37.188 -5.641 1 94.81 31 GLU B C 1
ATOM 2746 O O . GLU B 1 31 ? -13.711 -36 -5.996 1 94.81 31 GLU B O 1
ATOM 2751 N N . GLY B 1 32 ? -14.359 -38.125 -6.309 1 94.5 32 GLY B N 1
ATOM 2752 C CA . GLY B 1 32 ? -15.055 -37.781 -7.543 1 94.5 32 GLY B CA 1
ATOM 2753 C C . GLY B 1 32 ? -16.172 -36.812 -7.348 1 94.5 32 GLY B C 1
ATOM 2754 O O . GLY B 1 32 ? -16.344 -35.875 -8.148 1 94.5 32 GLY B O 1
ATOM 2755 N N . LEU B 1 33 ? -16.891 -37 -6.309 1 94.94 33 LEU B N 1
ATOM 2756 C CA . LEU B 1 33 ? -18 -36.094 -6 1 94.94 33 LEU B CA 1
ATOM 2757 C C . LEU B 1 33 ? -17.484 -34.719 -5.621 1 94.94 33 LEU B C 1
ATOM 2759 O O . LEU B 1 33 ? -18.062 -33.719 -6.02 1 94.94 33 LEU B O 1
ATOM 2763 N N . ILE B 1 34 ? -16.422 -34.656 -4.848 1 96.25 34 ILE B N 1
ATOM 2764 C CA . ILE B 1 34 ? -15.805 -33.406 -4.469 1 96.25 34 ILE B CA 1
ATOM 2765 C C . ILE B 1 34 ? -15.391 -32.625 -5.723 1 96.25 34 ILE B C 1
ATOM 2767 O O . ILE B 1 34 ? -15.695 -31.438 -5.852 1 96.25 34 ILE B O 1
ATOM 2771 N N . ILE B 1 35 ? -14.758 -33.312 -6.652 1 96.94 35 ILE B N 1
ATOM 2772 C CA . ILE B 1 35 ? -14.289 -32.719 -7.895 1 96.94 35 ILE B CA 1
ATOM 2773 C C . ILE B 1 35 ? -15.484 -32.219 -8.711 1 96.94 35 ILE B C 1
ATOM 2775 O O . ILE B 1 35 ? -15.477 -31.109 -9.219 1 96.94 35 ILE B O 1
ATOM 2779 N N . SER B 1 36 ? -16.547 -33.031 -8.812 1 95.38 36 SER B N 1
ATOM 2780 C CA . SER B 1 36 ? -17.703 -32.719 -9.641 1 95.38 36 SER B CA 1
ATOM 2781 C C . SER B 1 36 ? -18.422 -31.469 -9.125 1 95.38 36 SER B C 1
ATOM 2783 O O . SER B 1 36 ? -19.125 -30.797 -9.891 1 95.38 36 SER B O 1
ATOM 2785 N N . ILE B 1 37 ? -18.188 -31.141 -7.867 1 96.25 37 ILE B N 1
ATOM 2786 C CA . ILE B 1 37 ? -18.844 -29.969 -7.281 1 96.25 37 ILE B CA 1
ATOM 2787 C C . ILE B 1 37 ? -17.875 -28.781 -7.285 1 96.25 37 ILE B C 1
ATOM 2789 O O . ILE B 1 37 ? -18.109 -27.797 -7.988 1 96.25 37 ILE B O 1
ATOM 2793 N N . LEU B 1 38 ? -16.766 -28.953 -6.605 1 96.81 38 LEU B N 1
ATOM 2794 C CA . LEU B 1 38 ? -15.891 -27.812 -6.324 1 96.81 38 LEU B CA 1
ATOM 2795 C C . LEU B 1 38 ? -15.195 -27.328 -7.594 1 96.81 38 LEU B C 1
ATOM 2797 O O . LEU B 1 38 ? -14.922 -26.141 -7.742 1 96.81 38 LEU B O 1
ATOM 2801 N N . ALA B 1 39 ? -14.898 -28.203 -8.555 1 96.94 39 ALA B N 1
ATOM 2802 C CA . ALA B 1 39 ? -14.188 -27.812 -9.766 1 96.94 39 ALA B CA 1
ATOM 2803 C C . ALA B 1 39 ? -15.109 -27.094 -10.742 1 96.94 39 ALA B C 1
ATOM 2805 O O . ALA B 1 39 ? -14.664 -26.625 -11.789 1 96.94 39 ALA B O 1
ATOM 2806 N N . HIS B 1 40 ? -16.406 -27 -10.367 1 96.88 40 HIS B N 1
ATOM 2807 C CA . HIS B 1 40 ? -17.375 -26.406 -11.281 1 96.88 40 HIS B CA 1
ATOM 2808 C C . HIS B 1 40 ? -18.172 -25.297 -10.602 1 96.88 40 HIS B C 1
ATOM 2810 O O . HIS B 1 40 ? -19.359 -25.109 -10.906 1 96.88 40 HIS B O 1
ATOM 2816 N N . ARG B 1 41 ? -17.578 -24.703 -9.641 1 96.5 41 ARG B N 1
ATOM 2817 C CA . ARG B 1 41 ? -18.109 -23.531 -8.961 1 96.5 41 ARG B CA 1
ATOM 2818 C C . ARG B 1 41 ? -17.141 -22.359 -9.031 1 96.5 41 ARG B C 1
ATOM 2820 O O . ARG B 1 41 ? -15.93 -22.547 -8.898 1 96.5 41 ARG B O 1
ATOM 2827 N N . ASN B 1 42 ? -17.703 -21.203 -9.273 1 94.94 42 ASN B N 1
ATOM 2828 C CA . ASN B 1 42 ? -16.844 -20.031 -9.281 1 94.94 42 ASN B CA 1
ATOM 2829 C C . ASN B 1 42 ? -16.547 -19.547 -7.867 1 94.94 42 ASN B C 1
ATOM 2831 O O . ASN B 1 42 ? -17.047 -20.109 -6.895 1 94.94 42 ASN B O 1
ATOM 2835 N N . ALA B 1 43 ? -15.742 -18.531 -7.789 1 94.12 43 ALA B N 1
ATOM 2836 C CA . ALA B 1 43 ? -15.227 -18.062 -6.508 1 94.12 43 ALA B CA 1
ATOM 2837 C C . ALA B 1 43 ? -16.359 -17.672 -5.57 1 94.12 43 ALA B C 1
ATOM 2839 O O . ALA B 1 43 ? -16.344 -18 -4.379 1 94.12 43 ALA B O 1
ATOM 2840 N N . THR B 1 44 ? -17.328 -16.938 -6.055 1 93.81 44 THR B N 1
ATOM 2841 C CA . THR B 1 44 ? -18.453 -16.484 -5.246 1 93.81 44 THR B CA 1
ATOM 2842 C C . THR B 1 44 ? -19.25 -17.688 -4.734 1 93.81 44 THR B C 1
ATOM 2844 O O . THR B 1 44 ? -19.641 -17.719 -3.566 1 93.81 44 THR B O 1
ATOM 2847 N N . GLN B 1 45 ? -19.438 -18.594 -5.613 1 95.38 45 GLN B N 1
ATOM 2848 C CA . GLN B 1 45 ? -20.188 -19.797 -5.258 1 9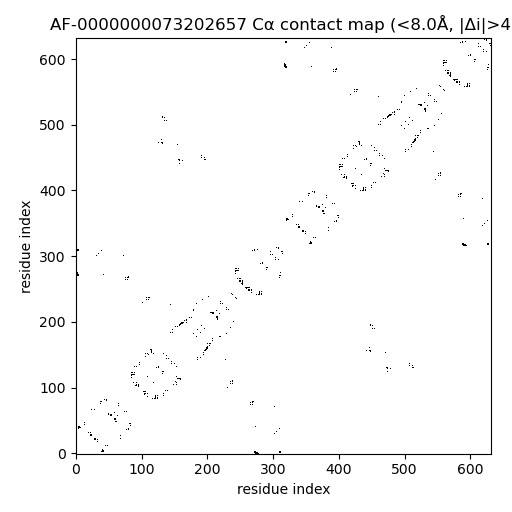5.38 45 GLN B CA 1
ATOM 2849 C C . GLN B 1 45 ? -19.438 -20.625 -4.207 1 95.38 45 GLN B C 1
ATOM 2851 O O . GLN B 1 45 ? -20.047 -21.109 -3.248 1 95.38 45 GLN B O 1
ATOM 2856 N N . ARG B 1 46 ? -18.141 -20.844 -4.398 1 97 46 ARG B N 1
ATOM 2857 C CA . ARG B 1 46 ? -17.344 -21.594 -3.424 1 97 46 ARG B CA 1
ATOM 2858 C C . ARG B 1 46 ? -17.359 -20.906 -2.064 1 97 46 ARG B C 1
ATOM 2860 O O . ARG B 1 46 ? -17.391 -21.562 -1.024 1 97 46 ARG B O 1
ATOM 2867 N N . LYS B 1 47 ? -17.312 -19.562 -2.068 1 95.31 47 LYS B N 1
ATOM 2868 C CA . LYS B 1 47 ? -17.406 -18.812 -0.823 1 95.31 47 LYS B CA 1
ATOM 2869 C C . LYS B 1 47 ? -18.719 -19.078 -0.104 1 95.31 47 LYS B C 1
ATOM 2871 O O . LYS B 1 47 ? -18.734 -19.297 1.11 1 95.31 47 LYS B O 1
ATOM 2876 N N . HIS B 1 48 ? -19.812 -19.094 -0.834 1 96.25 48 HIS B N 1
ATOM 2877 C CA . HIS B 1 48 ? -21.125 -19.359 -0.258 1 96.25 48 HIS B CA 1
ATOM 2878 C C . HIS B 1 48 ? -21.203 -20.797 0.278 1 96.25 48 HIS B C 1
ATOM 2880 O O . HIS B 1 48 ? -21.812 -21.031 1.321 1 96.25 48 HIS B O 1
ATOM 2886 N N . ILE B 1 49 ? -20.609 -21.688 -0.459 1 97.62 49 ILE B N 1
ATOM 2887 C CA . ILE B 1 49 ? -20.578 -23.078 -0.023 1 97.62 49 ILE B CA 1
ATOM 2888 C C . ILE B 1 49 ? -19.859 -23.188 1.317 1 97.62 49 ILE B C 1
ATOM 2890 O O . ILE B 1 49 ? -20.359 -23.828 2.248 1 97.62 49 ILE B O 1
ATOM 2894 N N . ARG B 1 50 ? -18.75 -22.531 1.399 1 97.19 50 ARG B N 1
ATOM 2895 C CA . ARG B 1 50 ? -17.984 -22.578 2.637 1 97.19 50 ARG B CA 1
ATOM 2896 C C . ARG B 1 50 ? -18.766 -21.969 3.793 1 97.19 50 ARG B C 1
ATOM 2898 O O . ARG B 1 50 ? -18.812 -22.531 4.883 1 97.19 50 ARG B O 1
ATOM 2905 N N . GLU B 1 51 ? -19.344 -20.828 3.566 1 96.75 51 GLU B N 1
ATOM 2906 C CA . GLU B 1 51 ? -20.109 -20.141 4.602 1 96.75 51 GLU B CA 1
ATOM 2907 C C . GLU B 1 51 ? -21.297 -20.984 5.055 1 96.75 51 GLU B C 1
ATOM 2909 O O . GLU B 1 51 ? -21.531 -21.125 6.254 1 96.75 51 GLU B O 1
ATOM 2914 N N . THR B 1 52 ? -22.016 -21.5 4.113 1 97.38 52 THR B N 1
ATOM 2915 C CA . THR B 1 52 ? -23.188 -22.297 4.418 1 97.38 52 THR B CA 1
ATOM 2916 C C . THR B 1 52 ? -22.797 -23.594 5.121 1 97.38 52 THR B C 1
ATOM 2918 O O . THR B 1 52 ? -23.484 -24.031 6.051 1 97.38 52 THR B O 1
ATOM 2921 N N . TYR B 1 53 ? -21.766 -24.234 4.633 1 97.56 53 TYR B N 1
ATOM 2922 C CA . TYR B 1 53 ? -21.281 -25.453 5.266 1 97.56 53 TYR B CA 1
ATOM 2923 C C . TYR B 1 53 ? -20.938 -25.219 6.73 1 97.56 53 TYR B C 1
ATOM 2925 O O . TYR B 1 53 ? -21.297 -26.016 7.598 1 97.56 53 TYR B O 1
ATOM 2933 N N . ALA B 1 54 ? -20.234 -24.141 7.016 1 96.75 54 ALA B N 1
ATOM 2934 C CA . ALA B 1 54 ? -19.859 -23.781 8.383 1 96.75 54 ALA B CA 1
ATOM 2935 C C . ALA B 1 54 ? -21.109 -23.531 9.234 1 96.75 54 ALA B C 1
ATOM 2937 O O . ALA B 1 54 ? -21.156 -23.938 10.398 1 96.75 54 ALA B O 1
ATOM 2938 N N . GLN B 1 55 ? -22.047 -22.859 8.695 1 97.06 55 GLN B N 1
ATOM 2939 C CA . GLN B 1 55 ? -23.266 -22.547 9.414 1 97.06 55 GLN B CA 1
ATOM 2940 C C . GLN B 1 55 ? -24.062 -23.812 9.703 1 97.06 55 GLN B C 1
ATOM 2942 O O . GLN B 1 55 ? -24.641 -23.953 10.789 1 97.06 55 GLN B O 1
ATOM 2947 N N . THR B 1 56 ? -24.141 -24.688 8.789 1 96.12 56 THR B N 1
ATOM 2948 C CA . THR B 1 56 ? -24.984 -25.875 8.875 1 96.12 56 THR B CA 1
ATOM 2949 C C . THR B 1 56 ? -24.312 -26.953 9.711 1 96.12 56 THR B C 1
ATOM 2951 O O . THR B 1 56 ? -24.984 -27.672 10.461 1 96.12 56 THR B O 1
ATOM 2954 N N . HIS B 1 57 ? -23.031 -27.109 9.586 1 94.25 57 HIS B N 1
ATOM 2955 C CA . HIS B 1 57 ? -22.375 -28.266 10.188 1 94.25 57 HIS B CA 1
ATOM 2956 C C . HIS B 1 57 ? -21.438 -27.828 11.312 1 94.25 57 HIS B C 1
ATOM 2958 O O . HIS B 1 57 ? -20.859 -28.672 12 1 94.25 57 HIS B O 1
ATOM 2964 N N . GLY B 1 58 ? -21.188 -26.531 11.477 1 94.38 58 GLY B N 1
ATOM 2965 C CA . GLY B 1 58 ? -20.438 -25.984 12.602 1 94.38 58 GLY B CA 1
ATOM 2966 C C . GLY B 1 58 ? -18.938 -26.125 12.43 1 94.38 58 GLY B C 1
ATOM 2967 O O . GLY B 1 58 ? -18.188 -26.047 13.406 1 94.38 58 GLY B O 1
ATOM 2968 N N . GLU B 1 59 ? -18.516 -26.469 11.234 1 94.31 59 GLU B N 1
ATOM 2969 C CA . GLU B 1 59 ? -17.094 -26.578 10.953 1 94.31 59 GLU B CA 1
ATOM 2970 C C . GLU B 1 59 ? -16.75 -26.031 9.57 1 94.31 59 GLU B C 1
ATOM 2972 O O . GLU B 1 59 ? -17.562 -26.109 8.648 1 94.31 59 GLU B O 1
ATOM 2977 N N . ASP B 1 60 ? -15.57 -25.516 9.422 1 94.69 60 ASP B N 1
ATOM 2978 C CA . ASP B 1 60 ? -15.109 -25.016 8.141 1 94.69 60 ASP B CA 1
ATOM 2979 C C . ASP B 1 60 ? -14.875 -26.141 7.145 1 94.69 60 ASP B C 1
ATOM 2981 O O . ASP B 1 60 ? -14.234 -27.141 7.477 1 94.69 60 ASP B O 1
ATOM 2985 N N . LEU B 1 61 ? -15.422 -25.969 6.039 1 96.31 61 LEU B N 1
ATOM 2986 C CA . LEU B 1 61 ? -15.242 -26.953 4.977 1 96.31 61 LEU B CA 1
ATOM 2987 C C . LEU B 1 61 ? -13.758 -27.234 4.746 1 96.31 61 LEU B C 1
ATOM 2989 O O . LEU B 1 61 ? -13.375 -28.391 4.5 1 96.31 61 LEU B O 1
ATOM 2993 N N . LEU B 1 62 ? -12.898 -26.234 4.848 1 95.94 62 LEU B N 1
ATOM 2994 C CA . LEU B 1 62 ? -11.461 -26.391 4.609 1 95.94 62 LEU B CA 1
ATOM 2995 C C . LEU B 1 62 ? -10.844 -27.344 5.621 1 95.94 62 LEU B C 1
ATOM 2997 O O . LEU B 1 62 ? -9.938 -28.109 5.281 1 95.94 62 LEU B O 1
ATOM 3001 N N . LYS B 1 63 ? -11.289 -27.281 6.789 1 94.62 63 LYS B N 1
ATOM 3002 C CA . LYS B 1 63 ? -10.781 -28.188 7.82 1 94.62 63 LYS B CA 1
ATOM 3003 C C . LYS B 1 63 ? -11.133 -29.641 7.508 1 94.62 63 LYS B C 1
ATOM 3005 O O . LYS B 1 63 ? -10.305 -30.531 7.691 1 94.62 63 LYS B O 1
ATOM 3010 N N . VAL B 1 64 ? -12.344 -29.828 7.098 1 93.62 64 VAL B N 1
ATOM 3011 C CA . VAL B 1 64 ? -12.789 -31.172 6.738 1 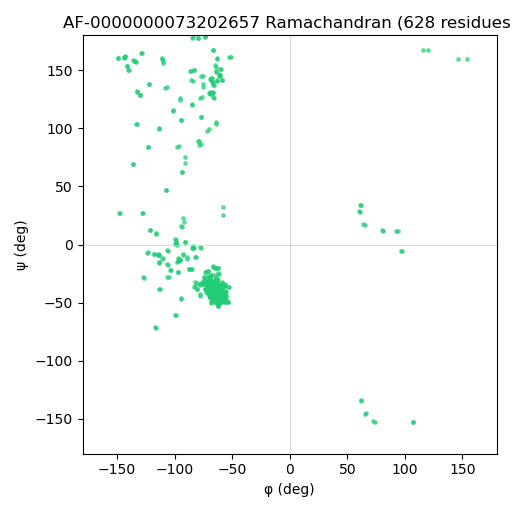93.62 64 VAL B CA 1
ATOM 3012 C C . VAL B 1 64 ? -11.984 -31.688 5.543 1 93.62 64 VAL B C 1
ATOM 3014 O O . VAL B 1 64 ? -11.531 -32.844 5.539 1 93.62 64 VAL B O 1
ATOM 3017 N N . LEU B 1 65 ? -11.789 -30.844 4.578 1 94.44 65 LEU B N 1
ATOM 3018 C CA . LEU B 1 65 ? -11.008 -31.219 3.398 1 94.44 65 LEU B CA 1
ATOM 3019 C C . LEU B 1 65 ? -9.586 -31.594 3.783 1 94.44 65 LEU B C 1
ATOM 3021 O O . LEU B 1 65 ? -9.031 -32.562 3.264 1 94.44 65 LEU B O 1
ATOM 3025 N N . ASP B 1 66 ? -9.023 -30.922 4.711 1 91.56 66 ASP B N 1
ATOM 3026 C CA . ASP B 1 66 ? -7.664 -31.172 5.18 1 91.56 66 ASP B CA 1
ATOM 3027 C C . ASP B 1 66 ? -7.57 -32.531 5.883 1 91.56 66 ASP B C 1
ATOM 3029 O O . ASP B 1 66 ? -6.555 -33.219 5.777 1 91.56 66 ASP B O 1
ATOM 3033 N N . LYS B 1 67 ? -8.625 -32.844 6.559 1 90.25 67 LYS B N 1
ATOM 3034 C CA . LYS B 1 67 ? -8.664 -34.094 7.312 1 90.25 67 LYS B CA 1
ATOM 3035 C C . LYS B 1 67 ? -8.875 -35.312 6.383 1 90.25 67 LYS B C 1
ATOM 3037 O O . LYS B 1 67 ? -8.312 -36.375 6.602 1 90.25 67 LYS B O 1
ATOM 3042 N N . GLU B 1 68 ? -9.625 -35.031 5.316 1 88.94 68 GLU B N 1
ATOM 3043 C CA . GLU B 1 68 ? -10.133 -36.156 4.52 1 88.94 68 GLU B CA 1
ATOM 3044 C C . GLU B 1 68 ? -9.242 -36.406 3.309 1 88.94 68 GLU B C 1
ATOM 3046 O O . GLU B 1 68 ? -9.266 -37.5 2.74 1 88.94 68 GLU B O 1
ATOM 3051 N N . LEU B 1 69 ? -8.539 -35.438 2.881 1 90.94 69 LEU B N 1
ATOM 3052 C CA . LEU B 1 69 ? -7.75 -35.562 1.662 1 90.94 69 LEU B CA 1
ATOM 3053 C C . LEU B 1 69 ? -6.258 -35.594 1.981 1 90.94 69 LEU B C 1
ATOM 3055 O O . LEU B 1 69 ? -5.852 -35.188 3.08 1 90.94 69 LEU B O 1
ATOM 3059 N N . THR B 1 70 ? -5.496 -36.188 0.985 1 85.06 70 THR B N 1
ATOM 3060 C CA . THR B 1 70 ? -4.066 -36.25 1.259 1 85.06 70 THR B CA 1
ATOM 3061 C C . THR B 1 70 ? -3.258 -35.812 0.044 1 85.06 70 THR B C 1
ATOM 3063 O O . THR B 1 70 ? -3.795 -35.688 -1.06 1 85.06 70 THR B O 1
ATOM 3066 N N . SER B 1 71 ? -2.084 -35.406 0.256 1 89 71 SER B N 1
ATOM 3067 C CA . SER B 1 71 ? -1.034 -35.156 -0.73 1 89 71 SER B CA 1
ATOM 3068 C C . SER B 1 71 ? -1.393 -34 -1.659 1 89 71 SER B C 1
ATOM 3070 O O . SER B 1 71 ? -1.961 -33 -1.222 1 89 71 SER B O 1
ATOM 3072 N N . ASP B 1 72 ? -0.977 -34.094 -2.93 1 93.25 72 ASP B N 1
ATOM 3073 C CA . ASP B 1 72 ? -1.093 -33.031 -3.906 1 93.25 72 ASP B CA 1
ATOM 3074 C C . ASP B 1 72 ? -2.557 -32.719 -4.199 1 93.25 72 ASP B C 1
ATOM 3076 O O . ASP B 1 72 ? -2.906 -31.547 -4.449 1 93.25 72 ASP B O 1
ATOM 3080 N N . PHE B 1 73 ? -3.375 -33.75 -4.113 1 96.25 73 PHE B N 1
ATOM 3081 C CA . PHE B 1 73 ? -4.801 -33.531 -4.336 1 96.25 73 PHE B CA 1
ATOM 3082 C C . PHE B 1 73 ? -5.383 -32.656 -3.248 1 96.25 73 PHE B C 1
ATOM 3084 O O . PHE B 1 73 ? -6.129 -31.719 -3.543 1 96.25 73 PHE B O 1
ATOM 3091 N N . GLU B 1 74 ? -5.031 -32.906 -2.043 1 95.94 74 GLU B N 1
ATOM 3092 C CA . GLU B 1 74 ? -5.48 -32.094 -0.915 1 95.94 74 GLU B CA 1
ATOM 3093 C C . GLU B 1 74 ? -5.09 -30.641 -1.097 1 95.94 74 GLU B C 1
ATOM 3095 O O . GLU B 1 74 ? -5.918 -29.734 -0.918 1 95.94 74 GLU B O 1
ATOM 3100 N N . ARG B 1 75 ? -3.855 -30.391 -1.459 1 96.88 75 ARG B N 1
ATOM 3101 C CA . ARG B 1 75 ? -3.35 -29.047 -1.633 1 96.88 75 ARG B CA 1
ATOM 3102 C C . ARG B 1 75 ? -4.109 -28.312 -2.734 1 96.88 75 ARG B C 1
ATOM 3104 O O . ARG B 1 75 ? -4.473 -27.141 -2.574 1 96.88 75 ARG B O 1
ATOM 3111 N N . LEU B 1 76 ? -4.344 -28.984 -3.809 1 98.12 76 LEU B N 1
ATOM 3112 C CA . LEU B 1 76 ? -5.059 -28.375 -4.93 1 98.12 76 LEU B CA 1
ATOM 3113 C C . LEU B 1 76 ? -6.484 -28.016 -4.531 1 98.12 76 LEU B C 1
ATOM 3115 O O . LEU B 1 76 ? -6.941 -26.906 -4.793 1 98.12 76 LEU B O 1
ATOM 3119 N N . VAL B 1 77 ? -7.145 -28.938 -3.865 1 97.75 77 VAL B N 1
ATOM 3120 C CA . VAL B 1 77 ? -8.531 -28.719 -3.473 1 97.75 77 VAL B CA 1
ATOM 3121 C C . VAL B 1 77 ? -8.602 -27.578 -2.457 1 97.75 77 VAL B C 1
ATOM 3123 O O . VAL B 1 77 ? -9.484 -26.719 -2.533 1 97.75 77 VAL B O 1
ATOM 3126 N N . ARG B 1 78 ? -7.676 -27.578 -1.568 1 96.88 78 ARG B N 1
ATOM 3127 C CA . ARG B 1 78 ? -7.641 -26.547 -0.545 1 96.88 78 ARG B CA 1
ATOM 3128 C C . ARG B 1 78 ? -7.457 -25.156 -1.172 1 96.88 78 ARG B C 1
ATOM 3130 O O . ARG B 1 78 ? -8.234 -24.25 -0.904 1 96.88 78 ARG B O 1
ATOM 3137 N N . LEU B 1 79 ? -6.477 -24.969 -2.037 1 97.69 79 LEU B N 1
ATOM 3138 C CA . LEU B 1 79 ? -6.195 -23.688 -2.678 1 97.69 79 LEU B CA 1
ATOM 3139 C C . LEU B 1 79 ? -7.363 -23.25 -3.559 1 97.69 79 LEU B C 1
ATOM 3141 O O . LEU B 1 79 ? -7.727 -22.062 -3.582 1 97.69 79 LEU B O 1
ATOM 3145 N N . TRP B 1 80 ? -7.957 -24.219 -4.176 1 97.94 80 TRP B N 1
ATOM 3146 C CA . TRP B 1 80 ? -9.047 -23.891 -5.098 1 97.94 80 TRP B CA 1
ATOM 3147 C C . TRP B 1 80 ? -10.289 -23.453 -4.336 1 97.94 80 TRP B C 1
ATOM 3149 O O . TRP B 1 80 ? -11.023 -22.578 -4.789 1 97.94 80 TRP B O 1
ATOM 3159 N N . THR B 1 81 ? -10.531 -24.094 -3.223 1 97.56 81 THR B N 1
ATOM 3160 C CA . THR B 1 81 ? -11.742 -23.844 -2.455 1 97.56 81 THR B CA 1
ATOM 3161 C C . THR B 1 81 ? -11.703 -22.438 -1.835 1 97.56 81 THR B C 1
ATOM 3163 O O . THR B 1 81 ? -12.75 -21.812 -1.648 1 97.56 81 THR B O 1
ATOM 3166 N N . LEU B 1 82 ? -10.539 -21.938 -1.622 1 96.69 82 LEU B N 1
ATOM 3167 C CA . LEU B 1 82 ? -10.383 -20.578 -1.118 1 96.69 82 LEU B CA 1
ATOM 3168 C C . LEU B 1 82 ? -10.797 -19.562 -2.172 1 96.69 82 LEU B C 1
ATOM 3170 O O . LEU B 1 82 ? -10.578 -19.766 -3.367 1 96.69 82 LEU B O 1
ATOM 3174 N N . ASP B 1 83 ? -11.414 -18.516 -1.697 1 94.06 83 ASP B N 1
ATOM 3175 C CA . ASP B 1 83 ? -11.602 -17.438 -2.66 1 94.06 83 ASP B CA 1
ATOM 3176 C C . ASP B 1 83 ? -10.266 -16.812 -3.059 1 94.06 83 ASP B C 1
ATOM 3178 O O . ASP B 1 83 ? -9.242 -17.062 -2.414 1 94.06 83 ASP B O 1
ATOM 3182 N N . SER B 1 84 ? -10.281 -16 -4.113 1 95.94 84 SER B N 1
ATOM 3183 C CA . SER B 1 84 ? -9.047 -15.523 -4.711 1 95.94 84 SER B CA 1
ATOM 3184 C C . SER B 1 84 ? -8.242 -14.688 -3.721 1 95.94 84 SER B C 1
ATOM 3186 O O . SER B 1 84 ? -7.008 -14.773 -3.686 1 95.94 84 SER B O 1
ATOM 3188 N N . THR B 1 85 ? -8.906 -13.898 -2.893 1 96.5 85 THR B N 1
ATOM 3189 C CA . THR B 1 85 ? -8.258 -13.016 -1.933 1 96.5 85 THR B CA 1
ATOM 3190 C C . THR B 1 85 ? -7.562 -13.82 -0.841 1 96.5 85 THR B C 1
ATOM 3192 O O . THR B 1 85 ? -6.387 -13.586 -0.545 1 96.5 85 THR B O 1
ATOM 3195 N N . GLU B 1 86 ? -8.273 -14.734 -0.268 1 97.31 86 GLU B N 1
ATOM 3196 C CA . GLU B 1 86 ? -7.711 -15.594 0.769 1 97.31 86 GLU B CA 1
ATOM 3197 C C . GLU B 1 86 ? -6.625 -16.5 0.203 1 97.31 86 GLU B C 1
ATOM 3199 O O . GLU B 1 86 ? -5.633 -16.781 0.875 1 97.31 86 GLU B O 1
ATOM 3204 N N . ARG B 1 87 ? -6.852 -16.984 -0.97 1 97.94 87 ARG B N 1
ATOM 3205 C CA . ARG B 1 87 ? -5.871 -17.844 -1.637 1 97.94 87 ARG B CA 1
ATOM 3206 C C . ARG B 1 87 ? -4.547 -17.109 -1.825 1 97.94 87 ARG B C 1
ATOM 3208 O O . ARG B 1 87 ? -3.486 -17.656 -1.5 1 97.94 87 ARG B O 1
ATOM 3215 N N . ASP B 1 88 ? -4.59 -15.891 -2.328 1 98.44 88 ASP B N 1
ATOM 3216 C CA . ASP B 1 88 ? -3.381 -15.102 -2.529 1 98.44 88 ASP B CA 1
ATOM 3217 C C . ASP B 1 88 ? -2.693 -14.797 -1.198 1 98.44 88 ASP B C 1
ATOM 3219 O O . ASP B 1 88 ? -1.467 -14.859 -1.1 1 98.44 88 ASP B O 1
ATOM 3223 N N . ALA B 1 89 ? -3.49 -14.477 -0.181 1 98.69 89 ALA B N 1
ATOM 3224 C CA . ALA B 1 89 ? -2.92 -14.227 1.141 1 98.69 89 ALA B CA 1
ATOM 3225 C C . ALA B 1 89 ? -2.217 -15.469 1.68 1 98.69 89 ALA B C 1
ATOM 3227 O O . ALA B 1 89 ? -1.122 -15.375 2.238 1 98.69 89 ALA B O 1
ATOM 3228 N N . THR B 1 90 ? -2.842 -16.625 1.483 1 98.19 90 THR B N 1
ATOM 3229 C CA . THR B 1 90 ? -2.289 -17.891 1.961 1 98.19 90 THR B CA 1
ATOM 3230 C C . THR B 1 90 ? -0.99 -18.219 1.23 1 98.19 90 THR B C 1
ATOM 3232 O O . THR B 1 90 ? 0.011 -18.562 1.859 1 98.19 90 THR B O 1
ATOM 3235 N N . LEU B 1 91 ? -1.034 -18.078 -0.072 1 98.44 91 LEU B N 1
ATOM 3236 C CA . LEU B 1 91 ? 0.155 -18.328 -0.877 1 98.44 91 LEU B CA 1
ATOM 3237 C C . LEU B 1 91 ? 1.277 -17.359 -0.508 1 98.44 91 LEU B C 1
ATOM 3239 O O . LEU B 1 91 ? 2.441 -17.766 -0.421 1 98.44 91 LEU B O 1
ATOM 3243 N N . ALA B 1 92 ? 0.957 -16.094 -0.272 1 98.62 92 ALA B N 1
ATOM 3244 C CA . ALA B 1 92 ? 1.945 -15.094 0.127 1 98.62 92 ALA B CA 1
ATOM 3245 C C . ALA B 1 92 ? 2.553 -15.438 1.485 1 98.62 92 ALA B C 1
ATOM 3247 O O . ALA B 1 92 ? 3.762 -15.305 1.682 1 98.62 92 ALA B O 1
ATOM 3248 N N . ASN B 1 93 ? 1.711 -15.852 2.381 1 98.38 93 ASN B N 1
ATOM 3249 C CA . ASN B 1 93 ? 2.186 -16.234 3.707 1 98.38 93 ASN B CA 1
ATOM 3250 C C . ASN B 1 93 ? 3.154 -17.406 3.641 1 98.38 93 ASN B C 1
ATOM 3252 O O . ASN B 1 93 ? 4.219 -17.375 4.262 1 98.38 93 ASN B O 1
ATOM 3256 N N . GLU B 1 94 ? 2.795 -18.406 2.854 1 97.56 94 GLU B N 1
ATOM 3257 C CA . GLU B 1 94 ? 3.664 -19.562 2.678 1 97.56 94 GLU B CA 1
ATOM 3258 C C . GLU B 1 94 ? 4.996 -19.172 2.047 1 97.56 94 GLU B C 1
ATOM 3260 O O . GLU B 1 94 ? 6.055 -19.625 2.488 1 97.56 94 GLU B O 1
ATOM 3265 N N . ALA B 1 95 ? 4.891 -18.312 1.043 1 97.69 95 ALA B N 1
ATOM 3266 C CA . ALA B 1 95 ? 6.086 -17.875 0.323 1 97.69 95 ALA B CA 1
ATOM 3267 C C . ALA B 1 95 ? 7.02 -17.094 1.236 1 97.69 95 ALA B C 1
ATOM 3269 O O . ALA B 1 95 ? 8.242 -17.172 1.105 1 97.69 95 ALA B O 1
ATOM 3270 N N . THR B 1 96 ? 6.469 -16.344 2.131 1 96.56 96 THR B N 1
ATOM 3271 C CA . THR B 1 96 ? 7.25 -15.5 3.033 1 96.56 96 THR B CA 1
ATOM 3272 C C . THR B 1 96 ? 7.855 -16.328 4.156 1 96.56 96 THR B C 1
ATOM 3274 O O . THR B 1 96 ? 9.039 -16.188 4.473 1 96.56 96 THR B O 1
ATOM 3277 N N . LYS B 1 97 ? 7.121 -17.219 4.719 1 94.25 97 LYS B N 1
ATOM 3278 C CA . LYS B 1 97 ? 7.578 -18.016 5.844 1 94.25 97 LYS B CA 1
ATOM 3279 C C . LYS B 1 97 ? 8.648 -19.016 5.406 1 94.25 97 LYS B C 1
ATOM 3281 O O . LYS B 1 97 ? 9.594 -19.297 6.152 1 94.25 97 LYS B O 1
ATOM 3286 N N . LYS B 1 98 ? 8.539 -19.516 4.23 1 93.56 98 LYS B N 1
ATOM 3287 C CA . LYS B 1 98 ? 9.523 -20.438 3.672 1 93.56 98 LYS B CA 1
ATOM 3288 C C . LYS B 1 98 ? 10.352 -19.766 2.584 1 93.56 98 LYS B C 1
ATOM 3290 O O . LYS B 1 98 ? 10.602 -20.359 1.529 1 93.56 98 LYS B O 1
ATOM 3295 N N . TRP B 1 99 ? 10.797 -18.625 2.898 1 93.38 99 TRP B N 1
ATOM 3296 C CA . TRP B 1 99 ? 11.438 -17.781 1.899 1 93.38 99 TRP B CA 1
ATOM 3297 C C . TRP B 1 99 ? 12.781 -18.359 1.469 1 93.38 99 TRP B C 1
ATOM 3299 O O . TRP B 1 99 ? 13.578 -18.781 2.307 1 93.38 99 TRP B O 1
ATOM 3309 N N . THR B 1 100 ? 12.938 -18.422 0.205 1 94.31 100 THR B N 1
ATOM 3310 C CA . THR B 1 100 ? 14.219 -18.672 -0.444 1 94.31 100 THR B CA 1
ATOM 3311 C C . THR B 1 100 ? 14.414 -17.734 -1.629 1 94.31 100 THR B C 1
ATOM 3313 O O . THR B 1 100 ? 13.445 -17.25 -2.211 1 94.31 100 THR B O 1
ATOM 3316 N N . ALA B 1 101 ? 15.602 -17.547 -2.01 1 92.75 101 ALA B N 1
ATOM 3317 C CA . ALA B 1 101 ? 15.93 -16.641 -3.111 1 92.75 101 ALA B CA 1
ATOM 3318 C C . ALA B 1 101 ? 15.305 -17.125 -4.418 1 92.75 101 ALA B C 1
ATOM 3320 O O . ALA B 1 101 ? 15.133 -16.344 -5.355 1 92.75 101 ALA B O 1
ATOM 3321 N N . SER B 1 102 ? 14.961 -18.391 -4.457 1 91 102 SER B N 1
ATOM 3322 C CA . SER B 1 102 ? 14.438 -18.969 -5.695 1 91 102 SER B CA 1
ATOM 3323 C C . SER B 1 102 ? 12.914 -18.891 -5.738 1 91 102 SER B C 1
ATOM 3325 O O . SER B 1 102 ? 12.305 -19.141 -6.777 1 91 102 SER B O 1
ATOM 3327 N N . ASN B 1 103 ? 12.32 -18.5 -4.656 1 92.56 103 ASN B N 1
ATOM 3328 C CA . ASN B 1 103 ? 10.867 -18.422 -4.598 1 92.56 103 ASN B CA 1
ATOM 3329 C C . ASN B 1 103 ? 10.344 -17.172 -5.305 1 92.56 103 ASN B C 1
ATOM 3331 O O . ASN B 1 103 ? 10.766 -16.062 -4.992 1 92.56 103 ASN B O 1
ATOM 3335 N N . ARG B 1 104 ? 9.414 -17.359 -6.246 1 96.44 104 ARG B N 1
ATOM 3336 C CA . ARG B 1 104 ? 8.953 -16.234 -7.066 1 96.44 104 ARG B CA 1
ATOM 3337 C C . ARG B 1 104 ? 7.473 -15.953 -6.82 1 96.44 104 ARG B C 1
ATOM 3339 O O . ARG B 1 104 ? 6.875 -15.125 -7.508 1 96.44 104 ARG B O 1
ATOM 3346 N N . VAL B 1 105 ? 6.898 -16.562 -5.855 1 98.12 105 VAL B N 1
ATOM 3347 C CA . VAL B 1 105 ? 5.453 -16.516 -5.66 1 98.12 105 VAL B CA 1
ATOM 3348 C C . VAL B 1 105 ? 5.027 -15.102 -5.27 1 98.12 105 VAL B C 1
ATOM 3350 O O . VAL B 1 105 ? 3.992 -14.617 -5.73 1 98.12 105 VAL B O 1
ATOM 3353 N N . LEU B 1 106 ? 5.816 -14.422 -4.457 1 98.56 106 LEU B N 1
ATOM 3354 C CA . LEU B 1 106 ? 5.488 -13.055 -4.07 1 98.56 106 LEU B CA 1
ATOM 3355 C C . LEU B 1 106 ? 5.465 -12.133 -5.285 1 98.56 106 LEU B C 1
ATOM 3357 O O . LEU B 1 106 ? 4.609 -11.25 -5.383 1 98.56 106 LEU B O 1
ATOM 3361 N N . VAL B 1 107 ? 6.363 -12.375 -6.227 1 98.56 107 VAL B N 1
ATOM 3362 C CA . VAL B 1 107 ? 6.422 -11.578 -7.449 1 98.56 107 VAL B CA 1
ATOM 3363 C C . VAL B 1 107 ? 5.188 -11.859 -8.305 1 98.56 107 VAL B C 1
ATOM 3365 O O . VAL B 1 107 ? 4.59 -10.938 -8.867 1 98.56 107 VAL B O 1
ATOM 3368 N N . GLU B 1 108 ? 4.773 -13.117 -8.375 1 98.31 108 GLU B N 1
ATOM 3369 C CA . GLU B 1 108 ? 3.574 -13.484 -9.117 1 98.31 108 GLU B CA 1
ATOM 3370 C C . GLU B 1 108 ? 2.352 -12.734 -8.594 1 98.31 108 GLU B C 1
ATOM 3372 O O . GLU B 1 108 ? 1.605 -12.133 -9.367 1 98.31 108 GLU B O 1
ATOM 3377 N N . ILE B 1 109 ? 2.25 -12.789 -7.324 1 98.44 109 ILE B N 1
ATOM 3378 C CA . ILE B 1 109 ? 1.074 -12.188 -6.703 1 98.44 109 ILE B CA 1
ATOM 3379 C C . ILE B 1 109 ? 1.125 -10.672 -6.863 1 98.44 109 ILE B C 1
ATOM 3381 O O . ILE B 1 109 ? 0.136 -10.047 -7.258 1 98.44 109 ILE B O 1
ATOM 3385 N N . ALA B 1 110 ? 2.256 -10.062 -6.688 1 98.44 110 ALA B N 1
ATOM 3386 C CA . ALA B 1 110 ? 2.396 -8.609 -6.664 1 98.44 110 ALA B CA 1
ATOM 3387 C C . ALA B 1 110 ? 2.285 -8.023 -8.07 1 98.44 110 ALA B C 1
ATOM 3389 O O . ALA B 1 110 ? 1.808 -6.898 -8.242 1 98.44 110 ALA B O 1
ATOM 3390 N N . CYS B 1 111 ? 2.65 -8.789 -9.078 1 98.5 111 CYS B N 1
ATOM 3391 C CA . CYS B 1 111 ? 2.854 -8.156 -10.375 1 98.5 111 CYS B CA 1
ATOM 3392 C C . CYS B 1 111 ? 1.806 -8.625 -11.375 1 98.5 111 CYS B C 1
ATOM 3394 O O . CYS B 1 111 ? 1.621 -8 -12.422 1 98.5 111 CYS B O 1
ATOM 3396 N N . THR B 1 112 ? 1.097 -9.711 -11.086 1 98.06 112 THR B N 1
ATOM 3397 C CA . THR B 1 112 ? 0.14 -10.188 -12.078 1 98.06 112 THR B CA 1
ATOM 3398 C C . THR B 1 112 ? -1.29 -9.875 -11.648 1 98.06 112 THR B C 1
ATOM 3400 O O . THR B 1 112 ? -2.221 -9.961 -12.445 1 98.06 112 THR B O 1
ATOM 3403 N N . ARG B 1 113 ? -1.481 -9.578 -10.367 1 97.75 113 ARG B N 1
ATOM 3404 C CA . ARG B 1 113 ? -2.789 -9.164 -9.867 1 97.75 113 ARG B CA 1
ATOM 3405 C C . ARG B 1 113 ? -3.02 -7.676 -10.094 1 97.75 113 ARG B C 1
ATOM 3407 O O . ARG B 1 113 ? -2.064 -6.898 -10.164 1 97.75 113 ARG B O 1
ATOM 3414 N N . SER B 1 114 ? -4.32 -7.281 -10.273 1 97.38 114 SER B N 1
ATOM 3415 C CA . SER B 1 114 ? -4.621 -5.855 -10.25 1 97.38 114 SER B CA 1
ATOM 3416 C C . SER B 1 114 ? -4.297 -5.242 -8.891 1 97.38 114 SER B C 1
ATOM 3418 O O . SER B 1 114 ? -4.191 -5.957 -7.895 1 97.38 114 SER B O 1
ATOM 3420 N N . SER B 1 115 ? -4.145 -3.914 -8.898 1 97.88 115 SER B N 1
ATOM 3421 C CA . SER B 1 115 ? -3.85 -3.23 -7.645 1 97.88 115 SER B CA 1
ATOM 3422 C C . SER B 1 115 ? -4.941 -3.477 -6.609 1 97.88 115 SER B C 1
ATOM 3424 O O . SER B 1 115 ? -4.652 -3.611 -5.418 1 97.88 115 SER B O 1
ATOM 3426 N N . GLU B 1 116 ? -6.18 -3.547 -7.027 1 97.75 116 GLU B N 1
ATOM 3427 C CA . GLU B 1 116 ? -7.285 -3.822 -6.113 1 97.75 116 GLU B CA 1
ATOM 3428 C C . GLU B 1 116 ? -7.219 -5.254 -5.586 1 97.75 116 GLU B C 1
ATOM 3430 O O . GLU B 1 116 ? -7.527 -5.504 -4.418 1 97.75 116 GLU B O 1
ATOM 3435 N N . GLN B 1 117 ? -6.867 -6.184 -6.465 1 97.5 117 GLN B N 1
ATOM 3436 C CA . GLN B 1 117 ? -6.723 -7.574 -6.047 1 97.5 117 GLN B CA 1
ATOM 3437 C C . GLN B 1 117 ? -5.598 -7.727 -5.023 1 97.5 117 GLN B C 1
ATOM 3439 O O . GLN B 1 117 ? -5.746 -8.438 -4.031 1 97.5 117 GLN B O 1
ATOM 3444 N N . LEU B 1 118 ? -4.453 -7.102 -5.297 1 98.38 118 LEU B N 1
ATOM 3445 C CA . LEU B 1 118 ? -3.336 -7.148 -4.359 1 98.38 118 LEU B CA 1
ATOM 3446 C C . LEU B 1 118 ? -3.732 -6.555 -3.012 1 98.38 118 LEU B C 1
ATOM 3448 O O . LEU B 1 118 ? -3.387 -7.105 -1.962 1 98.38 118 LEU B O 1
ATOM 3452 N N . LEU B 1 119 ? -4.453 -5.469 -3.047 1 98.25 119 LEU B N 1
ATOM 3453 C CA . LEU B 1 119 ? -4.93 -4.848 -1.815 1 98.25 119 LEU B CA 1
ATOM 3454 C C . LEU B 1 119 ? -5.863 -5.785 -1.06 1 98.25 119 LEU B C 1
ATOM 3456 O O . LEU B 1 119 ? -5.793 -5.883 0.167 1 98.25 119 LEU B O 1
ATOM 3460 N N . SER B 1 120 ? -6.746 -6.426 -1.791 1 98 120 SER B N 1
ATOM 3461 C CA . SER B 1 120 ? -7.656 -7.375 -1.16 1 98 120 SER B CA 1
ATOM 3462 C C . SER B 1 120 ? -6.895 -8.516 -0.496 1 98 120 SER B C 1
ATOM 3464 O O . SER B 1 120 ? -7.281 -8.992 0.574 1 98 120 SER B O 1
ATOM 3466 N N . ALA B 1 121 ? -5.859 -8.969 -1.165 1 98.38 121 ALA B N 1
ATOM 3467 C CA . ALA B 1 121 ? -5.012 -10 -0.578 1 98.38 121 ALA B CA 1
ATOM 3468 C C . ALA B 1 121 ? -4.344 -9.5 0.701 1 98.38 121 ALA B C 1
ATOM 3470 O O . ALA B 1 121 ? -4.242 -10.242 1.684 1 98.38 121 ALA B O 1
ATOM 3471 N N . ARG B 1 122 ? -3.873 -8.266 0.699 1 98.62 122 ARG B N 1
ATOM 3472 C CA . ARG B 1 122 ? -3.248 -7.676 1.878 1 98.62 122 ARG B CA 1
ATOM 3473 C C . ARG B 1 122 ? -4.242 -7.566 3.027 1 98.62 122 ARG B C 1
ATOM 3475 O O . ARG B 1 122 ? -3.902 -7.844 4.18 1 98.62 122 ARG B O 1
ATOM 3482 N N . LYS B 1 123 ? -5.469 -7.156 2.732 1 98.25 123 LYS B N 1
ATOM 3483 C CA . LYS B 1 123 ? -6.512 -7.09 3.752 1 98.25 123 LYS B CA 1
ATOM 3484 C C . LYS B 1 123 ? -6.809 -8.477 4.324 1 98.25 123 LYS B C 1
ATOM 3486 O O . LYS B 1 123 ? -6.969 -8.633 5.535 1 98.25 123 LYS B O 1
ATOM 3491 N N . ALA B 1 124 ? -6.934 -9.438 3.389 1 98.19 124 ALA B N 1
ATOM 3492 C CA . ALA B 1 124 ? -7.16 -10.812 3.84 1 98.19 124 ALA B CA 1
ATOM 3493 C C . ALA B 1 124 ? -6.016 -11.289 4.73 1 98.19 124 ALA B C 1
ATOM 3495 O O . ALA B 1 124 ? -6.234 -12.055 5.672 1 98.19 124 ALA B O 1
ATOM 3496 N N . TYR B 1 125 ? -4.809 -10.906 4.418 1 98.62 125 TYR B N 1
ATOM 3497 C CA . TYR B 1 125 ? -3.637 -11.258 5.211 1 98.62 125 TYR B CA 1
ATOM 3498 C C . TYR B 1 125 ? -3.781 -10.781 6.648 1 98.62 125 TYR B C 1
ATOM 3500 O O . TYR B 1 125 ? -3.457 -11.508 7.59 1 98.62 125 TYR B O 1
ATOM 3508 N N . HIS B 1 126 ? -4.27 -9.539 6.844 1 98.38 126 HIS B N 1
ATOM 3509 C CA . HIS B 1 126 ? -4.547 -9.008 8.172 1 98.38 126 HIS B CA 1
ATOM 3510 C C . HIS B 1 126 ? -5.508 -9.914 8.938 1 98.38 126 HIS B C 1
ATOM 3512 O O . HIS B 1 126 ? -5.266 -10.242 10.102 1 98.38 126 HIS B O 1
ATOM 3518 N N . ALA B 1 127 ? -6.578 -10.234 8.258 1 97.25 127 ALA B N 1
ATOM 3519 C CA . ALA B 1 127 ? -7.66 -10.984 8.891 1 97.25 127 ALA B CA 1
ATOM 3520 C C . ALA B 1 127 ? -7.195 -12.383 9.289 1 97.25 127 ALA B C 1
ATOM 3522 O O . ALA B 1 127 ? -7.539 -12.883 10.359 1 97.25 127 ALA B O 1
ATOM 3523 N N . LEU B 1 128 ? -6.367 -12.992 8.43 1 96.94 128 LEU B N 1
ATOM 3524 C CA . LEU B 1 128 ? -5.98 -14.383 8.609 1 96.94 128 LEU B CA 1
ATOM 3525 C C . LEU B 1 128 ? -4.832 -14.5 9.609 1 96.94 128 LEU B C 1
ATOM 3527 O O . LEU B 1 128 ? -4.785 -15.445 10.398 1 96.94 128 LEU B O 1
ATOM 3531 N N . TYR B 1 129 ? -3.938 -13.539 9.586 1 97.69 129 TYR B N 1
ATOM 3532 C CA . TYR B 1 129 ? -2.682 -13.789 10.281 1 97.69 129 TYR B CA 1
ATOM 3533 C C . TYR B 1 129 ? -2.414 -12.719 11.328 1 97.69 129 TYR B C 1
ATOM 3535 O O . TYR B 1 129 ? -1.428 -12.797 12.062 1 97.69 129 TYR B O 1
ATOM 3543 N N . LYS B 1 130 ? -3.193 -11.656 11.414 1 97.38 130 LYS B N 1
ATOM 3544 C CA . LYS B 1 130 ? -3.096 -10.578 12.391 1 97.38 130 LYS B CA 1
ATOM 3545 C C . LYS B 1 130 ? -1.76 -9.852 12.281 1 97.38 130 LYS B C 1
ATOM 3547 O O . LYS B 1 130 ? -1.135 -9.531 13.289 1 97.38 130 LYS B O 1
ATOM 3552 N N . LYS B 1 131 ? -1.279 -9.773 11.023 1 96.38 131 LYS B N 1
ATOM 3553 C CA . LYS B 1 131 ? -0.093 -9.047 10.586 1 96.38 131 LYS B CA 1
ATOM 3554 C C . LYS B 1 131 ? -0.256 -8.539 9.156 1 96.38 131 LYS B C 1
ATOM 3556 O O . LYS B 1 131 ? -1.12 -9.016 8.414 1 96.38 131 LYS B O 1
ATOM 3561 N N . SER B 1 132 ? 0.551 -7.582 8.859 1 98.12 132 SER B N 1
ATOM 3562 C CA . SER B 1 132 ? 0.522 -7.156 7.465 1 98.12 132 SER B CA 1
ATOM 3563 C C . SER B 1 132 ? 1.458 -8.008 6.613 1 98.12 132 SER B C 1
ATOM 3565 O O . SER B 1 132 ? 2.461 -8.523 7.109 1 98.12 132 SER B O 1
ATOM 3567 N N . LEU B 1 133 ? 1.105 -8.188 5.348 1 98.44 133 LEU B N 1
ATOM 3568 C CA . LEU B 1 133 ? 1.98 -8.836 4.375 1 98.44 133 LEU B CA 1
ATOM 3569 C C . LEU B 1 133 ? 3.328 -8.125 4.301 1 98.44 133 LEU B C 1
ATOM 3571 O O . LEU B 1 133 ? 4.375 -8.773 4.27 1 98.44 133 LEU B O 1
ATOM 3575 N N . GLU B 1 134 ? 3.33 -6.758 4.328 1 98.25 134 GLU B N 1
ATOM 3576 C CA . GLU B 1 134 ? 4.52 -5.918 4.238 1 98.25 134 GLU B CA 1
ATOM 3577 C C . GLU B 1 134 ? 5.492 -6.219 5.375 1 98.25 134 GLU B C 1
ATOM 3579 O O . GLU B 1 134 ? 6.699 -6.363 5.148 1 98.25 134 GLU B O 1
ATOM 3584 N N . GLU B 1 135 ? 4.953 -6.348 6.559 1 97.56 135 GLU B N 1
ATOM 3585 C CA . GLU B 1 135 ? 5.844 -6.566 7.695 1 97.56 135 GLU B CA 1
ATOM 3586 C C . GLU B 1 135 ? 6.504 -7.938 7.621 1 97.56 135 GLU B C 1
ATOM 3588 O O . GLU B 1 135 ? 7.68 -8.086 7.973 1 97.56 135 GLU B O 1
ATOM 3593 N N . ASP B 1 136 ? 5.773 -8.977 7.164 1 97.75 136 ASP B N 1
ATOM 3594 C CA . ASP B 1 136 ? 6.352 -10.312 7.043 1 97.75 136 ASP B CA 1
ATOM 3595 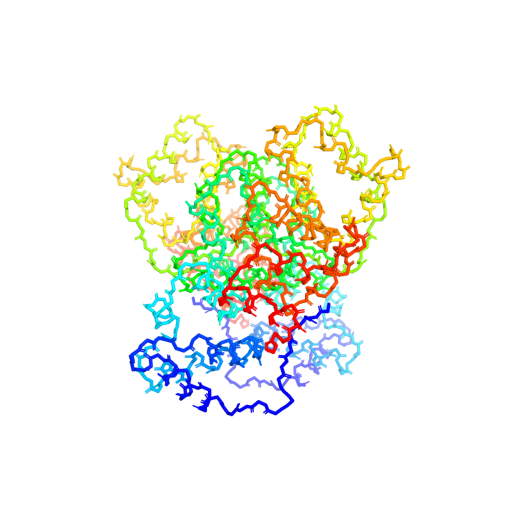C C . ASP B 1 136 ? 7.379 -10.367 5.914 1 97.75 136 ASP B C 1
ATOM 3597 O O . ASP B 1 136 ? 8.453 -10.953 6.074 1 97.75 136 ASP B O 1
ATOM 3601 N N . VAL B 1 137 ? 7.078 -9.766 4.812 1 98.38 137 VAL B N 1
ATOM 3602 C CA . VAL B 1 137 ? 8.039 -9.742 3.711 1 98.38 137 VAL B CA 1
ATOM 3603 C C . VAL B 1 137 ? 9.297 -8.992 4.145 1 98.38 137 VAL B C 1
ATOM 3605 O O . VAL B 1 137 ? 10.414 -9.469 3.926 1 98.38 137 VAL B O 1
ATOM 3608 N N . ALA B 1 138 ? 9.109 -7.84 4.766 1 97.75 138 ALA B N 1
ATOM 3609 C CA . ALA B 1 138 ? 10.242 -7.039 5.227 1 97.75 138 ALA B CA 1
ATOM 3610 C C . ALA B 1 138 ? 11.086 -7.812 6.234 1 97.75 138 ALA B C 1
ATOM 3612 O O . ALA B 1 138 ? 12.32 -7.73 6.215 1 97.75 138 ALA B O 1
ATOM 3613 N N . HIS B 1 139 ? 10.438 -8.516 7.062 1 95.62 139 HIS B N 1
ATOM 3614 C CA . HIS B 1 139 ? 11.109 -9.227 8.141 1 95.62 139 HIS B CA 1
ATOM 3615 C C . HIS B 1 139 ? 11.867 -10.445 7.609 1 95.62 139 HIS B C 1
ATOM 3617 O O . HIS B 1 139 ? 12.992 -10.711 8.039 1 95.62 139 HIS B O 1
ATOM 3623 N N . HIS B 1 140 ? 11.344 -11.164 6.66 1 96.62 140 HIS B N 1
ATOM 3624 C CA . HIS B 1 140 ? 11.867 -12.469 6.254 1 96.62 140 HIS B CA 1
ATOM 3625 C C . HIS B 1 140 ? 12.812 -12.336 5.066 1 96.62 140 HIS B C 1
ATOM 3627 O O . HIS B 1 140 ? 13.523 -13.281 4.723 1 96.62 140 HIS B O 1
ATOM 3633 N N . THR B 1 141 ? 12.805 -11.211 4.445 1 97.12 141 THR B N 1
ATOM 3634 C CA . THR B 1 141 ? 13.727 -10.977 3.344 1 97.12 141 THR B CA 1
ATOM 3635 C C . THR B 1 141 ? 14.781 -9.938 3.727 1 97.12 141 THR B C 1
ATOM 3637 O O . THR B 1 141 ? 14.602 -9.195 4.691 1 97.12 141 THR B O 1
ATOM 3640 N N . THR B 1 142 ? 15.953 -9.938 2.951 1 95.56 142 THR B N 1
ATOM 3641 C CA . THR B 1 142 ? 17.031 -9.008 3.252 1 95.56 142 THR B CA 1
ATOM 3642 C C . THR B 1 142 ? 17.703 -8.516 1.969 1 95.56 142 THR B C 1
ATOM 3644 O O . THR B 1 142 ? 17.469 -9.062 0.892 1 95.56 142 THR B O 1
ATOM 3647 N N . GLY B 1 143 ? 18.406 -7.438 2.068 1 96 143 GLY B N 1
ATOM 3648 C CA . GLY B 1 143 ? 19.234 -6.949 0.977 1 96 143 GLY B CA 1
ATOM 3649 C C . GLY B 1 143 ? 18.438 -6.594 -0.265 1 96 143 GLY B C 1
ATOM 3650 O O . GLY B 1 143 ? 17.391 -5.949 -0.176 1 96 143 GLY B O 1
ATOM 3651 N N . ASP B 1 144 ? 18.984 -7.062 -1.371 1 97.06 144 ASP B N 1
ATOM 3652 C CA . ASP B 1 144 ? 18.406 -6.707 -2.668 1 97.06 144 ASP B CA 1
ATOM 3653 C C . ASP B 1 144 ? 17.016 -7.289 -2.834 1 97.06 144 ASP B C 1
ATOM 3655 O O . ASP B 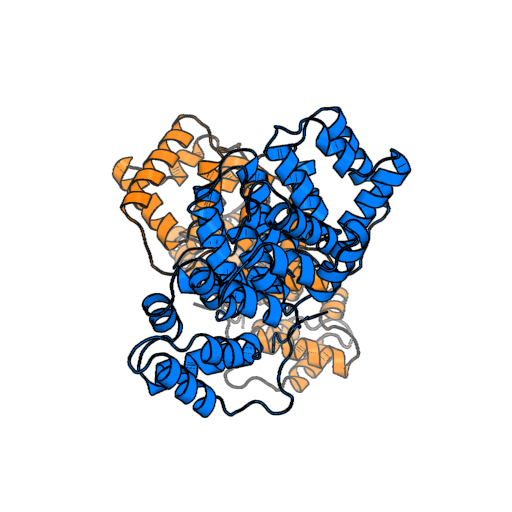1 144 ? 16.156 -6.676 -3.471 1 97.06 144 ASP B O 1
ATOM 3659 N N . PHE B 1 145 ? 16.844 -8.43 -2.258 1 98.12 145 PHE B N 1
ATOM 3660 C CA . PHE B 1 145 ? 15.539 -9.086 -2.381 1 98.12 145 PHE B CA 1
ATOM 3661 C C . PHE B 1 145 ? 14.461 -8.297 -1.654 1 98.12 145 PHE B C 1
ATOM 3663 O O . PHE B 1 145 ? 13.383 -8.062 -2.197 1 98.12 145 PHE B O 1
ATOM 3670 N N . ARG B 1 146 ? 14.758 -7.836 -0.445 1 97.44 146 ARG B N 1
ATOM 3671 C CA . ARG B 1 146 ? 13.82 -6.992 0.291 1 97.44 146 ARG B CA 1
ATOM 3672 C C . ARG B 1 146 ? 13.586 -5.676 -0.439 1 97.44 146 ARG B C 1
ATOM 3674 O O . ARG B 1 146 ? 12.453 -5.191 -0.505 1 97.44 146 ARG B O 1
ATOM 3681 N N . LYS B 1 147 ? 14.688 -5.195 -0.969 1 97.06 147 LYS B N 1
ATOM 3682 C CA . LYS B 1 147 ? 14.648 -3.916 -1.671 1 97.06 147 LYS B CA 1
ATOM 3683 C C . LYS B 1 147 ? 13.664 -3.953 -2.832 1 97.06 147 LYS B C 1
ATOM 3685 O O . LYS B 1 147 ? 13.023 -2.943 -3.145 1 97.06 147 LYS B O 1
ATOM 3690 N N . LEU B 1 148 ? 13.523 -5.066 -3.438 1 98.25 148 LEU B N 1
ATOM 3691 C CA . LEU B 1 148 ? 12.625 -5.211 -4.578 1 98.25 148 LEU B CA 1
ATOM 3692 C C . LEU B 1 148 ? 11.25 -5.707 -4.137 1 98.25 148 LEU B C 1
ATOM 3694 O O . LEU B 1 148 ? 10.227 -5.129 -4.504 1 98.25 148 LEU B O 1
ATOM 3698 N N . LEU B 1 149 ? 11.211 -6.73 -3.293 1 98.5 149 LEU B N 1
ATOM 3699 C CA . LEU B 1 149 ? 9.977 -7.434 -2.977 1 98.5 149 LEU B CA 1
ATOM 3700 C C . LEU B 1 149 ? 9.062 -6.559 -2.123 1 98.5 149 LEU B C 1
ATOM 3702 O O . LEU B 1 149 ? 7.84 -6.566 -2.307 1 98.5 149 LEU B O 1
ATOM 3706 N N . LEU B 1 150 ? 9.609 -5.816 -1.21 1 98.25 150 LEU B N 1
ATOM 3707 C CA . LEU B 1 150 ? 8.781 -5.039 -0.294 1 98.25 150 LEU B CA 1
ATOM 3708 C C . LEU B 1 150 ? 7.992 -3.973 -1.047 1 98.25 150 LEU B C 1
ATOM 3710 O O . LEU B 1 150 ? 6.77 -3.895 -0.913 1 98.25 150 LEU B O 1
ATOM 3714 N N . PRO B 1 151 ? 8.656 -3.176 -1.914 1 98 151 PRO B N 1
ATOM 3715 C CA . PRO B 1 151 ? 7.84 -2.217 -2.666 1 98 151 PRO B CA 1
ATOM 3716 C C . PRO B 1 151 ? 6.867 -2.896 -3.625 1 98 151 PRO B C 1
ATOM 3718 O O . PRO B 1 151 ? 5.77 -2.381 -3.865 1 98 151 PRO B O 1
ATOM 3721 N N . LEU B 1 152 ? 7.211 -3.998 -4.16 1 98.5 152 LEU B N 1
ATOM 3722 C CA . LEU B 1 152 ? 6.324 -4.691 -5.09 1 98.5 152 LEU B CA 1
ATOM 3723 C C . LEU B 1 152 ? 5.031 -5.102 -4.395 1 98.5 152 LEU B C 1
ATOM 3725 O O . LEU B 1 152 ? 3.939 -4.902 -4.941 1 98.5 152 LEU B O 1
ATOM 3729 N N . VAL B 1 153 ? 5.129 -5.633 -3.178 1 98.44 153 VAL B N 1
ATOM 3730 C CA . VAL B 1 153 ? 3.939 -6.148 -2.512 1 98.44 153 VAL B CA 1
ATOM 3731 C C . VAL B 1 153 ? 3.17 -4.996 -1.866 1 98.44 153 VAL B C 1
ATOM 3733 O O . VAL B 1 153 ? 2.018 -5.164 -1.461 1 98.44 153 VAL B O 1
ATOM 3736 N N . SER B 1 154 ? 3.805 -3.787 -1.806 1 97.88 154 SER B N 1
ATOM 3737 C CA . SER B 1 154 ? 3.217 -2.689 -1.045 1 97.88 154 SER B CA 1
ATOM 3738 C C . SER B 1 154 ? 2.564 -1.665 -1.968 1 97.88 154 SER B C 1
ATOM 3740 O O . SER B 1 154 ? 1.745 -0.856 -1.525 1 97.88 154 SER B O 1
ATOM 3742 N N . SER B 1 155 ? 2.963 -1.638 -3.182 1 94.81 155 SER B N 1
ATOM 3743 C CA . SER B 1 155 ? 2.564 -0.55 -4.07 1 94.81 155 SER B CA 1
ATOM 3744 C C . SER B 1 155 ? 1.114 -0.706 -4.516 1 94.81 155 SER B C 1
ATOM 3746 O O . SER B 1 155 ? 0.653 -1.821 -4.77 1 94.81 155 SER B O 1
ATOM 3748 N N . TYR B 1 156 ? 0.326 0.375 -4.512 1 98.06 156 TYR B N 1
ATOM 3749 C CA . TYR B 1 156 ? -0.955 0.497 -5.199 1 98.06 156 TYR B CA 1
ATOM 3750 C C . TYR B 1 156 ? -0.786 1.174 -6.555 1 98.06 156 TYR B C 1
ATOM 3752 O O . TYR B 1 156 ? -1.067 2.365 -6.699 1 98.06 156 TYR B O 1
ATOM 3760 N N . ARG B 1 157 ? -0.441 0.4 -7.562 1 97.69 157 ARG B N 1
ATOM 3761 C CA . ARG B 1 157 ? -0.021 0.881 -8.875 1 97.69 157 ARG B CA 1
ATOM 3762 C C . ARG B 1 157 ? -1.177 1.557 -9.602 1 97.69 157 ARG B C 1
ATOM 3764 O O . ARG B 1 157 ? -2.312 1.077 -9.562 1 97.69 157 ARG B O 1
ATOM 3771 N N . TYR B 1 158 ? -0.784 2.656 -10.25 1 98.44 158 TYR B N 1
ATOM 3772 C CA . TYR B 1 158 ? -1.747 3.232 -11.18 1 98.44 158 TYR B CA 1
ATOM 3773 C C . TYR B 1 158 ? -1.996 2.297 -12.359 1 98.44 158 TYR B C 1
ATOM 3775 O O . TYR B 1 158 ? -1.056 1.717 -12.906 1 98.44 158 TYR B O 1
ATOM 3783 N N . GLU B 1 159 ? -3.256 2.148 -12.766 1 97.75 159 GLU B N 1
ATOM 3784 C CA . GLU B 1 159 ? -3.562 1.146 -13.781 1 97.75 159 GLU B CA 1
ATOM 3785 C C . GLU B 1 159 ? -4.211 1.78 -15 1 97.75 159 GLU B C 1
ATOM 3787 O O . GLU B 1 159 ? -4.793 1.082 -15.836 1 97.75 159 GLU B O 1
ATOM 3792 N N . GLY B 1 160 ? -4.18 3.098 -15.117 1 97.12 160 GLY B N 1
ATOM 3793 C CA . GLY B 1 160 ? -4.684 3.768 -16.312 1 97.12 160 GLY B CA 1
ATOM 3794 C C . GLY B 1 160 ? -3.77 3.623 -17.516 1 97.12 160 GLY B C 1
ATOM 3795 O O . GLY B 1 160 ? -2.695 3.027 -17.406 1 97.12 160 GLY B O 1
ATOM 3796 N N . ASP B 1 161 ? -4.148 4.18 -18.656 1 96.44 161 ASP B N 1
ATOM 3797 C CA . ASP B 1 161 ? -3.453 3.961 -19.922 1 96.44 161 ASP B CA 1
ATOM 3798 C C . ASP B 1 161 ? -2.512 5.117 -20.25 1 96.44 161 ASP B C 1
ATOM 3800 O O . ASP B 1 161 ? -1.851 5.121 -21.281 1 96.44 161 ASP B O 1
ATOM 3804 N N . GLU B 1 162 ? -2.41 6.066 -19.297 1 97.38 162 GLU B N 1
ATOM 3805 C CA . GLU B 1 162 ? -1.561 7.223 -19.562 1 97.38 162 GLU B CA 1
ATOM 3806 C C . GLU B 1 162 ? -0.091 6.82 -19.641 1 97.38 162 GLU B C 1
ATOM 3808 O O . GLU B 1 162 ? 0.395 6.051 -18.812 1 97.38 162 GLU B O 1
ATOM 3813 N N . VAL B 1 163 ? 0.575 7.281 -20.719 1 97.81 163 VAL B N 1
ATOM 3814 C CA . VAL B 1 163 ? 1.991 7 -20.938 1 97.81 163 VAL B CA 1
ATOM 3815 C C . VAL B 1 163 ? 2.734 8.297 -21.25 1 97.81 163 VAL B C 1
ATOM 3817 O O . VAL B 1 163 ? 2.27 9.109 -22.047 1 97.81 163 VAL B O 1
ATOM 3820 N N . ASN B 1 164 ? 3.781 8.531 -20.547 1 98 164 ASN B N 1
ATOM 3821 C CA . ASN B 1 164 ? 4.73 9.586 -20.891 1 98 164 ASN B CA 1
ATOM 3822 C C . ASN B 1 164 ? 5.891 9.062 -21.719 1 98 164 ASN B C 1
ATOM 3824 O O . ASN B 1 164 ? 6.812 8.438 -21.188 1 98 164 ASN B O 1
ATOM 3828 N N . LEU B 1 165 ? 5.938 9.375 -23.031 1 97.75 165 LEU B N 1
ATOM 3829 C CA . LEU B 1 165 ? 6.902 8.805 -23.969 1 97.75 165 LEU B CA 1
ATOM 3830 C C . LEU B 1 165 ? 8.297 9.367 -23.719 1 97.75 165 LEU B C 1
ATOM 3832 O O . LEU B 1 165 ? 9.297 8.664 -23.891 1 97.75 165 LEU B O 1
ATOM 3836 N N . THR B 1 166 ? 8.359 10.648 -23.312 1 98.31 166 THR B N 1
ATOM 3837 C CA . THR B 1 166 ? 9.648 11.234 -22.969 1 98.31 166 THR B CA 1
ATOM 3838 C C . THR B 1 166 ? 10.266 10.516 -21.781 1 98.31 166 THR B C 1
ATOM 3840 O O . THR B 1 166 ? 11.453 10.195 -21.781 1 98.31 166 THR B O 1
ATOM 3843 N N . LEU B 1 167 ? 9.383 10.281 -20.844 1 97.88 167 LEU B N 1
ATOM 3844 C CA . LEU B 1 167 ? 9.82 9.539 -19.672 1 97.88 167 LEU B CA 1
ATOM 3845 C C . LEU B 1 167 ? 10.234 8.117 -20.047 1 97.88 167 LEU B C 1
ATOM 3847 O O . LEU B 1 167 ? 11.211 7.594 -19.5 1 97.88 167 LEU B O 1
ATOM 3851 N N . ALA B 1 168 ? 9.484 7.465 -20.906 1 98.56 168 ALA B N 1
ATOM 3852 C CA . ALA B 1 168 ? 9.805 6.113 -21.359 1 98.56 168 ALA B CA 1
ATOM 3853 C C . ALA B 1 168 ? 11.203 6.051 -21.969 1 98.56 168 ALA B C 1
ATOM 3855 O O . ALA B 1 168 ? 11.969 5.129 -21.672 1 98.56 168 ALA B O 1
ATOM 3856 N N . LYS B 1 169 ? 11.547 7.035 -22.734 1 98.38 169 LYS B N 1
ATOM 3857 C CA . LYS B 1 169 ? 12.859 7.094 -23.375 1 98.38 169 LYS B CA 1
ATOM 3858 C C . LYS B 1 169 ? 13.969 7.27 -22.344 1 98.38 169 LYS B C 1
ATOM 3860 O O . LYS B 1 169 ? 14.969 6.555 -22.375 1 98.38 169 LYS B O 1
ATOM 3865 N N . THR B 1 170 ? 13.742 8.227 -21.453 1 98.31 170 THR B N 1
ATOM 3866 C CA . THR B 1 170 ? 14.75 8.531 -20.453 1 98.31 170 THR B CA 1
ATOM 3867 C C . THR B 1 170 ? 14.953 7.336 -19.516 1 98.31 170 THR B C 1
ATOM 3869 O O . THR B 1 170 ? 16.094 7.016 -19.156 1 98.31 170 THR B O 1
ATOM 3872 N N . GLU B 1 171 ? 13.875 6.648 -19.125 1 98.5 171 GLU B N 1
ATOM 3873 C CA . GLU B 1 171 ? 13.984 5.516 -18.219 1 98.5 171 GLU B CA 1
ATOM 3874 C C . GLU B 1 171 ? 14.562 4.293 -18.922 1 98.5 171 GLU B C 1
ATOM 3876 O O . GLU B 1 171 ? 15.266 3.488 -18.312 1 98.5 171 GLU B O 1
ATOM 3881 N N . ALA B 1 172 ? 14.289 4.145 -20.234 1 98.75 172 ALA B N 1
ATOM 3882 C CA . ALA B 1 172 ? 14.93 3.084 -21 1 98.75 172 ALA B CA 1
ATOM 3883 C C . ALA B 1 172 ? 16.453 3.244 -20.984 1 98.75 172 ALA B C 1
ATOM 3885 O O . ALA B 1 172 ? 17.172 2.273 -20.766 1 98.75 172 ALA B O 1
ATOM 3886 N N . LYS B 1 173 ? 16.906 4.453 -21.219 1 98.62 173 LYS B N 1
ATOM 3887 C CA . LYS B 1 173 ? 18.328 4.746 -21.203 1 98.62 173 LYS B CA 1
ATOM 3888 C C . LYS B 1 173 ? 18.922 4.48 -19.812 1 98.62 173 LYS B C 1
ATOM 3890 O O . LYS B 1 173 ? 20.016 3.914 -19.703 1 98.62 173 LYS B O 1
ATOM 3895 N N . LEU B 1 174 ? 18.203 4.891 -18.812 1 98.62 174 LEU B N 1
ATOM 3896 C CA . LEU B 1 174 ? 18.641 4.684 -17.438 1 98.62 174 LEU B CA 1
ATOM 3897 C C . LEU B 1 174 ? 18.797 3.195 -17.141 1 98.62 174 LEU B C 1
ATOM 3899 O O . LEU B 1 174 ? 19.797 2.771 -16.562 1 98.62 174 LEU B O 1
ATOM 3903 N N . LEU B 1 175 ? 17.797 2.424 -17.5 1 98.69 175 LEU B N 1
ATOM 3904 C CA . LEU B 1 175 ? 17.828 0.984 -17.266 1 98.69 175 LEU B CA 1
ATOM 3905 C C . LEU B 1 175 ? 19.016 0.345 -17.969 1 98.69 175 LEU B C 1
ATOM 3907 O O . LEU B 1 175 ? 19.719 -0.48 -17.391 1 98.69 175 LEU B O 1
ATOM 3911 N N . HIS B 1 176 ? 19.234 0.741 -19.188 1 98.62 176 HIS B N 1
ATOM 3912 C CA . HIS B 1 176 ? 20.344 0.196 -19.953 1 98.62 176 HIS B CA 1
ATOM 3913 C C . HIS B 1 176 ? 21.688 0.533 -19.312 1 98.62 176 HIS B C 1
ATOM 3915 O O . HIS B 1 176 ? 22.578 -0.316 -19.234 1 98.62 176 HIS B O 1
ATOM 3921 N N . GLU B 1 177 ? 21.797 1.747 -18.922 1 98.62 177 GLU B N 1
ATOM 3922 C CA . GLU B 1 177 ? 23.016 2.178 -18.234 1 98.62 177 GLU B CA 1
ATOM 3923 C C . GLU B 1 177 ? 23.266 1.341 -16.984 1 98.62 177 GLU B C 1
ATOM 3925 O O . GLU B 1 177 ? 24.391 0.901 -16.75 1 98.62 177 GLU B O 1
ATOM 3930 N N . LYS B 1 178 ? 22.234 1.13 -16.188 1 98.44 178 LYS B N 1
ATOM 3931 C CA . LYS B 1 178 ? 22.391 0.359 -14.953 1 98.44 178 LYS B CA 1
ATOM 3932 C C . LYS B 1 178 ? 22.766 -1.091 -15.25 1 98.44 178 LYS B C 1
ATOM 3934 O O . LYS B 1 178 ? 23.594 -1.681 -14.562 1 98.44 178 LYS B O 1
ATOM 3939 N N . ILE B 1 179 ? 22.156 -1.653 -16.25 1 98 179 ILE B N 1
ATOM 3940 C CA . ILE B 1 179 ? 22.438 -3.033 -16.641 1 98 179 ILE B CA 1
ATOM 3941 C C . ILE B 1 179 ? 23.875 -3.152 -17.141 1 98 179 ILE B C 1
ATOM 3943 O O . ILE B 1 179 ? 24.594 -4.078 -16.766 1 98 179 ILE B O 1
ATOM 3947 N N . THR B 1 180 ? 24.328 -2.221 -17.969 1 97.19 180 THR B N 1
ATOM 3948 C CA . THR B 1 180 ? 25.688 -2.209 -18.516 1 97.19 180 THR B CA 1
ATOM 3949 C C . THR B 1 180 ? 26.719 -2.135 -17.391 1 97.19 180 THR B C 1
ATOM 3951 O O . THR B 1 180 ? 27.781 -2.768 -17.469 1 97.19 180 THR B O 1
ATOM 3954 N N . ASN B 1 181 ? 26.359 -1.444 -16.375 1 98 181 ASN B N 1
ATOM 3955 C CA . ASN B 1 181 ? 27.266 -1.266 -15.234 1 98 181 ASN B CA 1
ATOM 3956 C C . ASN B 1 181 ? 27.062 -2.35 -14.18 1 98 181 ASN B C 1
ATOM 3958 O O . ASN B 1 181 ? 27.609 -2.262 -13.078 1 98 181 ASN B O 1
ATOM 3962 N N . LYS B 1 182 ? 26.203 -3.285 -14.406 1 97.19 182 LYS B N 1
ATOM 3963 C CA . LYS B 1 182 ? 25.875 -4.395 -13.523 1 97.19 182 LYS B CA 1
ATOM 3964 C C . LYS B 1 182 ? 25.312 -3.889 -12.195 1 97.19 182 LYS B C 1
ATOM 3966 O O . LYS B 1 182 ? 25.578 -4.469 -11.141 1 97.19 182 LYS B O 1
ATOM 3971 N N . ALA B 1 183 ? 24.688 -2.709 -12.25 1 97.88 183 ALA B N 1
ATOM 3972 C CA . ALA B 1 183 ? 24.031 -2.104 -11.086 1 97.88 183 ALA B CA 1
ATOM 3973 C C . ALA B 1 183 ? 22.547 -2.469 -11.039 1 97.88 183 ALA B C 1
ATOM 3975 O O . ALA B 1 183 ? 21.688 -1.587 -10.984 1 97.88 183 ALA B O 1
ATOM 3976 N N . TYR B 1 184 ? 22.297 -3.779 -10.914 1 97.19 184 TYR B N 1
ATOM 3977 C CA . TYR B 1 184 ? 20.953 -4.309 -11.016 1 97.19 184 TYR B CA 1
ATOM 3978 C C . TYR B 1 184 ? 20.109 -3.906 -9.812 1 97.19 184 TYR B C 1
ATOM 3980 O O . TYR B 1 184 ? 18.875 -3.855 -9.891 1 97.19 184 TYR B O 1
ATOM 3988 N N . ASN B 1 185 ? 20.797 -3.699 -8.711 1 96.88 185 ASN B N 1
ATOM 3989 C CA . ASN B 1 185 ? 20.125 -3.387 -7.461 1 96.88 185 ASN B CA 1
ATOM 3990 C C . ASN B 1 185 ? 20.016 -1.88 -7.246 1 96.88 185 ASN B C 1
ATOM 3992 O O . ASN B 1 185 ? 19.734 -1.426 -6.137 1 96.88 185 ASN B O 1
ATOM 3996 N N . ASP B 1 186 ? 20.25 -1.107 -8.32 1 97.88 186 ASP B N 1
ATOM 3997 C CA . ASP B 1 186 ? 20.156 0.346 -8.227 1 97.88 186 ASP B CA 1
ATOM 3998 C C . ASP B 1 186 ? 18.75 0.781 -7.828 1 97.88 186 ASP B C 1
ATOM 4000 O O . ASP B 1 186 ? 17.766 0.233 -8.32 1 97.88 186 ASP B O 1
ATOM 4004 N N . ASP B 1 187 ? 18.656 1.858 -7.035 1 96.88 187 ASP B N 1
ATOM 4005 C CA . ASP B 1 187 ? 17.391 2.318 -6.488 1 96.88 187 ASP B CA 1
ATOM 4006 C C . ASP B 1 187 ? 16.453 2.787 -7.602 1 96.88 187 ASP B C 1
ATOM 4008 O O . ASP B 1 187 ? 15.242 2.584 -7.523 1 96.88 187 ASP B O 1
ATOM 4012 N N . ASP B 1 188 ? 17.031 3.432 -8.562 1 97.56 188 ASP B N 1
ATOM 4013 C CA . ASP B 1 188 ? 16.203 3.932 -9.648 1 97.56 188 ASP B CA 1
ATOM 4014 C C . ASP B 1 188 ? 15.688 2.785 -10.516 1 97.56 188 ASP B C 1
ATOM 4016 O O . ASP B 1 188 ? 14.562 2.838 -11.023 1 97.56 188 ASP B O 1
ATOM 4020 N N . PHE B 1 189 ? 16.578 1.794 -10.734 1 98.31 189 PHE B N 1
ATOM 4021 C CA . PHE B 1 189 ? 16.141 0.593 -11.438 1 98.31 189 PHE B CA 1
ATOM 4022 C C . PHE B 1 189 ? 14.969 -0.064 -10.727 1 98.31 189 PHE B C 1
ATOM 4024 O O . PHE B 1 189 ? 13.93 -0.326 -11.344 1 98.31 189 PHE B O 1
ATOM 4031 N N . ILE B 1 190 ? 15.055 -0.221 -9.453 1 98.06 190 ILE B N 1
ATOM 4032 C CA . ILE B 1 190 ? 14.078 -0.921 -8.625 1 98.06 190 ILE B CA 1
ATOM 4033 C C . ILE B 1 190 ? 12.789 -0.108 -8.547 1 98.06 190 ILE B C 1
ATOM 4035 O O . ILE B 1 190 ? 11.695 -0.655 -8.688 1 98.06 190 ILE B O 1
ATOM 4039 N N . ARG B 1 191 ? 12.867 1.199 -8.352 1 97.38 191 ARG B N 1
ATOM 4040 C CA . ARG B 1 191 ? 11.656 1.994 -8.18 1 97.38 191 ARG B CA 1
ATOM 4041 C C . ARG B 1 191 ? 10.844 2.029 -9.469 1 97.38 191 ARG B C 1
ATOM 4043 O O . ARG B 1 191 ? 9.609 2.082 -9.43 1 97.38 191 ARG B O 1
ATOM 4050 N N . ILE B 1 192 ? 11.508 2.021 -10.625 1 98.31 192 ILE B N 1
ATOM 4051 C CA . ILE B 1 192 ? 10.797 2.033 -11.906 1 98.31 192 ILE B CA 1
ATOM 4052 C C . ILE B 1 192 ? 9.914 0.791 -12.016 1 98.31 192 ILE B C 1
ATOM 4054 O O . ILE B 1 192 ? 8.711 0.896 -12.258 1 98.31 192 ILE B O 1
ATOM 4058 N N . LEU B 1 193 ? 10.484 -0.366 -11.742 1 98.31 193 LEU B N 1
ATOM 4059 C CA . LEU B 1 193 ? 9.742 -1.619 -11.852 1 98.31 193 LEU B CA 1
ATOM 4060 C C . LEU B 1 193 ? 8.688 -1.727 -10.758 1 98.31 193 LEU B C 1
ATOM 4062 O O . LEU B 1 193 ? 7.605 -2.273 -10.984 1 98.31 193 LEU B O 1
ATOM 4066 N N . ALA B 1 194 ? 8.953 -1.211 -9.641 1 98.06 194 ALA B N 1
ATOM 4067 C CA . ALA B 1 194 ? 8.125 -1.461 -8.461 1 98.06 194 ALA B CA 1
ATOM 4068 C C . ALA B 1 194 ? 6.938 -0.501 -8.406 1 98.06 194 ALA B C 1
ATOM 4070 O O . ALA B 1 194 ? 5.918 -0.796 -7.777 1 98.06 194 ALA B O 1
ATOM 4071 N N . THR B 1 195 ? 7.023 0.679 -9.125 1 98.12 195 THR B N 1
ATOM 4072 C CA . THR B 1 195 ? 5.996 1.673 -8.828 1 98.12 195 THR B CA 1
ATOM 4073 C C . THR B 1 195 ? 5.301 2.131 -10.109 1 98.12 195 THR B C 1
ATOM 4075 O O . THR B 1 195 ? 4.148 2.561 -10.078 1 98.12 195 THR B O 1
ATOM 4078 N N . ARG B 1 196 ? 5.961 2.102 -11.289 1 98.31 196 ARG B N 1
ATOM 4079 C CA . ARG B 1 196 ? 5.379 2.604 -12.531 1 98.31 196 ARG B CA 1
ATOM 4080 C C . ARG B 1 196 ? 4.16 1.781 -12.938 1 98.31 196 ARG B C 1
ATOM 4082 O O . ARG B 1 196 ? 4.086 0.586 -12.641 1 98.31 196 ARG B O 1
ATOM 4089 N N . SER B 1 197 ? 3.223 2.5 -13.586 1 98 197 SER B N 1
ATOM 4090 C CA . SER B 1 197 ? 2.094 1.772 -14.164 1 98 197 SER B CA 1
ATOM 4091 C C . SER B 1 197 ? 2.561 0.756 -15.195 1 98 197 SER B C 1
ATOM 4093 O O . SER B 1 197 ? 3.607 0.935 -15.82 1 98 197 SER B O 1
ATOM 4095 N N . ARG B 1 198 ? 1.805 -0.326 -15.352 1 97.69 198 ARG B N 1
ATOM 4096 C CA . ARG B 1 198 ? 2.15 -1.342 -16.344 1 97.69 198 ARG B CA 1
ATOM 4097 C C . ARG B 1 198 ? 2.25 -0.736 -17.734 1 97.69 198 ARG B C 1
ATOM 4099 O O . ARG B 1 198 ? 3.133 -1.1 -18.516 1 97.69 198 ARG B O 1
ATOM 4106 N N . ALA B 1 199 ? 1.342 0.192 -18.078 1 98.12 199 ALA B N 1
ATOM 4107 C CA . ALA B 1 199 ? 1.375 0.871 -19.375 1 98.12 199 ALA B CA 1
ATOM 4108 C C . ALA B 1 199 ? 2.693 1.616 -19.578 1 98.12 199 ALA B C 1
ATOM 4110 O O . ALA B 1 199 ? 3.307 1.534 -20.641 1 98.12 199 ALA B O 1
ATOM 4111 N N . GLN B 1 200 ? 3.139 2.342 -18.531 1 98.62 200 GLN B N 1
ATOM 4112 C CA . GLN B 1 200 ? 4.387 3.098 -18.594 1 98.62 200 GLN B CA 1
ATOM 4113 C C . GLN B 1 200 ? 5.59 2.166 -18.703 1 98.62 200 GLN B C 1
ATOM 4115 O O . GLN B 1 200 ? 6.523 2.438 -19.469 1 98.62 200 GLN B O 1
ATOM 4120 N N . ILE B 1 201 ? 5.609 1.054 -17.969 1 98.62 201 ILE B N 1
ATOM 4121 C CA . ILE B 1 201 ? 6.703 0.087 -18.016 1 98.62 201 ILE B CA 1
ATOM 4122 C C . ILE B 1 201 ? 6.793 -0.518 -19.422 1 98.62 201 ILE B C 1
ATOM 4124 O O . ILE B 1 201 ? 7.887 -0.644 -19.969 1 98.62 201 ILE B O 1
ATOM 4128 N N . ASN B 1 202 ? 5.637 -0.894 -19.953 1 98.25 202 ASN B N 1
ATOM 4129 C CA . ASN B 1 202 ? 5.605 -1.456 -21.297 1 98.25 202 ASN B CA 1
ATOM 4130 C C . ASN B 1 202 ? 6.195 -0.493 -22.312 1 98.25 202 ASN B C 1
ATOM 4132 O O . ASN B 1 202 ? 6.969 -0.902 -23.188 1 98.25 202 ASN B O 1
ATOM 4136 N N . ALA B 1 203 ? 5.836 0.759 -22.234 1 98.62 203 ALA B N 1
ATOM 4137 C CA . ALA B 1 203 ? 6.391 1.773 -23.125 1 98.62 203 ALA B CA 1
ATOM 4138 C C . ALA B 1 203 ? 7.902 1.892 -22.953 1 98.62 203 ALA B C 1
ATOM 4140 O O . ALA B 1 203 ? 8.641 1.989 -23.938 1 98.62 203 ALA B O 1
ATOM 4141 N N . THR B 1 204 ? 8.336 1.896 -21.703 1 98.81 204 THR B N 1
ATOM 4142 C CA . THR B 1 204 ? 9.758 1.994 -21.391 1 98.81 204 THR B CA 1
ATOM 4143 C C . THR B 1 204 ? 10.523 0.811 -21.969 1 98.81 204 THR B C 1
ATOM 4145 O O . THR B 1 204 ? 11.57 0.991 -22.609 1 98.81 204 THR B O 1
ATOM 4148 N N . LEU B 1 205 ? 9.992 -0.37 -21.828 1 98.62 205 LEU B N 1
ATOM 4149 C CA . LEU B 1 205 ? 10.664 -1.581 -22.281 1 98.62 205 LEU B CA 1
ATOM 4150 C C . LEU B 1 205 ? 10.641 -1.681 -23.797 1 98.62 205 LEU B C 1
ATOM 4152 O O . LEU B 1 205 ? 11.586 -2.193 -24.406 1 98.62 205 LEU B O 1
ATOM 4156 N N . ASN B 1 206 ? 9.609 -1.224 -24.422 1 98.19 206 ASN B N 1
ATOM 4157 C CA . ASN B 1 206 ? 9.578 -1.155 -25.891 1 98.19 206 ASN B CA 1
ATOM 4158 C C . ASN B 1 206 ? 10.648 -0.209 -26.422 1 98.19 206 ASN B C 1
ATOM 4160 O O . ASN B 1 206 ? 11.336 -0.534 -27.391 1 98.19 206 ASN B O 1
ATOM 4164 N N . HIS B 1 207 ? 10.734 0.948 -25.812 1 98.38 207 HIS B N 1
ATOM 4165 C CA . HIS B 1 207 ? 11.781 1.878 -26.219 1 98.38 207 HIS B CA 1
ATOM 4166 C C . HIS B 1 207 ? 13.164 1.283 -25.984 1 98.38 207 HIS B C 1
ATOM 4168 O O . HIS B 1 207 ? 14.094 1.531 -26.75 1 98.38 207 HIS B O 1
ATOM 4174 N N . TYR B 1 208 ? 13.297 0.589 -24.844 1 98.75 208 TYR B N 1
ATOM 4175 C CA . TYR B 1 208 ? 14.547 -0.109 -24.562 1 98.75 208 TYR B CA 1
ATOM 4176 C C . TYR B 1 208 ? 14.93 -1.031 -25.703 1 98.75 208 TYR B C 1
ATOM 4178 O O . TYR B 1 208 ? 16.062 -0.986 -26.188 1 98.75 208 TYR B O 1
ATOM 4186 N N . LYS B 1 209 ? 14.023 -1.853 -26.172 1 98.06 209 LYS B N 1
ATOM 4187 C CA . LYS B 1 209 ? 14.25 -2.793 -27.266 1 98.06 209 LYS B CA 1
ATOM 4188 C C . LYS B 1 209 ? 14.594 -2.059 -28.562 1 98.06 209 LYS B C 1
ATOM 4190 O O . LYS B 1 209 ? 15.516 -2.455 -29.281 1 98.06 209 LYS B O 1
ATOM 4195 N N . ASP B 1 210 ? 13.891 -1.024 -28.828 1 98 210 ASP B N 1
ATOM 4196 C CA . ASP B 1 210 ? 14.102 -0.258 -30.062 1 98 210 ASP B CA 1
ATOM 4197 C C . ASP B 1 210 ? 15.477 0.414 -30.047 1 98 210 ASP B C 1
ATOM 4199 O O . ASP B 1 210 ? 16.172 0.413 -31.062 1 98 210 ASP B O 1
ATOM 4203 N N . ALA B 1 211 ? 15.812 0.964 -28.953 1 98.12 211 ALA B N 1
ATOM 4204 C CA . ALA B 1 211 ? 17.031 1.771 -28.859 1 98.12 211 ALA B CA 1
ATOM 4205 C C . ALA B 1 211 ? 18.266 0.886 -28.766 1 98.12 211 ALA B C 1
ATOM 4207 O O . ALA B 1 211 ? 19.328 1.244 -29.281 1 98.12 211 ALA B O 1
ATOM 4208 N N . PHE B 1 212 ? 18.078 -0.231 -28.109 1 97.94 212 PHE B N 1
ATOM 4209 C CA . PHE B 1 212 ? 19.281 -0.988 -27.812 1 97.94 212 PHE B CA 1
ATOM 4210 C C . PHE B 1 212 ? 19.234 -2.359 -28.484 1 97.94 212 PHE B C 1
ATOM 4212 O O . PHE B 1 212 ? 20.156 -3.162 -28.312 1 97.94 212 PHE B O 1
ATOM 4219 N N . GLY B 1 213 ? 18.156 -2.787 -29.078 1 96.38 213 GLY B N 1
ATOM 4220 C CA . GLY B 1 213 ? 18.109 -3.893 -30.031 1 96.38 213 GLY B CA 1
ATOM 4221 C C . GLY B 1 213 ? 17.688 -5.207 -29.391 1 96.38 213 GLY B C 1
ATOM 4222 O O . GLY B 1 213 ? 17.578 -6.227 -30.078 1 96.38 213 GLY B O 1
ATOM 4223 N N . LYS B 1 214 ? 17.547 -5.199 -28.109 1 94.75 214 LYS B N 1
ATOM 4224 C CA . LYS B 1 214 ? 17.172 -6.441 -27.453 1 94.75 214 LYS B CA 1
ATOM 4225 C C . LYS B 1 214 ? 16.188 -6.18 -26.312 1 94.75 214 LYS B C 1
ATOM 4227 O O . LYS B 1 214 ? 16.156 -5.082 -25.75 1 94.75 214 LYS B O 1
ATOM 4232 N N . ASP B 1 215 ? 15.383 -7.301 -26.062 1 96.38 215 ASP B N 1
ATOM 4233 C CA . ASP B 1 215 ? 14.523 -7.254 -24.891 1 96.38 215 ASP B CA 1
ATOM 4234 C C . ASP B 1 215 ? 15.352 -7.164 -23.609 1 96.38 215 ASP B C 1
ATOM 4236 O O . ASP B 1 215 ? 16.375 -7.832 -23.484 1 96.38 215 ASP B O 1
ATOM 4240 N N . ILE B 1 216 ? 14.891 -6.41 -22.688 1 97.88 216 ILE B N 1
ATOM 4241 C CA . ILE B 1 216 ? 15.625 -6.172 -21.453 1 97.88 216 ILE B CA 1
ATOM 4242 C C . ILE B 1 216 ? 15.922 -7.5 -20.766 1 97.88 216 ILE B C 1
ATOM 4244 O O . ILE B 1 216 ? 16.969 -7.66 -20.141 1 97.88 216 ILE B O 1
ATOM 4248 N N . ASN B 1 217 ? 14.984 -8.453 -20.859 1 96.19 217 ASN B N 1
ATOM 4249 C CA . ASN B 1 217 ? 15.156 -9.727 -20.172 1 96.19 217 ASN B CA 1
ATOM 4250 C C . ASN B 1 217 ? 16.344 -10.508 -20.734 1 96.19 217 ASN B C 1
ATOM 4252 O O . ASN B 1 217 ? 16.953 -11.305 -20.016 1 96.19 217 ASN B O 1
ATOM 4256 N N . LYS B 1 218 ? 16.719 -10.312 -21.953 1 95.88 218 LYS B N 1
ATOM 4257 C CA . LYS B 1 218 ? 17.922 -10.922 -22.516 1 95.88 218 LYS B CA 1
ATOM 4258 C C . LYS B 1 218 ? 19.172 -10.359 -21.844 1 95.88 218 LYS B C 1
ATOM 4260 O O . LYS B 1 218 ? 20.109 -11.109 -21.547 1 95.88 218 LYS B O 1
ATOM 4265 N N . ASP B 1 219 ? 19.156 -9.039 -21.609 1 96.06 219 ASP B N 1
ATOM 4266 C CA . ASP B 1 219 ? 20.297 -8.391 -20.969 1 96.06 219 ASP B CA 1
ATOM 4267 C C . ASP B 1 219 ? 20.359 -8.758 -19.484 1 96.06 219 ASP B C 1
ATOM 4269 O O . ASP B 1 219 ? 21.438 -8.781 -18.906 1 96.06 219 ASP B O 1
ATOM 4273 N N . LEU B 1 220 ? 19.234 -9.141 -18.891 1 97.06 220 LEU B N 1
ATOM 4274 C CA . LEU B 1 220 ? 19.188 -9.508 -17.484 1 97.06 220 LEU B CA 1
ATOM 4275 C C . LEU B 1 220 ? 19.578 -10.969 -17.281 1 97.06 220 LEU B C 1
ATOM 4277 O O . LEU B 1 220 ? 19.688 -11.438 -16.156 1 97.06 220 LEU B O 1
ATOM 4281 N N . LYS B 1 221 ? 19.828 -11.695 -18.328 1 94.38 221 LYS B N 1
ATOM 4282 C CA . LYS B 1 221 ? 20.266 -13.094 -18.25 1 94.38 221 LYS B CA 1
ATOM 4283 C C . LYS B 1 221 ? 21.781 -13.195 -18.25 1 94.38 221 LYS B C 1
ATOM 4285 O O . LYS B 1 221 ? 22.344 -14.25 -18.578 1 94.38 221 LYS B O 1
ATOM 4290 N N . ALA B 1 222 ? 22.484 -12.234 -17.891 1 90.25 222 ALA B N 1
ATOM 4291 C CA . ALA B 1 222 ? 23.953 -12.156 -17.938 1 90.25 222 ALA B CA 1
ATOM 4292 C C . ALA B 1 222 ? 24.578 -13.219 -17.047 1 90.25 222 ALA B C 1
ATOM 4294 O O . ALA B 1 222 ? 25.641 -13.758 -17.359 1 90.25 222 ALA B O 1
ATOM 4295 N N . ASP B 1 223 ? 23.922 -13.547 -15.875 1 91.25 223 ASP B N 1
ATOM 4296 C CA . ASP B 1 223 ? 24.375 -14.594 -14.961 1 91.25 223 ASP B CA 1
ATOM 4297 C C . ASP B 1 223 ? 23.219 -15.5 -14.547 1 91.25 223 ASP B C 1
ATOM 4299 O O . ASP B 1 223 ? 22.453 -15.148 -13.648 1 91.25 223 ASP B O 1
ATOM 4303 N N . PRO B 1 224 ? 23.172 -16.641 -15.102 1 87.69 224 PRO B N 1
ATOM 4304 C CA . PRO B 1 224 ? 22.031 -17.516 -14.844 1 87.69 224 PRO B CA 1
ATOM 4305 C C . PRO B 1 2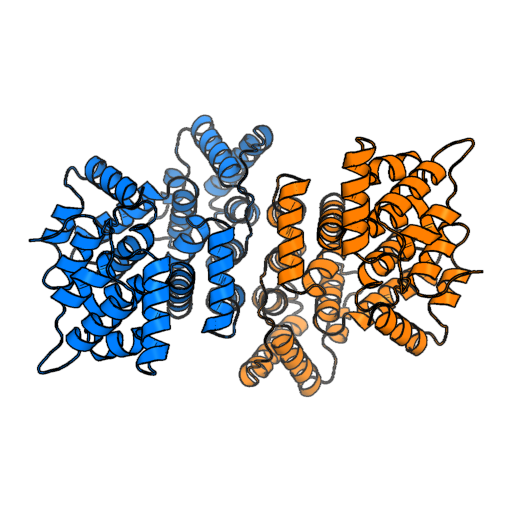24 ? 21.969 -18 -13.398 1 87.69 224 PRO B C 1
ATOM 4307 O O . PRO B 1 224 ? 20.922 -18.469 -12.938 1 87.69 224 PRO B O 1
ATOM 4310 N N . LYS B 1 225 ? 23.078 -17.922 -12.68 1 92.62 225 LYS B N 1
ATOM 4311 C CA . LYS B 1 225 ? 23.109 -18.406 -11.305 1 92.62 225 LYS B CA 1
ATOM 4312 C C . LYS B 1 225 ? 22.719 -17.312 -10.32 1 92.62 225 LYS B C 1
ATOM 4314 O O . LYS B 1 225 ? 22.531 -17.578 -9.133 1 92.62 225 LYS B O 1
ATOM 4319 N N . ASP B 1 226 ? 22.656 -16.141 -10.836 1 96 226 ASP B N 1
ATOM 4320 C CA . ASP B 1 226 ? 22.281 -15.008 -9.984 1 96 226 ASP B CA 1
ATOM 4321 C C . ASP B 1 226 ? 20.781 -14.977 -9.727 1 96 226 ASP B C 1
ATOM 4323 O O . ASP B 1 226 ? 20 -14.633 -10.625 1 96 226 ASP B O 1
ATOM 4327 N N . GLU B 1 227 ? 20.391 -15.273 -8.508 1 96.62 227 GLU B N 1
ATOM 4328 C CA . GLU B 1 227 ? 18.984 -15.398 -8.141 1 96.62 227 GLU B CA 1
ATOM 4329 C C . GLU B 1 227 ? 18.281 -14.047 -8.172 1 96.62 227 GLU B C 1
ATOM 4331 O O . GLU B 1 227 ? 17.078 -13.977 -8.414 1 96.62 227 GLU B O 1
ATOM 4336 N N . PHE B 1 228 ? 19.062 -13.023 -7.938 1 97.94 228 PHE B N 1
ATOM 4337 C CA . PHE B 1 228 ? 18.422 -11.703 -7.984 1 97.94 228 PHE B CA 1
ATOM 4338 C C . PHE B 1 228 ? 18.094 -11.312 -9.414 1 97.94 228 PHE B C 1
ATOM 4340 O O . PHE B 1 228 ? 17.031 -10.734 -9.672 1 97.94 228 PHE B O 1
ATOM 4347 N N . LEU B 1 229 ? 18.953 -11.578 -10.328 1 97.75 229 LEU B N 1
ATOM 4348 C CA . LEU B 1 229 ? 18.672 -11.344 -11.742 1 97.75 229 LEU B CA 1
ATOM 4349 C C . LEU B 1 229 ? 17.469 -12.148 -12.188 1 97.75 229 LEU B C 1
ATOM 4351 O O . LEU B 1 229 ? 16.641 -11.664 -12.969 1 97.75 229 LEU B O 1
ATOM 4355 N N . ALA B 1 230 ? 17.406 -13.359 -11.727 1 97.38 230 ALA B N 1
ATOM 4356 C CA . ALA B 1 230 ? 16.25 -14.188 -12.039 1 97.38 230 ALA B CA 1
ATOM 4357 C C . ALA B 1 230 ? 14.961 -13.562 -11.516 1 97.38 230 ALA B C 1
ATOM 4359 O O . ALA B 1 230 ? 13.93 -13.602 -12.188 1 97.38 230 ALA B O 1
ATOM 4360 N N . LEU B 1 231 ? 15.055 -13.023 -10.32 1 98.06 231 LEU B N 1
ATOM 4361 C CA . LEU B 1 231 ? 13.906 -12.352 -9.727 1 98.06 231 LEU B CA 1
ATOM 4362 C C . LEU B 1 231 ? 13.5 -11.125 -10.547 1 98.06 231 LEU B C 1
ATOM 4364 O O . LEU B 1 231 ? 12.312 -10.883 -10.758 1 98.06 231 LEU B O 1
ATOM 4368 N N . LEU B 1 232 ? 14.484 -10.344 -11 1 98.38 232 LEU B N 1
ATOM 4369 C CA . LEU B 1 232 ? 14.219 -9.18 -11.836 1 98.38 232 LEU B CA 1
ATOM 4370 C C . LEU B 1 232 ? 13.547 -9.578 -13.141 1 98.38 232 LEU B C 1
ATOM 4372 O O . LEU B 1 232 ? 12.586 -8.93 -13.57 1 98.38 232 LEU B O 1
ATOM 4376 N N . ARG B 1 233 ? 14.016 -10.625 -13.727 1 97.88 233 ARG B N 1
ATOM 4377 C CA . ARG B 1 233 ? 13.422 -11.109 -14.969 1 97.88 233 ARG B CA 1
ATOM 4378 C C . ARG B 1 233 ? 11.977 -11.531 -14.758 1 97.88 233 ARG B C 1
ATOM 4380 O O . ARG B 1 233 ? 11.102 -11.227 -15.578 1 97.88 233 ARG B O 1
ATOM 4387 N N . ALA B 1 234 ? 11.758 -12.25 -13.672 1 98.19 234 ALA B N 1
ATOM 4388 C CA . ALA B 1 234 ? 10.398 -12.656 -13.336 1 98.19 234 ALA B CA 1
ATOM 4389 C C . ALA B 1 234 ? 9.492 -11.445 -13.148 1 98.19 234 ALA B C 1
ATOM 4391 O O . ALA B 1 234 ? 8.344 -11.445 -13.602 1 98.19 234 ALA B O 1
ATOM 4392 N N . THR B 1 235 ? 9.992 -10.43 -12.477 1 98.69 235 THR B N 1
ATOM 4393 C CA . THR B 1 235 ? 9.234 -9.203 -12.234 1 98.69 235 THR B CA 1
ATOM 4394 C C . THR B 1 235 ? 8.836 -8.547 -13.555 1 98.69 235 THR B C 1
ATOM 4396 O O . THR B 1 235 ? 7.66 -8.227 -13.766 1 98.69 235 THR B O 1
ATOM 4399 N N . VAL B 1 236 ? 9.781 -8.414 -14.445 1 98.5 236 VAL B N 1
ATOM 4400 C CA . VAL B 1 236 ? 9.531 -7.789 -15.742 1 98.5 236 VAL B CA 1
ATOM 4401 C C . VAL B 1 236 ? 8.492 -8.602 -16.516 1 98.5 236 VAL B C 1
ATOM 4403 O O . VAL B 1 236 ? 7.523 -8.047 -17.031 1 98.5 236 VAL B O 1
ATOM 4406 N N . LYS B 1 237 ? 8.641 -9.891 -16.562 1 97.81 237 LYS B N 1
ATOM 4407 C CA . LYS B 1 237 ? 7.734 -10.742 -17.328 1 97.81 237 LYS B CA 1
ATOM 4408 C C . LYS B 1 237 ? 6.328 -10.711 -16.734 1 97.81 237 LYS B C 1
ATOM 4410 O O . LYS B 1 237 ? 5.34 -10.641 -17.484 1 97.81 237 LYS B O 1
ATOM 4415 N N . CYS B 1 238 ? 6.23 -10.805 -15.422 1 98.44 238 CYS B N 1
ATOM 4416 C CA . CYS B 1 238 ? 4.93 -10.781 -14.766 1 98.44 238 CYS B CA 1
ATOM 4417 C C . CYS B 1 238 ? 4.211 -9.461 -15.031 1 98.44 238 CYS B C 1
ATOM 4419 O O . CYS B 1 238 ? 2.984 -9.43 -15.156 1 98.44 238 CYS B O 1
ATOM 4421 N N . LEU B 1 239 ? 4.93 -8.359 -15.133 1 97.94 239 LEU B N 1
ATOM 4422 C CA . LEU B 1 239 ? 4.336 -7.035 -15.312 1 97.94 239 LEU B CA 1
ATOM 4423 C C . LEU B 1 239 ? 3.844 -6.855 -16.75 1 97.94 239 LEU B C 1
ATOM 4425 O O . LEU B 1 239 ? 2.803 -6.234 -16.969 1 97.94 239 LEU B O 1
ATOM 4429 N N . VAL B 1 240 ? 4.523 -7.438 -17.719 1 95.69 240 VAL B N 1
ATOM 4430 C CA . VAL B 1 240 ? 4.258 -7.059 -19.109 1 95.69 240 VAL B CA 1
ATOM 4431 C C . VAL B 1 240 ? 3.635 -8.234 -19.859 1 95.69 240 VAL B C 1
ATOM 4433 O O . VAL B 1 240 ? 2.764 -8.047 -20.703 1 95.69 240 VAL B O 1
ATOM 4436 N N . HIS B 1 241 ? 4.133 -9.453 -19.531 1 96.38 241 HIS B N 1
ATOM 4437 C CA . HIS B 1 241 ? 3.641 -10.641 -20.219 1 96.38 241 HIS B CA 1
ATOM 4438 C C . HIS B 1 241 ? 3.389 -11.781 -19.234 1 96.38 241 HIS B C 1
ATOM 4440 O O . HIS B 1 241 ? 4.008 -12.844 -19.328 1 96.38 241 HIS B O 1
ATOM 4446 N N . PRO B 1 242 ? 2.35 -11.586 -18.391 1 97.81 242 PRO B N 1
ATOM 4447 C CA . PRO B 1 242 ? 2.129 -12.617 -17.375 1 97.81 242 PRO B CA 1
ATOM 4448 C C . PRO B 1 242 ? 1.774 -13.977 -17.984 1 97.81 242 PRO B C 1
ATOM 4450 O O . PRO B 1 242 ? 2.117 -15.016 -17.406 1 97.81 242 PRO B O 1
ATOM 4453 N N . GLU B 1 243 ? 1.13 -14.023 -19.172 1 97.38 243 GLU B N 1
ATOM 4454 C CA . GLU B 1 243 ? 0.765 -15.289 -19.797 1 97.38 243 GLU B CA 1
ATOM 4455 C C . GLU B 1 243 ? 2.006 -16.078 -20.188 1 97.38 243 GLU B C 1
ATOM 4457 O O . GLU B 1 243 ? 2.031 -17.312 -20.062 1 97.38 243 GLU B O 1
ATOM 4462 N N . LYS B 1 244 ? 3.023 -15.367 -20.672 1 97.56 244 LYS B N 1
ATOM 4463 C CA . LYS B 1 244 ? 4.273 -16.031 -21.031 1 97.56 244 LYS B CA 1
ATOM 4464 C C . LYS B 1 244 ? 5.012 -16.516 -19.797 1 97.56 244 LYS B C 1
ATOM 4466 O O . LYS B 1 244 ? 5.648 -17.578 -19.828 1 97.56 244 LYS B O 1
ATOM 4471 N N . TYR B 1 245 ? 4.938 -15.789 -18.766 1 98.25 245 TYR B N 1
ATOM 4472 C CA . TYR B 1 245 ? 5.562 -16.188 -17.516 1 98.25 245 TYR B CA 1
ATOM 4473 C C . TYR B 1 245 ? 4.957 -17.484 -16.984 1 98.25 245 TYR B C 1
ATOM 4475 O O . TYR B 1 245 ? 5.68 -18.438 -16.688 1 98.25 245 TYR B O 1
ATOM 4483 N N . PHE B 1 246 ? 3.625 -17.516 -16.859 1 98.5 246 PHE B N 1
ATOM 4484 C CA . PHE B 1 246 ? 2.947 -18.672 -16.297 1 98.5 246 PHE B CA 1
ATOM 4485 C C . PHE B 1 246 ? 3.07 -19.875 -17.203 1 98.5 246 PHE B C 1
ATOM 4487 O O . PHE B 1 246 ? 3.148 -21.016 -16.734 1 98.5 246 PHE B O 1
ATOM 4494 N N . GLU B 1 247 ? 3.066 -19.594 -18.547 1 98.06 247 GLU B N 1
ATOM 4495 C CA . GLU B 1 247 ? 3.359 -20.672 -19.484 1 98.06 247 GLU B CA 1
ATOM 4496 C C . GLU B 1 247 ? 4.695 -21.344 -19.156 1 98.06 247 GLU B C 1
ATOM 4498 O O . GLU B 1 247 ? 4.789 -22.562 -19.094 1 98.06 247 GLU B O 1
ATOM 4503 N N . LYS B 1 248 ? 5.723 -20.594 -18.953 1 97.06 248 LYS B N 1
ATOM 4504 C CA . LYS B 1 248 ? 7.051 -21.125 -18.641 1 97.06 248 LYS B CA 1
ATOM 4505 C C . LYS B 1 248 ? 7.047 -21.891 -17.328 1 97.06 248 LYS B C 1
ATOM 4507 O O . LYS B 1 248 ? 7.68 -22.938 -17.203 1 97.06 248 LYS B O 1
ATOM 4512 N N . VAL B 1 249 ? 6.352 -21.328 -16.312 1 97.38 249 VAL B N 1
ATOM 4513 C CA . VAL B 1 249 ? 6.258 -22 -15.023 1 97.38 249 VAL B CA 1
ATOM 4514 C C . VAL B 1 249 ? 5.633 -23.391 -15.203 1 97.38 249 VAL B C 1
ATOM 4516 O O . VAL B 1 249 ? 6.145 -24.375 -14.68 1 97.38 249 VAL B O 1
ATOM 4519 N N . LEU B 1 250 ? 4.566 -23.453 -15.992 1 97.75 250 LEU B N 1
ATOM 4520 C CA . LEU B 1 250 ? 3.883 -24.719 -16.234 1 97.75 250 LEU B CA 1
ATOM 4521 C C . LEU B 1 250 ? 4.77 -25.672 -17.031 1 97.75 250 LEU B C 1
ATOM 4523 O O . LEU B 1 250 ? 4.844 -26.859 -16.719 1 97.75 250 LEU B O 1
ATOM 4527 N N . ARG B 1 251 ? 5.414 -25.156 -18.031 1 96.75 251 ARG B N 1
ATOM 4528 C CA . ARG B 1 251 ? 6.289 -25.984 -18.875 1 96.75 251 ARG B CA 1
ATOM 4529 C C . ARG B 1 251 ? 7.41 -26.609 -18.047 1 96.75 251 ARG B C 1
ATOM 4531 O O . ARG B 1 251 ? 7.68 -27.797 -18.156 1 96.75 251 ARG B O 1
ATOM 4538 N N . LEU B 1 252 ? 7.992 -25.797 -17.203 1 95.31 252 LEU B N 1
ATOM 4539 C CA . LEU B 1 252 ? 9.07 -26.297 -16.359 1 95.31 252 LEU B CA 1
ATOM 4540 C C . LEU B 1 252 ? 8.539 -27.281 -15.32 1 95.31 252 LEU B C 1
ATOM 4542 O O . LEU B 1 252 ? 9.242 -28.203 -14.906 1 95.31 252 LEU B O 1
ATOM 4546 N N . ALA B 1 253 ? 7.301 -27.109 -14.883 1 96.06 253 ALA B N 1
ATOM 4547 C CA . ALA B 1 253 ? 6.699 -27.953 -13.852 1 96.06 253 ALA B CA 1
ATOM 4548 C C . ALA B 1 253 ? 6.398 -29.344 -14.391 1 96.06 253 ALA B C 1
ATOM 4550 O O . ALA B 1 253 ? 6.535 -30.344 -13.672 1 96.06 253 ALA B O 1
ATOM 4551 N N . VAL B 1 254 ? 6.039 -29.547 -15.648 1 93.88 254 VAL B N 1
ATOM 4552 C CA . VAL B 1 254 ? 5.566 -30.812 -16.172 1 93.88 254 VAL B CA 1
ATOM 4553 C C . VAL B 1 254 ? 6.656 -31.469 -17.016 1 93.88 254 VAL B C 1
ATOM 4555 O O . VAL B 1 254 ? 6.652 -32.688 -17.234 1 93.88 254 VAL B O 1
ATOM 4558 N N . ASN B 1 255 ? 7.57 -30.812 -17.656 1 80.25 255 ASN B N 1
ATOM 4559 C CA . ASN B 1 255 ? 8.57 -31.359 -18.547 1 80.25 255 ASN B CA 1
ATOM 4560 C C . ASN B 1 255 ? 9.914 -31.562 -17.844 1 80.25 255 ASN B C 1
ATOM 4562 O O . ASN B 1 255 ? 10.844 -32.125 -18.422 1 80.25 255 ASN B O 1
ATOM 4566 N N . GLY B 1 256 ? 10.07 -31.25 -16.609 1 67.56 256 GLY B N 1
ATOM 4567 C CA . GLY B 1 256 ? 11.336 -31.453 -15.914 1 67.56 256 GLY B CA 1
ATOM 4568 C C . GLY B 1 256 ? 11.516 -32.844 -15.383 1 67.56 256 GLY B C 1
ATOM 4569 O O . GLY B 1 256 ? 10.766 -33.75 -15.75 1 67.56 256 GLY B O 1
ATOM 4570 N N . ARG B 1 257 ? 12.734 -33.25 -14.688 1 69.81 257 ARG B N 1
ATOM 4571 C CA . ARG B 1 257 ? 13.07 -34.5 -14.062 1 69.81 257 ARG B CA 1
ATOM 4572 C C . ARG B 1 257 ? 12.078 -34.875 -12.961 1 69.81 257 ARG B C 1
ATOM 4574 O O . ARG B 1 257 ? 12.422 -35.562 -12.008 1 69.81 257 ARG B O 1
ATOM 4581 N N . GLY B 1 258 ? 10.938 -34.5 -13.164 1 79.94 258 GLY B N 1
ATOM 4582 C CA . GLY B 1 258 ? 9.852 -34.688 -12.219 1 79.94 258 GLY B CA 1
ATOM 4583 C C . GLY B 1 258 ? 8.852 -33.562 -12.234 1 79.94 258 GLY B C 1
ATOM 4584 O O . GLY B 1 258 ? 9.141 -32.469 -12.719 1 79.94 258 GLY B O 1
ATOM 4585 N N . THR B 1 259 ? 7.68 -33.938 -11.719 1 86.19 259 THR B N 1
ATOM 4586 C CA . THR B 1 259 ? 6.617 -32.938 -11.719 1 86.19 259 THR B CA 1
ATOM 4587 C C . THR B 1 259 ? 6.723 -32.031 -10.5 1 86.19 259 THR B C 1
ATOM 4589 O O . THR B 1 259 ? 6.879 -32.5 -9.375 1 86.19 259 THR B O 1
ATOM 4592 N N . ASP B 1 260 ? 6.891 -30.734 -10.758 1 94.19 260 ASP B N 1
ATOM 4593 C CA . ASP B 1 260 ? 6.727 -29.766 -9.688 1 94.19 260 ASP B CA 1
ATOM 4594 C C . ASP B 1 260 ? 5.25 -29.516 -9.391 1 94.19 260 ASP B C 1
ATOM 4596 O O . ASP B 1 260 ? 4.672 -28.547 -9.883 1 94.19 260 ASP B O 1
ATOM 4600 N N . GLU B 1 261 ? 4.684 -30.359 -8.523 1 95.31 261 GLU B N 1
ATOM 4601 C CA . GLU B 1 261 ? 3.254 -30.312 -8.234 1 95.31 261 GLU B CA 1
ATOM 4602 C C . GLU B 1 261 ? 2.877 -29 -7.555 1 95.31 261 GLU B C 1
ATOM 4604 O O . GLU B 1 261 ? 1.767 -28.5 -7.738 1 95.31 261 GLU B O 1
ATOM 4609 N N . GLY B 1 262 ? 3.828 -28.453 -6.816 1 95.38 262 GLY B N 1
ATOM 4610 C CA . GLY B 1 262 ? 3.564 -27.172 -6.168 1 95.38 262 GLY B CA 1
ATOM 4611 C C . GLY B 1 262 ? 3.305 -26.047 -7.145 1 95.38 262 GLY B C 1
ATOM 4612 O O . GLY B 1 262 ? 2.316 -25.312 -7.02 1 95.38 262 GLY B O 1
ATOM 4613 N N . ALA B 1 263 ? 4.191 -25.953 -8.086 1 96.88 263 ALA B N 1
ATOM 4614 C CA . ALA B 1 263 ? 4.051 -24.906 -9.094 1 96.88 263 ALA B CA 1
ATOM 4615 C C . ALA B 1 263 ? 2.832 -25.141 -9.977 1 96.88 263 ALA B C 1
ATOM 4617 O O . ALA B 1 263 ? 2.076 -24.219 -10.281 1 96.88 263 ALA B O 1
ATOM 4618 N N . LEU B 1 264 ? 2.668 -26.406 -10.383 1 97.81 264 LEU B N 1
ATOM 4619 C CA . LEU B 1 264 ? 1.527 -26.766 -11.219 1 97.81 264 LEU B CA 1
ATOM 4620 C C . LEU B 1 264 ? 0.214 -26.438 -10.516 1 97.81 264 LEU B C 1
ATOM 4622 O O . LEU B 1 264 ? -0.656 -25.781 -11.086 1 97.81 264 LEU B O 1
ATOM 4626 N N . THR B 1 265 ? 0.104 -26.812 -9.266 1 98.19 265 THR B N 1
ATOM 4627 C CA . THR B 1 265 ? -1.077 -26.578 -8.445 1 98.19 265 THR B CA 1
ATOM 4628 C C . THR B 1 265 ? -1.33 -25.078 -8.289 1 98.19 265 THR B C 1
ATOM 4630 O O . THR B 1 265 ? -2.455 -24.609 -8.484 1 98.19 265 THR B O 1
ATOM 4633 N N . ARG B 1 266 ? -0.317 -24.359 -7.973 1 98.12 266 ARG B N 1
ATOM 4634 C CA . ARG B 1 266 ? -0.428 -22.922 -7.719 1 98.12 266 ARG B CA 1
ATOM 4635 C C . ARG B 1 266 ? -0.926 -22.188 -8.953 1 98.12 266 ARG B C 1
ATOM 4637 O O . ARG B 1 266 ? -1.882 -21.406 -8.883 1 98.12 266 ARG B O 1
ATOM 4644 N N . VAL B 1 267 ? -0.322 -22.469 -10.086 1 98.31 267 VAL B N 1
ATOM 4645 C CA . VAL B 1 267 ? -0.661 -21.734 -11.305 1 98.31 267 VAL B CA 1
ATOM 4646 C C . VAL B 1 267 ? -2.072 -22.109 -11.75 1 98.31 267 VAL B C 1
ATOM 4648 O O . VAL B 1 267 ? -2.887 -21.234 -12.047 1 98.31 267 VAL B O 1
ATOM 4651 N N . VAL B 1 268 ? -2.428 -23.359 -11.766 1 98.12 268 VAL B N 1
ATOM 4652 C CA . VAL B 1 268 ? -3.752 -23.766 -12.219 1 98.12 268 VAL B CA 1
ATOM 4653 C C . VAL B 1 268 ? -4.82 -23.219 -11.281 1 98.12 268 VAL B C 1
ATOM 4655 O O . VAL B 1 268 ? -5.809 -22.625 -11.734 1 98.12 268 VAL B O 1
ATOM 4658 N N . ALA B 1 269 ? -4.613 -23.344 -9.992 1 98 269 ALA B N 1
ATOM 4659 C CA . ALA B 1 269 ? -5.605 -22.891 -9.016 1 98 269 ALA B CA 1
ATOM 4660 C C . ALA B 1 269 ? -5.797 -21.375 -9.078 1 98 269 ALA B C 1
ATOM 4662 O O . ALA B 1 269 ? -6.906 -20.891 -8.875 1 98 269 ALA B O 1
ATOM 4663 N N . THR B 1 270 ? -4.719 -20.641 -9.344 1 97.94 270 THR B N 1
ATOM 4664 C CA . THR B 1 270 ? -4.805 -19.188 -9.273 1 97.94 270 THR B CA 1
ATOM 4665 C C . THR B 1 270 ? -5.27 -18.609 -10.609 1 97.94 270 THR B C 1
ATOM 4667 O O . THR B 1 270 ? -5.82 -17.5 -10.656 1 97.94 270 THR B O 1
ATOM 4670 N N . ARG B 1 271 ? -5.109 -19.375 -11.695 1 98.06 271 ARG B N 1
ATOM 4671 C CA . ARG B 1 271 ? -5.328 -18.766 -13.008 1 98.06 271 ARG B CA 1
ATOM 4672 C C . ARG B 1 271 ? -6.586 -19.328 -13.664 1 98.06 271 ARG B C 1
ATOM 4674 O O . ARG B 1 271 ? -7.094 -18.766 -14.633 1 98.06 271 ARG B O 1
ATOM 4681 N N . ALA B 1 272 ? -7.152 -20.391 -13.156 1 97.56 272 ALA B N 1
ATOM 4682 C CA . ALA B 1 272 ? -8.266 -21.109 -13.781 1 97.56 272 ALA B CA 1
ATOM 4683 C C . ALA B 1 272 ? -9.445 -20.172 -14.023 1 97.56 272 ALA B C 1
ATOM 4685 O O . ALA B 1 272 ? -10.133 -20.281 -15.047 1 97.56 272 ALA B O 1
ATOM 4686 N N . GLU B 1 273 ? -9.711 -19.188 -13.195 1 96.12 273 GLU B N 1
ATOM 4687 C CA . GLU B 1 273 ? -10.859 -18.312 -13.32 1 96.12 273 GLU B CA 1
ATOM 4688 C C . GLU B 1 273 ? -10.469 -16.984 -13.969 1 96.12 273 GLU B C 1
ATOM 4690 O O . GLU B 1 273 ? -11.297 -16.078 -14.086 1 96.12 273 GLU B O 1
ATOM 4695 N N . VAL B 1 274 ? -9.289 -16.844 -14.297 1 96.19 274 VAL B N 1
ATOM 4696 C CA . VAL B 1 274 ? -8.789 -15.547 -14.742 1 96.19 274 VAL B CA 1
ATOM 4697 C C . VAL B 1 274 ? -8.344 -15.633 -16.203 1 96.19 274 VAL B C 1
ATOM 4699 O O . VAL B 1 274 ? -9.109 -1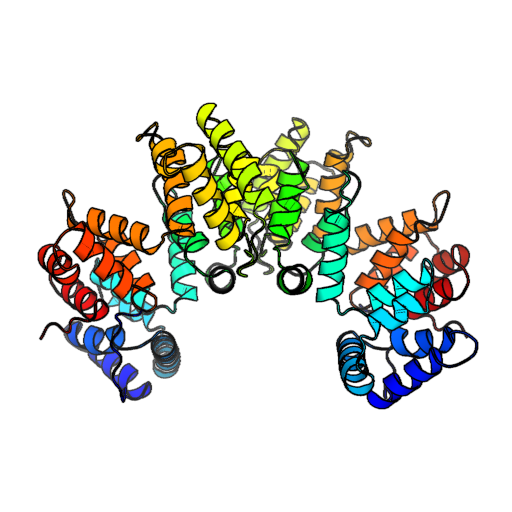5.305 -17.109 1 96.19 274 VAL B O 1
ATOM 4702 N N . ASP B 1 275 ? -7.203 -16.328 -16.453 1 97 275 ASP B N 1
ATOM 4703 C CA . ASP B 1 275 ? -6.68 -16.281 -17.812 1 97 275 ASP B CA 1
ATOM 4704 C C . ASP B 1 275 ? -5.988 -17.594 -18.188 1 97 275 ASP B C 1
ATOM 4706 O O . ASP B 1 275 ? -5.055 -17.609 -18.984 1 97 275 ASP B O 1
ATOM 4710 N N . LEU B 1 276 ? -6.379 -18.688 -17.594 1 97.75 276 LEU B N 1
ATOM 4711 C CA . LEU B 1 276 ? -5.73 -19.969 -17.828 1 97.75 276 LEU B CA 1
ATOM 4712 C C . LEU B 1 276 ? -5.902 -20.406 -19.297 1 97.75 276 LEU B C 1
ATOM 4714 O O . LEU B 1 276 ? -5.031 -21.062 -19.859 1 97.75 276 LEU B O 1
ATOM 4718 N N . LYS B 1 277 ? -6.977 -20.016 -19.906 1 97.12 277 LYS B N 1
ATOM 4719 C CA . LYS B 1 277 ? -7.16 -20.328 -21.328 1 97.12 277 LYS B CA 1
ATOM 4720 C C . LYS B 1 277 ? -6.078 -19.672 -22.188 1 97.12 277 LYS B C 1
ATOM 4722 O O . LYS B 1 277 ? -5.52 -20.312 -23.078 1 97.12 277 LYS B O 1
ATOM 4727 N N . ILE B 1 278 ? -5.797 -18.422 -21.906 1 97.81 278 ILE B N 1
ATOM 4728 C CA . ILE B 1 278 ? -4.762 -17.703 -22.625 1 97.81 278 ILE B CA 1
ATOM 4729 C C . ILE B 1 278 ? -3.402 -18.344 -22.375 1 97.81 278 ILE B C 1
ATOM 4731 O O . ILE B 1 278 ? -2.598 -18.484 -23.297 1 97.81 278 ILE B O 1
ATOM 4735 N N . ILE B 1 279 ? -3.162 -18.703 -21.125 1 98.31 279 ILE B N 1
ATOM 4736 C CA . ILE B 1 279 ? -1.912 -19.359 -20.75 1 98.31 279 ILE B CA 1
ATOM 4737 C C . ILE B 1 279 ? -1.786 -20.688 -21.469 1 98.31 279 ILE B C 1
ATOM 4739 O O . ILE B 1 279 ? -0.719 -21.031 -22 1 98.31 279 ILE B O 1
ATOM 4743 N N . ALA B 1 280 ? -2.863 -21.453 -21.547 1 97.56 280 ALA B N 1
ATOM 4744 C CA . ALA B 1 280 ? -2.881 -22.75 -22.234 1 97.56 280 ALA B CA 1
ATOM 4745 C C . ALA B 1 280 ? -2.613 -22.578 -23.719 1 97.56 280 ALA B C 1
ATOM 4747 O O . ALA B 1 280 ? -1.906 -23.375 -24.328 1 97.56 280 ALA B O 1
ATOM 4748 N N . ASP B 1 281 ? -3.213 -21.578 -24.312 1 97.75 281 ASP B N 1
ATOM 4749 C CA . ASP B 1 281 ? -2.961 -21.281 -25.719 1 97.75 281 ASP B CA 1
ATOM 4750 C C . ASP B 1 281 ? -1.487 -20.969 -25.953 1 97.75 281 ASP B C 1
ATOM 4752 O O . ASP B 1 281 ? -0.898 -21.422 -26.938 1 97.75 281 ASP B O 1
ATOM 4756 N N . GLU B 1 282 ? -0.939 -20.141 -25.062 1 97.69 282 GLU B N 1
ATOM 4757 C CA . GLU B 1 282 ? 0.485 -19.828 -25.156 1 97.69 282 GLU B CA 1
ATOM 4758 C C . GLU B 1 282 ? 1.334 -21.094 -25 1 97.69 282 GLU B C 1
ATOM 4760 O O . GLU B 1 282 ? 2.355 -21.234 -25.672 1 97.69 282 GLU B O 1
ATOM 4765 N N . TYR B 1 283 ? 0.942 -21.953 -24.125 1 97.88 283 TYR B N 1
ATOM 4766 C CA . TYR B 1 283 ? 1.647 -23.203 -23.906 1 97.88 283 TYR B CA 1
ATOM 4767 C C . TYR B 1 283 ? 1.647 -24.062 -25.188 1 97.88 283 TYR B C 1
ATOM 4769 O O . TYR B 1 283 ? 2.686 -24.594 -25.578 1 97.88 283 TYR B O 1
ATOM 4777 N N . GLN B 1 284 ? 0.512 -24.219 -25.766 1 97.25 284 GLN B N 1
ATOM 4778 C CA . GLN B 1 284 ? 0.373 -24.969 -27 1 97.25 284 GLN B CA 1
ATOM 4779 C C . GLN B 1 284 ? 1.249 -24.375 -28.109 1 97.25 284 GLN B C 1
ATOM 4781 O O . GLN B 1 284 ? 1.915 -25.109 -28.844 1 97.25 284 GLN B O 1
ATOM 4786 N N . ARG B 1 285 ? 1.203 -23.109 -28.234 1 97.5 285 ARG B N 1
ATOM 4787 C CA . ARG B 1 285 ? 1.99 -22.422 -29.25 1 97.5 285 ARG B CA 1
ATOM 4788 C C . ARG B 1 285 ? 3.48 -22.703 -29.062 1 97.5 285 ARG B C 1
ATOM 4790 O O . ARG B 1 285 ? 4.188 -22.984 -30.031 1 97.5 285 ARG B O 1
ATOM 4797 N N . ARG B 1 286 ? 3.93 -22.641 -27.859 1 96.25 286 ARG B N 1
ATOM 4798 C CA . ARG B 1 286 ? 5.355 -22.734 -27.562 1 96.25 286 ARG B CA 1
ATOM 4799 C C . ARG B 1 286 ? 5.832 -24.172 -27.562 1 96.25 286 ARG B C 1
ATOM 4801 O O . ARG B 1 286 ? 6.969 -24.469 -27.938 1 96.25 286 ARG B O 1
ATOM 4808 N N . ASN B 1 287 ? 4.969 -25.078 -27.156 1 94.81 287 ASN B N 1
ATOM 4809 C CA . ASN B 1 287 ? 5.43 -26.438 -26.891 1 94.81 287 ASN B CA 1
ATOM 4810 C C . ASN B 1 287 ? 4.828 -27.438 -27.875 1 94.81 287 ASN B C 1
ATOM 4812 O O . ASN B 1 287 ? 5.184 -28.625 -27.859 1 94.81 287 ASN B O 1
ATOM 4816 N N . SER B 1 288 ? 3.875 -27.047 -28.688 1 95.62 288 SER B N 1
ATOM 4817 C CA . SER B 1 288 ? 3.24 -27.844 -29.734 1 95.62 288 SER B CA 1
ATOM 4818 C C . SER B 1 288 ? 2.465 -29.016 -29.125 1 95.62 288 SER B C 1
ATOM 4820 O O . SER B 1 288 ? 2.291 -30.047 -29.781 1 95.62 288 SER B O 1
ATOM 4822 N N . VAL B 1 289 ? 2.191 -28.984 -27.906 1 95.69 289 VAL B N 1
ATOM 4823 C CA . VAL B 1 289 ? 1.355 -29.953 -27.203 1 95.69 289 VAL B CA 1
ATOM 4824 C C . VAL B 1 289 ? 0.345 -29.203 -26.328 1 95.69 289 VAL B C 1
ATOM 4826 O O . VAL B 1 289 ? 0.696 -28.25 -25.625 1 95.69 289 VAL B O 1
ATOM 4829 N N . PRO B 1 290 ? -0.913 -29.625 -26.438 1 96.06 290 PRO B N 1
ATOM 4830 C CA . PRO B 1 290 ? -1.88 -28.984 -25.547 1 96.06 290 PRO B CA 1
ATOM 4831 C C . PRO B 1 290 ? -1.531 -29.156 -24.078 1 96.06 290 PRO B C 1
ATOM 4833 O O . PRO B 1 290 ? -1.065 -30.234 -23.672 1 96.06 290 PRO B O 1
ATOM 4836 N N . LEU B 1 291 ? -1.757 -28.125 -23.281 1 96.56 291 LEU B N 1
ATOM 4837 C CA . LEU B 1 291 ? -1.437 -28.141 -21.859 1 96.56 291 LEU B CA 1
ATOM 4838 C C . LEU B 1 291 ? -2.137 -29.312 -21.156 1 96.56 291 LEU B C 1
ATOM 4840 O O . LEU B 1 291 ? -1.541 -29.984 -20.312 1 96.56 291 LEU B O 1
ATOM 4844 N N . GLU B 1 292 ? -3.434 -29.578 -21.5 1 95.75 292 GLU B N 1
ATOM 4845 C CA . GLU B 1 292 ? -4.203 -30.656 -20.891 1 95.75 292 GLU B CA 1
ATOM 4846 C C . GLU B 1 292 ? -3.531 -32 -21.094 1 95.75 292 GLU B C 1
ATOM 4848 O O . GLU B 1 292 ? -3.506 -32.844 -20.188 1 95.75 292 GLU B O 1
ATOM 4853 N N . ARG B 1 293 ? -3.031 -32.25 -22.219 1 95.5 293 ARG B N 1
ATOM 4854 C CA . ARG B 1 293 ? -2.35 -33.5 -22.531 1 95.5 293 ARG B CA 1
ATOM 4855 C C . ARG B 1 293 ? -1.047 -33.625 -21.75 1 95.5 293 ARG B C 1
ATOM 4857 O O . ARG B 1 293 ? -0.716 -34.688 -21.25 1 95.5 293 ARG B O 1
ATOM 4864 N N . ALA B 1 294 ? -0.307 -32.531 -21.766 1 95.69 294 ALA B N 1
ATOM 4865 C CA . ALA B 1 294 ? 0.941 -32.5 -21 1 95.69 294 ALA B CA 1
ATOM 4866 C C . ALA B 1 294 ? 0.688 -32.812 -19.531 1 95.69 294 ALA B C 1
ATOM 4868 O O . ALA B 1 294 ? 1.429 -33.594 -18.906 1 95.69 294 ALA B O 1
ATOM 4869 N N . VAL B 1 295 ? -0.354 -32.25 -18.953 1 96.44 295 VAL B N 1
ATOM 4870 C CA . VAL B 1 295 ? -0.705 -32.438 -17.547 1 96.44 295 VAL B CA 1
ATOM 4871 C C . VAL B 1 295 ? -1.155 -33.875 -17.328 1 96.44 295 VAL B C 1
ATOM 4873 O O . VAL B 1 295 ? -0.736 -34.531 -16.359 1 96.44 295 VAL B O 1
ATOM 4876 N N . ALA B 1 296 ? -1.943 -34.406 -18.188 1 94.94 296 ALA B N 1
ATOM 4877 C CA . ALA B 1 296 ? -2.455 -35.781 -18.078 1 94.94 296 ALA B CA 1
ATOM 4878 C C . ALA B 1 296 ? -1.318 -36.781 -18.125 1 94.94 296 ALA B C 1
ATOM 4880 O O . ALA B 1 296 ? -1.382 -37.812 -17.469 1 94.94 296 ALA B O 1
ATOM 4881 N N . LYS B 1 297 ? -0.33 -36.531 -18.875 1 93.88 297 LYS B N 1
ATOM 4882 C CA . LYS B 1 297 ? 0.812 -37.406 -19.016 1 93.88 297 LYS B CA 1
ATOM 4883 C C . LYS B 1 297 ? 1.665 -37.438 -17.75 1 93.88 297 LYS B C 1
ATOM 4885 O O . LYS B 1 297 ? 2.268 -38.469 -17.422 1 93.88 297 LYS B O 1
ATOM 4890 N N . ASP B 1 298 ? 1.656 -36.312 -17.047 1 94.44 298 ASP B N 1
ATOM 4891 C CA . ASP B 1 298 ? 2.629 -36.156 -15.961 1 94.44 298 ASP B CA 1
ATOM 4892 C C . ASP B 1 298 ? 1.96 -36.281 -14.594 1 94.44 298 ASP B C 1
ATOM 4894 O O . ASP B 1 298 ? 2.607 -36.094 -13.562 1 94.44 298 ASP B O 1
ATOM 4898 N N . THR B 1 299 ? 0.701 -36.406 -14.523 1 94.75 299 THR B N 1
ATOM 4899 C CA . THR B 1 299 ? -0.022 -36.531 -13.266 1 94.75 299 THR B CA 1
ATOM 4900 C C . THR B 1 299 ? -0.953 -37.75 -13.281 1 94.75 299 THR B C 1
ATOM 4902 O O . THR B 1 299 ? -1.179 -38.344 -14.336 1 94.75 299 THR B O 1
ATOM 4905 N N . THR B 1 300 ? -1.434 -38.156 -12.047 1 94 300 THR B N 1
ATOM 4906 C CA . THR B 1 300 ? -2.281 -39.344 -11.953 1 94 300 THR B CA 1
ATOM 4907 C C . THR B 1 300 ? -3.354 -39.156 -10.883 1 94 300 THR B C 1
ATOM 4909 O O . THR B 1 300 ? -3.291 -38.219 -10.086 1 94 300 THR B O 1
ATOM 4912 N N . GLY B 1 301 ? -4.422 -39.969 -10.977 1 94.94 301 GLY B N 1
ATOM 4913 C CA . GLY B 1 301 ? -5.41 -40.094 -9.914 1 94.94 301 GLY B CA 1
ATOM 4914 C C . GLY B 1 301 ? -6.328 -38.875 -9.82 1 94.94 301 GLY B C 1
ATOM 4915 O O . GLY B 1 301 ? -6.676 -38.281 -10.836 1 94.94 301 GLY B O 1
ATOM 4916 N N . ASP B 1 302 ? -6.82 -38.656 -8.609 1 95.56 302 ASP B N 1
ATOM 4917 C CA . ASP B 1 302 ? -7.766 -37.562 -8.367 1 95.56 302 ASP B CA 1
ATOM 4918 C C . ASP B 1 302 ? -7.117 -36.188 -8.594 1 95.56 302 ASP B C 1
ATOM 4920 O O . ASP B 1 302 ? -7.781 -35.25 -9.031 1 95.56 302 ASP B O 1
ATOM 4924 N N . TYR B 1 303 ? -5.805 -36.156 -8.336 1 96.94 303 TYR B N 1
ATOM 4925 C CA . TYR B 1 303 ? -5.062 -34.938 -8.609 1 96.94 303 TYR B CA 1
ATOM 4926 C C . TYR B 1 303 ? -5.141 -34.562 -10.086 1 96.94 303 TYR B C 1
ATOM 4928 O O . TYR B 1 303 ? -5.469 -33.438 -10.438 1 96.94 303 TYR B O 1
ATOM 4936 N N . GLU B 1 304 ? -4.906 -35.531 -10.961 1 96.5 304 GLU B N 1
ATOM 4937 C CA . GLU B 1 304 ? -5.012 -35.344 -12.398 1 96.5 304 GLU B CA 1
ATOM 4938 C C . GLU B 1 304 ? -6.426 -34.938 -12.805 1 96.5 304 GLU B C 1
ATOM 4940 O O . GLU B 1 304 ? -6.605 -34 -13.57 1 96.5 304 GLU B O 1
ATOM 4945 N N . LYS B 1 305 ? -7.414 -35.594 -12.289 1 96.94 305 LYS B N 1
ATOM 4946 C CA . LYS B 1 305 ? -8.805 -35.344 -12.641 1 96.94 305 LYS B CA 1
ATOM 4947 C C . LYS B 1 305 ? -9.203 -33.906 -12.281 1 96.94 305 LYS B C 1
ATOM 4949 O O . LYS B 1 305 ? -9.883 -33.25 -13.062 1 96.94 305 LYS B O 1
ATOM 4954 N N . MET B 1 306 ? -8.781 -33.469 -11.102 1 97.5 306 MET B N 1
ATOM 4955 C CA . MET B 1 306 ? -9.102 -32.125 -10.656 1 97.5 306 MET B CA 1
ATOM 4956 C C . MET B 1 306 ? -8.43 -31.094 -11.547 1 97.5 306 MET B C 1
ATOM 4958 O O . MET B 1 306 ? -9.047 -30.094 -11.93 1 97.5 306 MET B O 1
ATOM 4962 N N . LEU B 1 307 ? -7.164 -31.312 -11.828 1 97.81 307 LEU B N 1
ATOM 4963 C CA . LEU B 1 307 ? -6.43 -30.406 -12.695 1 97.81 307 LEU B CA 1
ATOM 4964 C C . LEU B 1 307 ? -7.102 -30.281 -14.062 1 97.81 307 LEU B C 1
ATOM 4966 O O . LEU B 1 307 ? -7.301 -29.172 -14.562 1 97.81 307 LEU B O 1
ATOM 4970 N N . LEU B 1 308 ? -7.43 -31.406 -14.625 1 97.56 308 LEU B N 1
ATOM 4971 C CA . LEU B 1 308 ? -8.023 -31.422 -15.961 1 97.56 308 LEU B CA 1
ATOM 4972 C C . LEU B 1 308 ? -9.398 -30.766 -15.945 1 97.56 308 LEU B C 1
ATOM 4974 O O . LEU B 1 308 ? -9.773 -30.078 -16.906 1 97.56 308 LEU B O 1
ATOM 4978 N N . ALA B 1 309 ? -10.141 -30.969 -14.844 1 97.06 309 ALA B N 1
ATOM 4979 C CA . ALA B 1 309 ? -11.422 -30.281 -14.711 1 97.06 309 ALA B CA 1
ATOM 4980 C C . ALA B 1 309 ? -11.234 -28.766 -14.711 1 97.06 309 ALA B C 1
ATOM 4982 O O . ALA B 1 309 ? -11.977 -28.047 -15.375 1 97.06 309 ALA B O 1
ATOM 4983 N N . LEU B 1 310 ? -10.25 -28.281 -14.008 1 97.62 310 LEU B N 1
ATOM 4984 C CA . LEU B 1 310 ? -9.992 -26.844 -13.898 1 97.62 310 LEU B CA 1
ATOM 4985 C C . LEU B 1 310 ? -9.453 -26.297 -15.219 1 97.62 310 LEU B C 1
ATOM 4987 O O . LEU B 1 310 ? -9.562 -25.094 -15.484 1 97.62 310 LEU B O 1
ATOM 4991 N N . LEU B 1 311 ? -8.883 -27.172 -16 1 97 311 LEU B N 1
ATOM 4992 C CA . LEU B 1 311 ? -8.398 -26.797 -17.328 1 97 311 LEU B CA 1
ATOM 4993 C C . LEU B 1 311 ? -9.516 -26.844 -18.359 1 97 311 LEU B C 1
ATOM 4995 O O . LEU B 1 311 ? -9.305 -26.516 -19.516 1 97 311 LEU B O 1
ATOM 4999 N N . GLY B 1 312 ? -10.664 -27.219 -17.906 1 93.5 312 GLY B N 1
ATOM 5000 C CA . GLY B 1 312 ? -11.836 -27.203 -18.766 1 93.5 312 GLY B CA 1
ATOM 5001 C C . GLY B 1 312 ? -12.086 -28.531 -19.469 1 93.5 312 GLY B C 1
ATOM 5002 O O . GLY B 1 312 ? -12.781 -28.578 -20.484 1 93.5 312 GLY B O 1
ATOM 5003 N N . HIS B 1 313 ? -11.414 -29.516 -19.047 1 85 313 HIS B N 1
ATOM 5004 C CA . HIS B 1 313 ? -11.578 -30.828 -19.656 1 85 313 HIS B CA 1
ATOM 5005 C C . HIS B 1 313 ? -12.188 -31.828 -18.688 1 85 313 HIS B C 1
ATOM 5007 O O . HIS B 1 313 ? -11.672 -32.031 -17.578 1 85 313 HIS B O 1
ATOM 5013 N N . ASP B 1 314 ? -13.547 -32.031 -18.844 1 66.31 314 ASP B N 1
ATOM 5014 C CA . ASP B 1 314 ? -14.188 -33 -17.984 1 66.31 314 ASP B CA 1
ATOM 5015 C C . ASP B 1 314 ? -13.758 -34.438 -18.344 1 66.31 314 ASP B C 1
ATOM 5017 O O . ASP B 1 314 ? -13.734 -34.781 -19.531 1 66.31 314 ASP B O 1
ATOM 5021 N N . VAL B 1 315 ? -12.773 -34.969 -17.547 1 55.41 315 VAL B N 1
ATOM 5022 C CA . VAL B 1 315 ? -12.414 -36.344 -17.797 1 55.41 315 VAL B CA 1
ATOM 5023 C C . VAL B 1 315 ? -13.602 -37.25 -17.5 1 55.41 315 VAL B C 1
ATOM 5025 O O . VAL B 1 315 ? -14.234 -37.125 -16.438 1 55.41 315 VAL B O 1
ATOM 5028 N N . ALA B 1 316 ? -14.32 -37.812 -18.516 1 44.75 316 ALA B N 1
ATOM 5029 C CA . ALA B 1 316 ? -15.328 -38.844 -18.391 1 44.75 316 ALA B CA 1
ATOM 5030 C C . ALA B 1 316 ? -14.766 -40.062 -17.688 1 44.75 316 ALA B C 1
ATOM 5032 O O . ALA B 1 316 ? -13.57 -40.375 -17.781 1 44.75 316 ALA B O 1
#

Foldseek 3Di:
DFLAAADPDDDDLVVLLVQCVVQLDDDAGNLVSLLVRLSHDAQVSLVSNQVVNCVVVVDGPLVSLCVRDDDLLSVLSNLLSHHLLLSLLVQLVVCLVPDDLQRQSLLLLLAQDALVSLVSNQVSNCVPPVDGSLVSNCVRDDDLSNLQSNLSSVESEDADQDEDLVVLLVLLVVLVVCLVVVVCSDNSNRCCLRHYHLNHLQSNQVNNCVVVVDGVLVSLCPDVPDSSSVNVSLSSCSNHPVLVSLLVLLCCQQVDVAHPSVSLSSSLSNPNGPCVVSSQVVNCVVPVDGSLVSLCVRDDDSSNQSSNSSSNHRDD/DFLAAADPDDDDLVVLLVQCVVQLDDDAGNLVSLLVRLSHDAQVSLVSNQVVNCVVVVDGPLVSLCVRDDDLLSVLSNLQSHHLLLSLLVQLVVCLVPDDLQRQSLLLLLAQDALVSLVSNQVSNCVPPVDGSLVSNCVRDDDLSNLQSNLSSVESEDADQDEDLVVLLVVLVVLVVCLVVVVCSDNSNRCCLRHYHLNHLVSNQVNNCVVVVDGVLVSLVPDVVDSSSVNVSLSSCSNHPVLVSLLVLLCCQQVDPAHPSVSLSSSLSNPNGPCVVSSQVVNCVVPVDGSLVSLCVRDDDSSNQSSNSSSNHRDD

Secondary structure (DSSP, 8-state):
-------SSPPPHHHHHHHHHHHHSSSS--HHHHHHHHTT--HHHHHHHHHHHHHHHSS-HHHHHHHH--HHHHHHHHHHHS-HHHHHHHHHHHHHHT--TT--HHHHHHHHS-HHHHHHHHHHHHHHHSS-HHHHHHHH--HHHHHHHHHHHH-----S----HHHHHHHHHHHHHHHHTT-TT-HHHHHHHHHS-HHHHHHHHHHHHHHHSS-HHHHTTS-TT-HHHHHHHHHHHHHH-HHHHHHHHHHHHHHSSS--HHHHHHHHHHHTTTTHHHHHHHHHHHHSS-HHHHHHHH--HHHHHHHHHHTT----/-------SSPPPHHHHHHHHHHHHSSSS--HHHHHHHHTT--HHHHHHHHHHHHHHHSS-HHHHHHHH--HHHHHHHHHHHS-HHHHHHHHHHHHHHT--TT--HHHHHHHHS-HHHHHHHHHHHHHHHSS-HHHHHHHH--HHHHHHHHHHHH-----S----HHHHHHHHHHHHHHHHTT-TT-HHHHHHHHHS-HHHHHHHHHHHHHHHSS-HHHHTTS-TT-HHHHHHHHHHHHHH-HHHHHHHHHHHHHHSSS--HHHHHHHHHHHTTTTHHHHHHHHHHHHSS-HHHHHHHH--HHHHHHHHHHTT----

Solvent-accessible surface area (backbone atoms only — not comparable to full-atom values): 32752 Å² total; per-residue (Å²): 76,52,23,53,52,57,62,94,76,62,75,52,55,68,53,51,37,51,52,50,50,53,25,62,46,77,98,53,63,40,60,66,59,48,41,70,47,62,44,31,45,52,56,70,53,35,45,49,32,38,54,49,30,24,71,73,70,72,44,56,49,66,57,52,46,60,73,68,38,60,70,71,39,29,54,39,51,52,49,47,52,37,33,71,37,53,32,48,23,51,51,42,50,51,43,36,76,65,57,48,76,83,62,55,60,56,49,49,50,39,38,59,42,52,46,69,50,42,49,43,14,40,53,37,23,28,74,74,67,72,36,26,55,55,34,46,38,45,66,62,37,58,70,67,58,24,66,45,49,37,45,32,67,28,44,65,44,28,81,60,80,68,64,58,67,70,56,15,50,54,50,22,52,50,46,50,52,30,54,75,66,68,39,72,78,33,67,69,56,41,44,51,73,35,26,48,25,53,48,35,48,48,48,14,49,50,42,29,23,69,75,69,72,42,56,64,60,66,67,48,54,79,47,85,83,39,47,63,40,52,48,52,41,50,44,53,32,24,49,71,38,41,48,62,42,52,27,50,52,44,48,53,16,52,72,43,107,46,65,38,60,66,58,42,38,50,52,50,54,70,24,17,75,47,37,34,42,54,20,36,50,50,30,22,71,75,65,76,44,53,47,65,58,52,46,53,73,59,42,61,69,69,40,29,49,45,50,32,27,33,65,50,38,79,79,126,76,50,24,54,51,55,60,93,77,61,74,53,55,68,54,52,38,52,50,48,50,51,25,62,46,76,97,51,63,41,60,67,57,48,40,69,47,63,46,31,46,52,54,70,53,36,44,50,31,38,52,49,31,23,70,74,70,72,43,55,50,66,59,52,46,61,72,68,38,61,70,70,38,28,52,39,52,52,49,48,53,36,34,70,37,51,32,48,23,51,52,42,50,52,43,36,75,65,56,50,77,82,63,56,58,57,49,47,51,40,39,59,42,54,44,67,52,43,49,42,14,40,53,36,23,28,74,75,66,72,36,25,54,56,35,48,40,45,68,64,38,59,69,66,58,26,65,44,50,37,46,32,68,28,44,65,46,28,79,60,80,68,64,58,65,70,56,17,48,55,48,20,53,49,46,49,52,30,54,76,68,67,40,73,78,33,68,67,56,42,46,49,72,37,25,47,25,54,48,35,47,47,48,14,49,50,42,30,22,69,75,70,70,43,58,63,60,66,68,47,54,77,47,84,83,39,48,65,40,52,50,51,40,49,44,54,32,23,48,72,38,40,48,61,43,53,26,50,53,43,49,54,16,53,70,44,106,46,64,39,59,66,56,41,39,49,50,50,54,69,23,18,76,48,36,34,44,52,20,36,51,50,29,22,71,74,64,75,42,54,47,66,57,51,46,54,74,59,42,61,70,69,41,30,49,43,52,33,26,32,64,50,39,79,78,127

Organism: Cajanus cajan (NCBI:txid3821)

pLDDT: mean 95.44, std 5.75, range [44.09, 98.81]

Sequence (632 aa):
MSTLKVPQSPPSVADDCEQLRKAFAGWGTNEGLIISILAHRNATQRKHIRETYAQTHGEDLLKVLDKELTSDFERLVRLWTLDSTERDATLANEATKKWTASNRVLVEIACTRSSEQLLSARKAYHALYKKSLEEDVAHHTTGDFRKLLLPLVSSYRYEGDEVNLTLAKTEAKLLHEKITNKAYNDDDFIRILATRSRAQINATLNHYKDAFGKDINKDLKADPKDEFLALLRATVKCLVHPEKYFEKVLRLAVNGRGTDEGALTRVVATRAEVDLKIIADEYQRRNSVPLERAVAKDTTGDYEKMLLALLGHDVAMSTLKVPQSPPSVADDCEQLRKAFAGWGTNEGLIISILAHRNATQRKHIRETYAQTHGEDLLKVLDKELTSDFERLVRLWTLDSTERDATLANEATKKWTASNRVLVEIACTRSSEQLLSARKAYHALYKKSLEEDVAHHTTGDFRKLLLPLVSSYRYEGDEVNLTLAKTEAKLLHEKITNKAYNDDDFIRILATRSRAQINATLNHYKDAFGKDINKDLKADPKDEFLALLRATVKCLVHPEKYFEKVLRLAVNGRGTDEGALTRVVATRAEVDLKIIADEYQRRNSVPLERAVAKDTTGDYEKMLLALLGHDVA

=== Feature glossary ===
The record interleaves many kinds of information about one protein. Here is each kind framed as the question it answers.

Q: What known structures does this most resemble?
A: Structural nearest neighbors (via Foldseek easy-search vs the PDB). Reported per hit: target PDB id, E-value, and alignment TM-score. A TM-score above ~0.5 is the conventional threshold for 'same fold'.

Q: Where is each backbone atom in 3D?
A: The mmCIF table is the protein's shape written out atom by atom. For each backbone N, Cα, C, and carbonyl O, it records an (x, y, z) coordinate triple in Å plus the residue type, chain letter, and residue number.

Q: What are the backbone torsion angles?
A: The φ/ψ torsion pair specifies the backbone conformation at each residue. φ rotates about the N–Cα bond, ψ about the Cα–C bond. Steric clashes forbid most of the (φ, ψ) plane — the allowed regions (α-helix basin, β-sheet basin, left-handed helix) are the Ramachandran-allowed regions.

Q: Which residues are buried vs exposed?
A: Solvent-accessible surface area (SASA) is the area in Å² traced out by the centre of a 1.4 Å probe sphere (a water molecule) rolled over the protein's van der Waals surface (Shrake–Rupley / Lee–Richards construction). Buried residues have near-zero SASA; fully exposed residues can exceed 200 Å². The total SASA scales roughly with the number of surface residues.

Q: How confident is the AlphaFold model at each residue?
A: pLDDT is the predicted lDDT-Cα score: AlphaFold's confidence that the local environment of each residue (all inter-atomic distances within 15 Å) is correctly placed. It is a per-residue number between 0 and 100, with higher meaning more reliable.

Q: What does the local fold look like, residue by residue?
A: 3Di is Foldseek's structural alphabet. Each residue is assigned one of twenty discrete states based on how its Cα sits relative to its spatial (not sequential) neighbors. Aligning 3Di strings finds structural homologs roughly as well as full 3D superposition, but orders of magnitude faster.

Q: How big and how compact is the whole molecule?
A: Radius of gyration (Rg) is the root-mean-square distance of Cα atoms from their centroid — a single number for overall size and compactness. A globular domain of N residues has Rg ≈ 2.2·N^0.38 Å; an extended or disordered chain has a much larger Rg. The Cα contact count is the number of residue pairs whose Cα atoms are within 8 Å and are more than four positions apart in sequence — a standard proxy for tertiary packing density. The bounding box is the smallest axis-aligned box enclosing all Cα atoms.

Q: Which residues are in helices, strands, or loops?
A: DSSP 8-state secondary structure assigns each residue one of H (α-helix), G (3₁₀-helix), I (π-helix), E (extended β-strand), B (isolated β-bridge), T (hydrogen-bonded turn), S (bend), or '-' (coil). The assignment is computed from backbone hydrogen-bond geometry via the Kabsch–Sander algorithm.

Q: How mobile is each atom in the crystal?
A: Crystallographic B-factors measure how much each atom's electron density is smeared out, in Å². They rise in mobile loops and surface residues and fall in the buried interior. In AlphaFold models this column is repurposed to hold pLDDT instead.

Q: What if only a Cα trace is available?
A: P-SEA three-state annotation labels each residue as helix, strand, or coil based purely on the geometry of the Cα trace. It serves as a fallback when the full backbone (and thus DSSP) is unavailable.

Q: What family and function is it annotated with?
A: Database cross-references. InterPro integrates a dozen domain/family signature databases into unified entries with residue-range hits. GO terms attach function/process/location labels with evidence codes. CATH codes position the fold in a four-level structural taxonomy. Organism is the NCBI-taxonomy species name.

Q: Are the domains correctly placed relative to each other?
A: Predicted Aligned Error (PAE) is an AlphaFold confidence matrix: entry (i, j) is the expected error in the position of residue j, in ångströms, when the prediction is superimposed on the true structure at residue i. Low PAE within a block of residues means that block is internally rigid and well-predicted; high PAE between two blocks means their relative placement is uncertain even if each block individually is confident.

Q: What do the diagnostic plots show?
A: Three diagnostic plots accompany the record. The Cα contact map visualizes the tertiary structure as a 2D adjacency matrix (8 Å cutoff, sequence-local contacts suppressed). The Ramachandran plot shows the distribution of backbone (φ, ψ) torsions, with points in the α and β basins reflecting secondary structure content. The PAE plot shows AlphaFold's inter-residue confidence as a color matrix.

Q: What is the amino-acid chain?
A: Primary structure: the covalent order of the twenty standard amino acids along the backbone. Two proteins with the same sequence will (almost always) fold to the same structure; two with 30% identity often share a fold but not the details.

Q: What do the rendered images show?
A: The six renders are orthographic views along the three Cartesian axes in both directions. Representation (cartoon, sticks, or surface) and color scheme (sequence-rainbow or by-chain) vary across proteins so the training set covers all the common visualization conventions.